Protein 6ZB8 (pdb70)

Secondary structure (DSSP, 8-state):
--EEEEE-TTSSS--GGG-SGGGTT----STTTTGGGS-HHHHHHHHHHHHHHHS-HHHHHHHHHTT--EEEEEE-TTTTS-STTS---HHHHHHHHHHHHHTT-EEEEEE---TT-SS--GGGTSTT---GGG-HHHHHHHHHHHHHHHHHHTT-TTEEEEES-S-PPPHHHHHHHTHHHHS--S-HHHHTT--PPPHHHHHHHHHHHHHHHGGGS-TT-EEEEE-TT-TTS-HHHHTSGGGTTTEEEEEE--HHHHHHTT--SSHHHHHHHIIIIIIHHHHHHHTTS-EEEEE-----TTT---HHHHHHHHHHHHHHHHHHHTTSSEEEES-S-----TTTSGGGTTTGGG-HHHHHHHTSS--/--EEEEE-TTSSS--GGG-SGGGTT----STTTTGGGS-HHHHHHHHHHHHHHHS-HHHHHHHHHTT--EEEEEE-TTTTS-STTS---HHHHHHHHHHHHHTT-EEEEEE---TT-SS--GGGTSTT---GGG-HHHHHHHHHHHHHHHHHHTT-TTEEEEES-S-PPPHHHHHHTTHHHHS--SSHHHHTT--PPPHHHHHHHHHHHHHHHGGGS-TT-EEEEE-TT-TTS-HHHHTSGGGTTTEEEEEE--TTHHHHTT--SSHHHHHHHIIIIIIHHHHHHHTTS-EEEEE-----STT---HHHHHHHHHHHHHHHHHHHTTSSEEEES-S-----TTT-GGGTT-GGG-HHHHHHHTSS-S---

CATH classification: 3.20.20.80

B-factor: mean 21.68, std 9.4, range [9.6, 72.38]

Solvent-accessible surface area: 27329 Å² total; per-residue (Å²): 134,59,6,90,0,0,0,1,2,1,3,1,2,5,14,67,64,0,6,91,26,2,9,112,66,31,132,6,108,5,7,48,36,0,14,122,43,30,90,97,70,18,7,86,5,22,1,89,3,0,5,38,4,1,3,8,0,33,9,0,2,30,0,82,48,18,51,8,25,0,0,0,0,1,0,0,22,2,1,65,44,76,54,99,57,18,29,24,2,31,75,29,0,41,82,0,0,23,12,0,50,91,20,82,0,48,0,1,1,0,1,1,5,3,4,45,1,0,0,0,15,46,22,3,7,8,9,0,2,2,39,0,22,94,48,108,129,17,7,65,39,0,8,63,3,0,47,82,0,0,125,112,1,0,128,76,135,0,3,14,0,0,0,0,0,0,9,0,0,3,74,119,36,36,107,101,33,31,1,68,186,129,54,81,10,134,57,136,159,39,6,126,41,20,39,39,6,44,46,121,78,0,47,31,1,0,60,95,0,3,98,48,0,27,93,30,5,54,124,98,8,63,0,1,0,0,4,0,54,40,22,90,38,0,93,155,15,4,66,60,136,122,0,172,48,41,4,5,0,0,1,24,35,48,0,57,55,0,30,107,123,58,29,124,83,65,47,138,22,0,75,65,32,4,85,106,97,4,29,61,39,0,36,128,0,45,181,57,4,49,0,2,0,0,3,0,1,0,7,0,38,72,4,88,99,62,110,104,70,34,105,124,6,0,37,58,0,0,110,16,0,40,136,0,0,107,56,9,27,0,16,0,0,9,0,5,9,1,25,16,18,2,29,60,83,56,98,61,129,1,68,5,0,12,4,0,8,6,0,24,26,39,22,16,10,42,86,98,110,10,44,0,0,0,2,2,1,3,1,2,7,14,77,71,0,6,64,23,2,8,101,79,32,137,9,100,8,7,46,33,0,15,119,40,33,77,80,92,17,7,86,6,34,1,90,2,1,5,38,4,0,2,7,0,33,10,0,2,31,0,73,27,2,8,2,52,4,0,0,0,1,0,0,21,3,1,60,45,75,56,98,59,17,27,18,2,36,72,26,0,38,70,0,0,19,12,0,41,92,20,89,1,89,0,2,0,0,1,1,4,2,2,46,1,0,0,0,10,60,27,2,7,8,9,0,2,2,39,0,22,90,50,97,130,20,9,74,41,0,4,73,3,0,46,85,0,0,126,112,1,0,168,74,115,0,1,23,0,0,0,0,0,0,10,1,0,4,75,124,47,30,106,108,50,36,3,68,176,140,42,87,20,130,54,149,124,40,4,116,55,21,35,40,4,38,41,120,85,0,58,31,4,0,58,111,0,0,81,62,0,23,99,41,8,59,119,106,12,41,0,1,0,0,5,0,60,42,28,94,39,0,91,156,16,2,48,82,131,99,0,111,60,41,4,2,0,0,1,27,28,52,0,62,45,0,39,136,116,63,23,118,69,51,29,129,23,1,89,70,28,3,85,104,88,0,13,58,54,0,33,102,0,47,163,50,3,41,0,1,0,0,4,0,0,0,14,0,51,53,8,95,108,57,111,109,56,35,108,111,7,0,38,51,0,0,98,17,0,30,119,0,3,81,48,8,7,4,7,1,0,11,0,5,9,0,25,15,17,2,25,60,83,55,125,74,130,2,79,5,0,15,3,0,7,5,0,20,24,38,24,10,2,23,44,137,26,80

Sequence (737 aa):
MKIKGVNLGNWLVLEKWMMSSAIWEGTDAEDEYYLPRGLDSKVYEARIKMHRAEYISERDFARIKAMGFNSVVRIPIPYFIYGDRAPFIGCIDELDRAFSWAEKYDLKILIDLHTVPMSQNGFDNGGLSGVCKWAQIPEEVDFVLNLLEKLAKRYGKRKGLLGIEPINQPVSEEMWNDMGVQKRYPPLDKEMAEGSAPISFEWLKGFYDKAADRILPNIDDDKYIVFHDGFRLHAWEEYLTQDRYKGRVILDTHQYLMIAEMLGCEQTLEAYKTFIKEKFEDEITKVEKYVPVVVGQWCIFNSYCVVSDEEKRKKVYMELSKAQLKAWDSLSGYFYWTYKMLLDPTNQATWRGWDCWDLAKCVDEGWFPGMKIKGVNLGNWLVLEKWMSSAIWEGTDAEDEYYLPRGLDDSKVYEARIKMHRAEYISERDFARIKAMGFNSVRIPIPYFIYGDRAPFIGCIDELDRAFSWAEKYDLKILIDLHTVPMSQNGFDNGGLSGVCKWAQIPEEVDDFVLNLLEKLAKRYGKRKGLLGIEPINQPVSEEMWNDMGVQKRYPPLDKEMAEGSAPISFEWLKGFYDKAADRILPNIDDDKYIVFHDGFRLHAWEEYLTQDDRYKGRVILDTHQYLMIAEMLGCEQTLEAYKTFIKEKFEDEITKVEKYVPVVVGQWCIFNSYCVVSDEEKKRKVYMELSKAQLKAWDSLSGYFYWTYKMLLDPTNQATWRGWDCWDLAKCVDEGWFPGRVA

Radius of gyration: 27.77 Å; Cα contacts (8 Å, |Δi|>4): 1456; chains: 2; bounding box: 53×70×74 Å

Nearest PDB structures (foldseek):
  6zb8-assembly1_A  TM=1.003E+00  e=2.953E-79  uncultured bacterium
  6zb9-assembly1_A  TM=1.002E+00  e=2.002E-75  uncultured bacterium
  1eqp-assembly1_A  TM=7.916E-01  e=4.682E-24  Candida albicans
  3o6a-assembly1_A  TM=7.668E-01  e=1.055E-23  Candida albicans
  3n9k-assembly1_A  TM=7.831E-01  e=8.525E-23  Candida albicans

Foldseek 3Di:
DQAAAFEPPCQQQHQCVQAPPLCPQHPDHFQVCSCVRDDLVSNVVSNVVSNDPSDALVLLVVCLVQPGAEYEYEHELCQVVPDPPDGHPPVSVVRVLVSSVVSNHAYEYADEEFVQGLALARSNGFHLTHCQLVDVVRLVSLLVSLLVVLQVPQERPRYQEYESYPQRAEQCCCVPVVRCVVRPGPDVVSRPPHDGDYPVSLLVSVVSSCVSHVVRHDLNHAHEYEPNQPLPPCQVPCQDPVNVSHYEYEYADELVVCVVVPFDQDLVSSLVCCVVVQQVVNLVVQVRHAYENAEYFQQGVVQLPDLVVNLVSLQSSQVSNVVSCVSGSHYYYQHQAGDDDCVVVVVCRSPCRSHPVVCCVSNSHPD/DAAAAFEPPCQQQHQCVQAPPLCPQAPDRFQVCSCVRDDLVSNVVSNVVSNDPSDALVLLVLCLQQAGAEYEYAHELCQVVPDPPDGHPVVSVVRVLVSSVVSNHAYEYAPEEFVQALALARSNGFHLTHCQLVDVVRLVSLLVVLLVVLQVPQERSRHQAYESYPQRAEPCRCVVVVRCVVRPGPDVVNNPPHDGAYPVSLLVSVVSSCVSRVVRHDPQHAYEYECNQPLPPPQVSCQDPVNVNHYEYEYADELQVCVVVPQDPDLVSSLVCCVVVPLVVNLVVQVRHAYENAEYFQQYVVQLPDLVRSLVSLASSQVSNLVSCVSGNYYHYQHQHGDDDCVPVVVCRSPCRSHPVVCCVSNRYPSHPD

Structure (mmCIF, N/CA/C/O backbone):
data_6ZB8
#
_entry.id   6ZB8
#
_cell.length_a   55.630
_cell.length_b   87.790
_cell.length_c   70.860
_cell.angle_alpha   90.00
_cell.angle_beta   100.96
_cell.angle_gamma   90.00
#
_symmetry.space_group_name_H-M   'P 1 21 1'
#
loop_
_entity.id
_entity.type
_entity.pdbx_description
1 polymer 'Exo-beta-1,3-glucanase variant E167Q/E295Q'
2 non-polymer 'POLYETHYLENE GLYCOL (N=34)'
3 water water
#
loop_
_atom_site.group_PDB
_atom_site.id
_atom_site.type_symbol
_atom_site.label_atom_id
_atom_site.label_alt_id
_atom_site.label_comp_id
_atom_site.label_asym_id
_atom_site.label_entity_id
_atom_site.label_seq_id
_atom_site.pdbx_PDB_ins_code
_atom_site.Cartn_x
_atom_site.Cartn_y
_atom_site.Cartn_z
_atom_site.occupancy
_atom_site.B_iso_or_equiv
_atom_site.auth_seq_id
_atom_site.auth_comp_id
_atom_site.auth_asym_id
_atom_site.auth_atom_id
_atom_site.pdbx_PDB_model_num
ATOM 1 N N . MET A 1 1 ? 23.234 -8.357 11.578 1.00 32.22 1 MET A N 1
ATOM 2 C CA . MET A 1 1 ? 23.185 -9.729 12.159 1.00 22.60 1 MET A CA 1
ATOM 3 C C . MET A 1 1 ? 23.128 -10.754 11.033 1.00 23.30 1 MET A C 1
ATOM 4 O O . MET A 1 1 ? 22.217 -10.713 10.205 1.00 27.43 1 MET A O 1
ATOM 20 N N . LYS A 1 2 ? 24.107 -11.662 11.008 1.00 20.84 2 LYS A N 1
ATOM 21 C CA . LYS A 1 2 ? 24.096 -12.805 10.100 1.00 22.50 2 LYS A CA 1
ATOM 22 C C . LYS A 1 2 ? 22.926 -13.702 10.493 1.00 20.33 2 LYS A C 1
ATOM 23 O O . LYS A 1 2 ? 22.837 -14.125 11.652 1.00 22.38 2 LYS A O 1
ATOM 42 N N . ILE A 1 3 ? 22.009 -13.968 9.560 1.00 15.85 3 ILE A N 1
ATOM 43 C CA . ILE A 1 3 ? 20.758 -14.650 9.902 1.00 16.89 3 ILE A CA 1
ATOM 44 C C . ILE A 1 3 ? 20.990 -16.158 9.929 1.00 15.40 3 ILE A C 1
ATOM 45 O O . ILE A 1 3 ? 21.369 -16.758 8.923 1.00 15.80 3 ILE A O 1
ATOM 61 N N . LYS A 1 4 ? 20.825 -16.757 11.098 1.00 12.34 4 LYS A N 1
ATOM 62 C CA . LYS A 1 4 ? 20.977 -18.195 11.287 1.00 13.11 4 LYS A CA 1
ATOM 63 C C . LYS A 1 4 ? 19.621 -18.692 11.761 1.00 13.50 4 LYS A C 1
ATOM 64 O O . LYS A 1 4 ? 19.272 -18.529 12.936 1.00 13.61 4 LYS A O 1
ATOM 83 N N . GLY A 1 5 ? 18.864 -19.319 10.861 1.00 13.26 5 GLY A N 1
ATOM 84 C CA . GLY A 1 5 ? 17.450 -19.508 11.085 1.00 13.22 5 GLY A CA 1
ATOM 85 C C . GLY A 1 5 ? 16.930 -20.913 10.851 1.00 12.03 5 GLY A C 1
ATOM 86 O O . GLY A 1 5 ? 17.550 -21.748 10.193 1.00 11.32 5 GLY A O 1
ATOM 90 N N . VAL A 1 6 ? 15.720 -21.126 11.363 1.00 12.54 6 VAL A N 1
ATOM 91 C CA . VAL A 1 6 ? 14.899 -22.283 11.036 1.00 11.98 6 VAL A CA 1
ATOM 92 C C . VAL A 1 6 ? 13.499 -21.790 10.701 1.00 13.16 6 VAL A C 1
ATOM 93 O O . VAL A 1 6 ? 13.044 -20.756 11.207 1.00 12.63 6 VAL A O 1
ATOM 106 N N . ASN A 1 7 ? 12.826 -22.533 9.827 1.00 10.72 7 ASN A N 1
ATOM 107 C CA . ASN A 1 7 ? 11.407 -22.338 9.513 1.00 10.73 7 ASN A CA 1
ATOM 108 C C . ASN A 1 7 ? 10.517 -23.070 10.510 1.00 11.55 7 ASN A C 1
ATOM 109 O O . ASN A 1 7 ? 10.814 -24.196 10.922 1.00 12.50 7 ASN A O 1
ATOM 120 N N . LEU A 1 8 ? 9.362 -22.476 10.818 1.00 11.61 8 LEU A N 1
ATOM 121 C CA . LEU A 1 8 ? 8.309 -23.181 11.561 1.00 13.40 8 LEU A CA 1
ATOM 122 C C . LEU A 1 8 ? 7.223 -23.671 10.604 1.00 11.58 8 LEU A C 1
ATOM 123 O O . LEU A 1 8 ? 6.034 -23.371 10.688 1.00 12.44 8 LEU A O 1
ATOM 139 N N . GLY A 1 9 ? 7.670 -24.500 9.665 1.00 12.15 9 GLY A N 1
ATOM 140 C CA . GLY A 1 9 ? 6.743 -25.119 8.741 1.00 11.80 9 GLY A CA 1
ATOM 141 C C . GLY A 1 9 ? 5.724 -25.985 9.456 1.00 12.45 9 GLY A C 1
ATOM 142 O O . GLY A 1 9 ? 5.973 -26.537 10.533 1.00 12.20 9 GLY A O 1
ATOM 146 N N . ASN A 1 10 ? 4.548 -26.102 8.841 1.00 11.96 10 ASN A N 1
ATOM 147 C CA . ASN A 1 10 ? 3.476 -26.986 9.284 1.00 11.39 10 ASN A CA 1
ATOM 148 C C . ASN A 1 10 ? 2.865 -26.571 10.617 1.00 12.33 10 ASN A C 1
ATOM 149 O O . ASN A 1 10 ? 2.144 -27.358 11.220 1.00 14.31 10 ASN A O 1
ATOM 160 N N . TRP A 1 11 ? 3.114 -25.346 11.094 1.00 11.98 11 TRP A N 1
ATOM 161 C CA . TRP A 1 11 ? 2.503 -24.895 12.348 1.00 10.63 11 TRP A CA 1
ATOM 162 C C . TRP A 1 11 ? 1.154 -24.252 12.043 1.00 11.79 11 TRP A C 1
ATOM 163 O O . TRP A 1 11 ? 0.098 -24.840 12.313 1.00 12.94 11 TRP A O 1
ATOM 184 N N . LEU A 1 12 ? 1.191 -23.032 11.486 1.00 11.63 12 LEU A N 1
ATOM 185 C CA . LEU A 1 12 ? 0.011 -22.268 11.095 1.00 12.42 12 LEU A CA 1
ATOM 186 C C . LEU A 1 12 ? -0.385 -22.490 9.643 1.00 13.74 12 LEU A C 1
ATOM 187 O O . LEU A 1 12 ? -1.525 -22.173 9.263 1.00 14.30 12 LEU A O 1
ATOM 203 N N . VAL A 1 13 ? 0.518 -23.033 8.843 1.00 11.01 13 VAL A N 1
ATOM 204 C CA . VAL A 1 13 ? 0.311 -23.347 7.432 1.00 11.13 13 VAL A CA 1
ATOM 205 C C . VAL A 1 13 ? 0.580 -24.843 7.287 1.00 13.36 13 VAL A C 1
ATOM 206 O O . VAL A 1 13 ? 1.730 -25.278 7.375 1.00 13.93 13 VAL A O 1
ATOM 219 N N . LEU A 1 14 ? -0.470 -25.624 7.064 1.00 12.84 14 LEU A N 1
ATOM 220 C CA . LEU A 1 14 ? -0.352 -27.077 7.089 1.00 12.61 14 LEU A CA 1
ATOM 221 C C . LEU A 1 14 ? 0.273 -27.614 5.813 1.00 15.95 14 LEU A C 1
ATOM 222 O O . LEU A 1 14 ? -0.001 -27.127 4.711 1.00 16.03 14 LEU A O 1
ATOM 238 N N . GLU A 1 15 ? 1.073 -28.659 5.969 1.00 15.30 15 GLU A N 1
ATOM 239 C CA . GLU A 1 15 ? 1.612 -29.390 4.830 1.00 17.05 15 GLU A CA 1
ATOM 240 C C . GLU A 1 15 ? 1.465 -30.863 5.151 1.00 13.36 15 GLU A C 1
ATOM 241 O O . GLU A 1 15 ? 2.073 -31.368 6.106 1.00 14.12 15 GLU A O 1
ATOM 253 N N . LYS A 1 16 ? 0.617 -31.520 4.368 1.00 16.07 16 LYS A N 1
ATOM 254 C CA . LYS A 1 16 ? 0.140 -32.842 4.724 1.00 15.90 16 LYS A CA 1
ATOM 255 C C . LYS A 1 16 ? 1.276 -33.810 5.014 1.00 17.86 16 LYS A C 1
ATOM 256 O O . LYS A 1 16 ? 1.205 -34.571 5.979 1.00 20.36 16 LYS A O 1
ATOM 275 N N . TRP A 1 17 ? 2.335 -33.790 4.219 1.00 15.16 17 TRP A N 1
ATOM 276 C CA . TRP A 1 17 ? 3.348 -34.825 4.381 1.00 19.95 17 TRP A CA 1
ATOM 277 C C . TRP A 1 17 ? 4.079 -34.764 5.716 1.00 21.18 17 TRP A C 1
ATOM 278 O O . TRP A 1 17 ? 4.643 -35.780 6.143 1.00 21.40 17 TRP A O 1
ATOM 299 N N . MET A 1 18 ? 4.034 -33.643 6.425 1.00 16.70 18 MET A N 1
ATOM 300 C CA A MET A 1 18 ? 4.840 -33.504 7.628 0.49 17.68 18 MET A CA 1
ATOM 301 C CA B MET A 1 18 ? 4.841 -33.489 7.625 0.51 17.67 18 MET A CA 1
ATOM 302 C C . MET A 1 18 ? 4.181 -34.033 8.887 1.00 17.74 18 MET A C 1
ATOM 303 O O . MET A 1 18 ? 4.869 -34.192 9.904 1.00 19.36 18 MET A O 1
ATOM 329 N N . SER A 1 19 ? 2.882 -34.297 8.867 1.00 16.05 19 SER A N 1
ATOM 330 C CA . SER A 1 19 ? 2.230 -34.871 10.038 1.00 15.84 19 SER A CA 1
ATOM 331 C C . SER A 1 19 ? 0.895 -35.452 9.604 1.00 21.34 19 SER A C 1
ATOM 332 O O . SER A 1 19 ? 0.187 -34.848 8.800 1.00 28.91 19 SER A O 1
ATOM 340 N N . SER A 1 20 ? 0.547 -36.607 10.148 1.00 17.34 20 SER A N 1
ATOM 341 C CA . SER A 1 20 ? -0.611 -37.327 9.642 1.00 17.01 20 SER A CA 1
ATOM 342 C C . SER A 1 20 ? -1.879 -37.157 10.468 1.00 15.16 20 SER A C 1
ATOM 343 O O . SER A 1 20 ? -2.975 -37.252 9.903 1.00 15.30 20 SER A O 1
ATOM 351 N N . ALA A 1 21 ? -1.785 -36.901 11.773 1.00 17.17 21 ALA A N 1
ATOM 352 C CA . ALA A 1 21 ? -2.962 -37.019 12.635 1.00 18.52 21 ALA A CA 1
ATOM 353 C C . ALA A 1 21 ? -4.079 -36.064 12.225 1.00 16.18 21 ALA A C 1
ATOM 354 O O . ALA A 1 21 ? -5.265 -36.416 12.278 1.00 15.73 21 ALA A O 1
ATOM 361 N N . ILE A 1 22 ? -3.737 -34.842 11.808 1.00 14.34 22 ILE A N 1
ATOM 362 C CA . ILE A 1 22 ? -4.790 -33.867 11.544 1.00 16.00 22 ILE A CA 1
ATOM 363 C C . ILE A 1 22 ? -5.635 -34.258 10.339 1.00 14.44 22 ILE A C 1
ATOM 364 O O . ILE A 1 22 ? -6.774 -33.798 10.208 1.00 13.93 22 ILE A O 1
ATOM 380 N N . TRP A 1 23 ? -5.107 -35.107 9.464 1.00 13.70 23 TRP A N 1
ATOM 381 C CA . TRP A 1 23 ? -5.760 -35.505 8.221 1.00 15.23 23 TRP A CA 1
ATOM 382 C C . TRP A 1 23 ? -6.568 -36.781 8.381 1.00 15.53 23 TRP A C 1
ATOM 383 O O . TRP A 1 23 ? -7.211 -37.210 7.417 1.00 17.44 23 TRP A O 1
ATOM 404 N N . GLU A 1 24 ? -6.569 -37.384 9.570 1.00 14.95 24 GLU A N 1
ATOM 405 C CA . GLU A 1 24 ? -7.159 -38.711 9.735 1.00 15.87 24 GLU A CA 1
ATOM 406 C C . GLU A 1 24 ? -8.632 -38.690 9.365 1.00 17.33 24 GLU A C 1
ATOM 407 O O . GLU A 1 24 ? -9.362 -37.754 9.688 1.00 17.56 24 GLU A O 1
ATOM 419 N N . GLY A 1 25 ? -9.078 -39.751 8.694 1.00 18.78 25 GLY A N 1
ATOM 420 C CA . GLY A 1 25 ? -10.482 -39.855 8.369 1.00 21.09 25 GLY A CA 1
ATOM 421 C C . GLY A 1 25 ? -10.946 -38.963 7.242 1.00 20.33 25 GLY A C 1
ATOM 422 O O . GLY A 1 25 ? -12.159 -38.797 7.069 1.00 21.60 25 GLY A O 1
ATOM 426 N N . THR A 1 26 ? -10.022 -38.373 6.484 1.00 18.08 26 THR A N 1
ATOM 427 C CA . THR A 1 26 ? -10.343 -37.540 5.333 1.00 18.09 26 THR A CA 1
ATOM 428 C C . THR A 1 26 ? -9.457 -37.952 4.169 1.00 15.09 26 THR A C 1
ATOM 429 O O . THR A 1 26 ? -8.428 -38.610 4.351 1.00 19.94 26 THR A O 1
ATOM 440 N N . ASP A 1 27 ? -9.860 -37.553 2.967 1.00 16.49 27 ASP A N 1
ATOM 441 C CA . ASP A 1 27 ? -8.997 -37.652 1.799 1.00 16.17 27 ASP A CA 1
ATOM 442 C C . ASP A 1 27 ? -8.521 -36.284 1.325 1.00 16.60 27 ASP A C 1
ATOM 443 O O . ASP A 1 27 ? -8.072 -36.136 0.179 1.00 17.84 27 ASP A O 1
ATOM 452 N N . ALA A 1 28 ? -8.589 -35.284 2.196 1.00 17.33 28 ALA A N 1
ATOM 453 C CA . ALA A 1 28 ? -8.075 -33.965 1.849 1.00 15.21 28 ALA A CA 1
ATOM 454 C C . ALA A 1 28 ? -6.562 -34.018 1.660 1.00 15.16 28 ALA A C 1
ATOM 455 O O . ALA A 1 28 ? -5.846 -34.683 2.417 1.00 16.71 28 ALA A O 1
ATOM 462 N N . GLU A 1 29 ? -6.077 -33.317 0.627 1.00 13.94 29 GLU A N 1
ATOM 463 C CA . GLU A 1 29 ? -4.655 -33.255 0.329 1.00 15.44 29 GLU A CA 1
ATOM 464 C C . GLU A 1 29 ? -4.010 -31.966 0.813 1.00 14.97 29 GLU A C 1
ATOM 465 O O . GLU A 1 29 ? -2.781 -31.871 0.811 1.00 16.07 29 GLU A O 1
ATOM 477 N N . ASP A 1 30 ? -4.800 -30.985 1.231 1.00 14.55 30 ASP A N 1
ATOM 478 C CA . ASP A 1 30 ? -4.272 -29.654 1.484 1.00 14.57 30 ASP A CA 1
ATOM 479 C C . ASP A 1 30 ? -5.179 -28.895 2.444 1.00 15.18 30 ASP A C 1
ATOM 480 O O . ASP A 1 30 ? -6.267 -29.347 2.810 1.00 15.59 30 ASP A O 1
ATOM 489 N N . GLU A 1 31 ? -4.687 -27.709 2.845 1.00 13.47 31 GLU A N 1
ATOM 490 C CA . GLU A 1 31 ? -5.368 -26.859 3.819 1.00 14.85 31 GLU A CA 1
ATOM 491 C C . GLU A 1 31 ? -6.796 -26.537 3.389 1.00 13.83 31 GLU A C 1
ATOM 492 O O . GLU A 1 31 ? -7.714 -26.539 4.210 1.00 15.03 31 GLU A O 1
ATOM 504 N N . TYR A 1 32 ? -6.997 -26.217 2.106 1.00 13.82 32 TYR A N 1
ATOM 505 C CA . TYR A 1 32 ? -8.306 -25.743 1.661 1.00 13.77 32 TYR A CA 1
ATOM 506 C C . TYR A 1 32 ? -9.377 -26.806 1.856 1.00 13.88 32 TYR A C 1
ATOM 507 O O . TYR A 1 32 ? -10.496 -26.503 2.288 1.00 14.39 32 TYR A O 1
ATOM 525 N N . TYR A 1 33 ? -9.053 -28.066 1.553 1.00 13.92 33 TYR A N 1
ATOM 526 C CA . TYR A 1 33 ? -10.066 -29.118 1.573 1.00 15.62 33 TYR A CA 1
ATOM 527 C C . TYR A 1 33 ? -10.204 -29.809 2.927 1.00 16.58 33 TYR A C 1
ATOM 528 O O . TYR A 1 33 ? -11.199 -30.506 3.149 1.00 17.65 33 TYR A O 1
ATOM 546 N N . LEU A 1 34 ? -9.259 -29.624 3.846 1.00 13.76 34 LEU A N 1
ATOM 547 C CA . LEU A 1 34 ? -9.391 -30.233 5.173 1.00 13.97 34 LEU A CA 1
ATOM 548 C C . LEU A 1 34 ? -10.714 -29.915 5.866 1.00 15.87 34 LEU A C 1
ATOM 549 O O . LEU A 1 34 ? -11.397 -30.862 6.301 1.00 15.33 34 LEU A O 1
ATOM 565 N N . PRO A 1 35 ? -11.133 -28.647 6.011 1.00 14.20 35 PRO A N 1
ATOM 566 C CA . PRO A 1 35 ? -12.418 -28.384 6.678 1.00 14.80 35 PRO A CA 1
ATOM 567 C C . PRO A 1 35 ? -13.606 -28.906 5.912 1.00 18.01 35 PRO A C 1
ATOM 568 O O . PRO A 1 35 ? -14.628 -29.191 6.535 1.00 19.73 35 PRO A O 1
ATOM 579 N N . ARG A 1 36 ? -13.484 -29.105 4.598 1.00 17.03 36 ARG A N 1
ATOM 580 C CA . ARG A 1 36 ? -14.587 -29.647 3.823 1.00 19.97 36 ARG A CA 1
ATOM 581 C C . ARG A 1 36 ? -14.781 -31.133 4.062 1.00 19.71 36 ARG A C 1
ATOM 582 O O . ARG A 1 36 ? -15.804 -31.686 3.648 1.00 26.85 36 ARG A O 1
ATOM 603 N N . GLY A 1 37 ? -13.839 -31.789 4.729 1.00 19.48 37 GLY A N 1
ATOM 604 C CA . GLY A 1 37 ? -13.937 -33.212 4.966 1.00 17.73 37 GLY A CA 1
ATOM 605 C C . GLY A 1 37 ? -14.291 -33.590 6.382 1.00 21.64 37 GLY A C 1
ATOM 606 O O . GLY A 1 37 ? -14.318 -34.791 6.700 1.00 22.92 37 GLY A O 1
ATOM 610 N N . LEU A 1 38 ? -14.584 -32.631 7.243 1.00 18.89 38 LEU A N 1
ATOM 611 C CA . LEU A 1 38 ? -14.761 -32.855 8.670 1.00 19.04 38 LEU A CA 1
ATOM 612 C C . LEU A 1 38 ? -15.939 -32.039 9.177 1.00 19.31 38 LEU A C 1
ATOM 613 O O . LEU A 1 38 ? -16.224 -30.959 8.657 1.00 20.65 38 LEU A O 1
ATOM 629 N N . ASP A 1 39 ? -16.607 -32.533 10.227 1.00 18.81 39 ASP A N 1
ATOM 630 C CA . ASP A 1 39 ? -17.554 -31.681 10.929 1.00 19.48 39 ASP A CA 1
ATOM 631 C C . ASP A 1 39 ? -16.827 -30.453 11.467 1.00 20.68 39 ASP A C 1
ATOM 632 O O . ASP A 1 39 ? -15.656 -30.522 11.863 1.00 18.87 39 ASP A O 1
ATOM 641 N N . SER A 1 40 ? -17.529 -29.322 11.488 1.00 19.63 40 SER A N 1
ATOM 642 C CA . SER A 1 40 ? -16.884 -28.072 11.881 1.00 18.44 40 SER A CA 1
ATOM 643 C C . SER A 1 40 ? -16.295 -28.160 13.284 1.00 18.89 40 SER A C 1
ATOM 644 O O . SER A 1 40 ? -15.198 -27.646 13.530 1.00 20.15 40 SER A O 1
ATOM 652 N N . LYS A 1 41 ? -16.995 -28.812 14.216 1.00 19.27 41 LYS A N 1
ATOM 653 C CA . LYS A 1 41 ? -16.475 -28.872 15.581 1.00 20.28 41 LYS A CA 1
ATOM 654 C C . LYS A 1 41 ? -15.240 -29.757 15.662 1.00 16.72 41 LYS A C 1
ATOM 655 O O . LYS A 1 41 ? -14.361 -29.512 16.503 1.00 17.78 41 LYS A O 1
ATOM 674 N N . VAL A 1 42 ? -15.172 -30.792 14.827 1.00 14.64 42 VAL A N 1
ATOM 675 C CA . VAL A 1 42 ? -13.986 -31.640 14.772 1.00 15.68 42 VAL A CA 1
ATOM 676 C C . VAL A 1 42 ? -12.824 -30.893 14.133 1.00 17.66 42 VAL A C 1
ATOM 677 O O . VAL A 1 42 ? -11.686 -30.965 14.608 1.00 14.81 42 VAL A O 1
ATOM 690 N N . TYR A 1 43 ? -13.072 -30.218 13.010 1.00 15.05 43 TYR A N 1
ATOM 691 C CA . TYR A 1 43 ? -12.020 -29.411 12.399 1.00 14.85 43 TYR A CA 1
ATOM 692 C C . TYR A 1 43 ? -11.456 -28.417 13.406 1.00 14.33 43 TYR A C 1
ATOM 693 O O . TYR A 1 43 ? -10.234 -28.284 13.555 1.00 15.63 43 TYR A O 1
ATOM 711 N N . GLU A 1 44 ? -12.334 -27.667 14.074 1.00 15.49 44 GLU A N 1
ATOM 712 C CA . GLU A 1 44 ? -11.867 -26.670 15.037 1.00 16.48 44 GLU A CA 1
ATOM 713 C C . GLU A 1 44 ? -11.047 -27.323 16.147 1.00 15.26 44 GLU A C 1
ATOM 714 O O . GLU A 1 44 ? -9.993 -26.800 16.544 1.00 15.98 44 GLU A O 1
ATOM 726 N N . ALA A 1 45 ? -11.509 -28.460 16.671 1.00 14.50 45 ALA A N 1
ATOM 727 C CA . ALA A 1 45 ? -10.777 -29.110 17.750 1.00 16.02 45 ALA A CA 1
ATOM 728 C C . ALA A 1 45 ? -9.393 -29.533 17.287 1.00 14.10 45 ALA A C 1
ATOM 729 O O . ALA A 1 45 ? -8.411 -29.384 18.020 1.00 14.86 45 ALA A O 1
ATOM 736 N N . ARG A 1 46 ? -9.297 -30.087 16.082 1.00 13.25 46 ARG A N 1
ATOM 737 C CA . ARG A 1 46 ? -8.007 -30.562 15.609 1.00 12.78 46 ARG A CA 1
ATOM 738 C C . ARG A 1 46 ? -7.050 -29.399 15.360 1.00 13.48 46 ARG A C 1
ATOM 739 O O . ARG A 1 46 ? -5.867 -29.472 15.721 1.00 13.75 46 ARG A O 1
ATOM 760 N N . ILE A 1 47 ? -7.531 -28.338 14.699 1.00 14.34 47 ILE A N 1
ATOM 761 C CA . ILE A 1 47 ? -6.689 -27.176 14.418 1.00 13.86 47 ILE A CA 1
ATOM 762 C C . ILE A 1 47 ? -6.178 -26.570 15.719 1.00 13.26 47 ILE A C 1
ATOM 763 O O . ILE A 1 47 ? -4.989 -26.243 15.855 1.00 13.48 47 ILE A O 1
ATOM 779 N N . LYS A 1 48 ? -7.061 -26.417 16.698 1.00 13.93 48 LYS A N 1
ATOM 780 C CA . LYS A 1 48 ? -6.656 -25.778 17.946 1.00 17.51 48 LYS A CA 1
ATOM 781 C C . LYS A 1 48 ? -5.645 -26.632 18.704 1.00 15.28 48 LYS A C 1
ATOM 782 O O . LYS A 1 48 ? -4.671 -26.103 19.249 1.00 14.82 48 LYS A O 1
ATOM 801 N N . MET A 1 49 ? -5.829 -27.955 18.729 1.00 13.86 49 MET A N 1
ATOM 802 C CA . MET A 1 49 ? -4.856 -28.813 19.401 1.00 13.24 49 MET A CA 1
ATOM 803 C C . MET A 1 49 ? -3.524 -28.802 18.668 1.00 12.71 49 MET A C 1
ATOM 804 O O . MET A 1 49 ? -2.454 -28.727 19.288 1.00 12.82 49 MET A O 1
ATOM 818 N N . HIS A 1 50 ? -3.558 -28.926 17.341 1.00 13.32 50 HIS A N 1
ATOM 819 C CA . HIS A 1 50 ? -2.320 -28.869 16.576 1.00 13.05 50 HIS A CA 1
ATOM 820 C C . HIS A 1 50 ? -1.551 -27.577 16.862 1.00 12.26 50 HIS A C 1
ATOM 821 O O . HIS A 1 50 ? -0.325 -27.594 17.057 1.00 12.93 50 HIS A O 1
ATOM 836 N N . ARG A 1 51 ? -2.233 -26.435 16.828 1.00 12.52 51 ARG A N 1
ATOM 837 C CA . ARG A 1 51 ? -1.531 -25.165 16.998 1.00 12.99 51 ARG A CA 1
ATOM 838 C C . ARG A 1 51 ? -0.978 -24.999 18.408 1.00 12.90 51 ARG A C 1
ATOM 839 O O . ARG A 1 51 ? 0.083 -24.409 18.573 1.00 14.50 51 ARG A O 1
ATOM 860 N N . ALA A 1 52 ? -1.651 -25.540 19.418 1.00 12.69 52 ALA A N 1
ATOM 861 C CA . ALA A 1 52 ? -1.167 -25.459 20.792 1.00 14.38 52 ALA A CA 1
ATOM 862 C C . ALA A 1 52 ? 0.007 -26.389 21.039 1.00 14.03 52 ALA A C 1
ATOM 863 O O . ALA A 1 52 ? 0.905 -26.058 21.819 1.00 16.46 52 ALA A O 1
ATOM 870 N N . GLU A 1 53 ? 0.018 -27.555 20.406 1.00 13.84 53 GLU A N 1
ATOM 871 C CA . GLU A 1 53 ? 1.026 -28.565 20.693 1.00 14.45 53 GLU A CA 1
ATOM 872 C C . GLU A 1 53 ? 2.258 -28.433 19.819 1.00 12.92 53 GLU A C 1
ATOM 873 O O . GLU A 1 53 ? 3.364 -28.750 20.270 1.00 13.61 53 GLU A O 1
ATOM 885 N N . TYR A 1 54 ? 2.109 -28.001 18.563 1.00 13.22 54 TYR A N 1
ATOM 886 C CA . TYR A 1 54 ? 3.198 -28.185 17.616 1.00 13.36 54 TYR A CA 1
ATOM 887 C C . TYR A 1 54 ? 4.357 -27.261 17.915 1.00 12.46 54 TYR A C 1
ATOM 888 O O . TYR A 1 54 ? 5.515 -27.658 17.788 1.00 12.14 54 TYR A O 1
ATOM 906 N N . ILE A 1 55 ? 4.060 -26.009 18.253 1.00 12.35 55 ILE A N 1
ATOM 907 C CA . ILE A 1 55 ? 5.065 -25.005 18.590 1.00 12.56 55 ILE A CA 1
ATOM 908 C C . ILE A 1 55 ? 4.604 -24.298 19.847 1.00 12.73 55 ILE A C 1
ATOM 909 O O . ILE A 1 55 ? 3.451 -23.868 19.930 1.00 12.37 55 ILE A O 1
ATOM 925 N N . SER A 1 56 ? 5.503 -24.181 20.816 1.00 11.66 56 SER A N 1
ATOM 926 C CA . SER A 1 56 ? 5.216 -23.542 22.084 1.00 12.04 56 SER A CA 1
ATOM 927 C C . SER A 1 56 ? 6.520 -22.958 22.611 1.00 10.89 56 SER A C 1
ATOM 928 O O . SER A 1 56 ? 7.558 -23.010 21.949 1.00 12.53 56 SER A O 1
ATOM 936 N N . GLU A 1 57 ? 6.456 -22.377 23.816 1.00 12.13 57 GLU A N 1
ATOM 937 C CA . GLU A 1 57 ? 7.622 -21.687 24.350 1.00 12.38 57 GLU A CA 1
ATOM 938 C C . GLU A 1 57 ? 8.872 -22.558 24.314 1.00 12.90 57 GLU A C 1
ATOM 939 O O . GLU A 1 57 ? 9.958 -22.078 23.977 1.00 12.62 57 GLU A O 1
ATOM 951 N N . ARG A 1 58 ? 8.748 -23.836 24.693 1.00 10.68 58 ARG A N 1
ATOM 952 C CA . ARG A 1 58 ? 9.923 -24.698 24.779 1.00 13.16 58 ARG A CA 1
ATOM 953 C C . ARG A 1 58 ? 10.646 -24.824 23.441 1.00 10.96 58 ARG A C 1
ATOM 954 O O . ARG A 1 58 ? 11.865 -25.037 23.418 1.00 12.64 58 ARG A O 1
ATOM 975 N N . ASP A 1 59 ? 9.933 -24.655 22.330 1.00 12.64 59 ASP A N 1
ATOM 976 C CA . ASP A 1 59 ? 10.593 -24.722 21.032 1.00 12.82 59 ASP A CA 1
ATOM 977 C C . ASP A 1 59 ? 11.482 -23.515 20.778 1.00 12.78 59 ASP A C 1
ATOM 978 O O . ASP A 1 59 ? 12.551 -23.649 20.164 1.00 12.59 59 ASP A O 1
ATOM 987 N N . PHE A 1 60 ? 11.069 -22.335 21.248 1.00 11.21 60 PHE A N 1
ATOM 988 C CA . PHE A 1 60 ? 11.932 -21.169 21.118 1.00 12.89 60 PHE A CA 1
ATOM 989 C C . PHE A 1 60 ? 13.181 -21.324 21.979 1.00 13.01 60 PHE A C 1
ATOM 990 O O . PHE A 1 60 ? 14.281 -20.953 21.560 1.00 12.65 60 PHE A O 1
ATOM 1007 N N . ALA A 1 61 ? 13.033 -21.873 23.187 1.00 12.87 61 ALA A N 1
ATOM 1008 C CA . ALA A 1 61 ? 14.200 -22.199 24.008 1.00 11.89 61 ALA A CA 1
ATOM 1009 C C . ALA A 1 61 ? 15.145 -23.161 23.286 1.00 12.65 61 ALA A C 1
ATOM 1010 O O . ALA A 1 61 ? 16.366 -22.970 23.308 1.00 13.53 61 ALA A O 1
ATOM 1017 N N . ARG A 1 62 ? 14.604 -24.194 22.638 1.00 13.02 62 ARG A N 1
ATOM 1018 C CA . ARG A 1 62 ? 15.429 -25.155 21.907 1.00 13.98 62 ARG A CA 1
ATOM 1019 C C . ARG A 1 62 ? 16.149 -24.500 20.726 1.00 12.67 62 ARG A C 1
ATOM 1020 O O . ARG A 1 62 ? 17.347 -24.729 20.514 1.00 13.50 62 ARG A O 1
ATOM 1041 N N . ILE A 1 63 ? 15.432 -23.689 19.950 1.00 12.91 63 ILE A N 1
ATOM 1042 C CA . ILE A 1 63 ? 16.018 -23.028 18.782 1.00 12.62 63 ILE A CA 1
ATOM 1043 C C . ILE A 1 63 ? 17.199 -22.144 19.197 1.00 14.26 63 ILE A C 1
ATOM 1044 O O . ILE A 1 63 ? 18.285 -22.198 18.593 1.00 14.52 63 ILE A O 1
ATOM 1060 N N . LYS A 1 64 ? 17.022 -21.358 20.264 1.00 12.66 64 LYS A N 1
ATOM 1061 C CA . LYS A 1 64 ? 18.126 -20.553 20.790 1.00 14.10 64 LYS A CA 1
ATOM 1062 C C . LYS A 1 64 ? 19.272 -21.428 21.268 1.00 14.40 64 LYS A C 1
ATOM 1063 O O . LYS A 1 64 ? 20.449 -21.144 20.991 1.00 16.19 64 LYS A O 1
ATOM 1082 N N . ALA A 1 65 ? 18.948 -22.520 21.960 1.00 14.31 65 ALA A N 1
ATOM 1083 C CA . ALA A 1 65 ? 19.996 -23.382 22.482 1.00 16.79 65 ALA A CA 1
ATOM 1084 C C . ALA A 1 65 ? 20.823 -24.018 21.377 1.00 15.87 65 ALA A C 1
ATOM 1085 O O . ALA A 1 65 ? 22.018 -24.254 21.577 1.00 16.54 65 ALA A O 1
ATOM 1092 N N . MET A 1 66 ? 20.216 -24.300 20.223 1.00 14.72 66 MET A N 1
ATOM 1093 C CA . MET A 1 66 ? 20.919 -24.889 19.091 1.00 15.94 66 MET A CA 1
ATOM 1094 C C . MET A 1 66 ? 21.790 -23.889 18.341 1.00 19.12 66 MET A C 1
ATOM 1095 O O . MET A 1 66 ? 22.490 -24.293 17.402 1.00 19.77 66 MET A O 1
ATOM 1109 N N . GLY A 1 67 ? 21.745 -22.612 18.705 1.00 15.08 67 GLY A N 1
ATOM 1110 C CA . GLY A 1 67 ? 22.606 -21.592 18.127 1.00 19.30 67 GLY A CA 1
ATOM 1111 C C . GLY A 1 67 ? 21.985 -20.729 17.048 1.00 16.13 67 GLY A C 1
ATOM 1112 O O . GLY A 1 67 ? 22.693 -19.922 16.432 1.00 20.29 67 GLY A O 1
ATOM 1116 N N . PHE A 1 68 ? 20.695 -20.875 16.789 1.00 14.82 68 PHE A N 1
ATOM 1117 C CA . PHE A 1 68 ? 20.029 -20.032 15.816 1.00 13.26 68 PHE A CA 1
ATOM 1118 C C . PHE A 1 68 ? 19.679 -18.693 16.448 1.00 13.04 68 PHE A C 1
ATOM 1119 O O . PHE A 1 68 ? 19.575 -18.563 17.674 1.00 14.15 68 PHE A O 1
ATOM 1136 N N . ASN A 1 69 ? 19.511 -17.685 15.595 1.00 12.95 69 ASN A N 1
ATOM 1137 C CA . ASN A 1 69 ? 19.096 -16.354 16.030 1.00 13.32 69 ASN A CA 1
ATOM 1138 C C . ASN A 1 69 ? 17.775 -15.891 15.433 1.00 14.46 69 ASN A C 1
ATOM 1139 O O . ASN A 1 69 ? 17.274 -14.832 15.835 1.00 13.89 69 ASN A O 1
ATOM 1150 N N . SER A 1 70 ? 17.184 -16.664 14.526 1.00 13.70 70 SER A N 1
ATOM 1151 C CA . SER A 1 70 ? 16.032 -16.199 13.773 1.00 14.94 70 SER A CA 1
ATOM 1152 C C . SER A 1 70 ? 15.106 -17.355 13.453 1.00 13.22 70 SER A C 1
ATOM 1153 O O . SER A 1 70 ? 15.540 -18.504 13.346 1.00 13.54 70 SER A O 1
ATOM 1161 N N A VAL A 1 71 ? 13.844 -17.006 13.196 0.42 13.13 71 VAL A N 1
ATOM 1162 N N B VAL A 1 71 ? 13.803 -17.066 13.379 0.58 12.84 71 VAL A N 1
ATOM 1163 C CA A VAL A 1 71 ? 12.781 -17.959 12.917 0.42 12.46 71 VAL A CA 1
ATOM 1164 C CA B VAL A 1 71 ? 12.830 -18.012 12.851 0.58 12.53 71 VAL A CA 1
ATOM 1165 C C A VAL A 1 71 ? 11.910 -17.396 11.802 0.42 11.52 71 VAL A C 1
ATOM 1166 C C B VAL A 1 71 ? 12.057 -17.356 11.720 0.58 11.43 71 VAL A C 1
ATOM 1167 O O A VAL A 1 71 ? 11.379 -16.291 11.937 0.42 11.60 71 VAL A O 1
ATOM 1168 O O B VAL A 1 71 ? 11.768 -16.157 11.759 0.58 12.39 71 VAL A O 1
ATOM 1193 N N . ARG A 1 72 ? 11.757 -18.152 10.708 1.00 12.53 72 ARG A N 1
ATOM 1194 C CA . ARG A 1 72 ? 10.863 -17.782 9.621 1.00 11.32 72 ARG A CA 1
ATOM 1195 C C . ARG A 1 72 ? 9.544 -18.507 9.864 1.00 12.54 72 ARG A C 1
ATOM 1196 O O . ARG A 1 72 ? 9.523 -19.744 9.980 1.00 11.37 72 ARG A O 1
ATOM 1218 N N . ILE A 1 73 ? 8.459 -17.744 9.967 1.00 11.64 73 ILE A N 1
ATOM 1219 C CA . ILE A 1 73 ? 7.161 -18.303 10.319 1.00 11.55 73 ILE A CA 1
ATOM 1220 C C . ILE A 1 73 ? 6.190 -18.194 9.154 1.00 12.05 73 ILE A C 1
ATOM 1221 O O . ILE A 1 73 ? 5.690 -17.096 8.858 1.00 11.03 73 ILE A O 1
ATOM 1237 N N . PRO A 1 74 ? 5.931 -19.289 8.445 1.00 11.34 74 PRO A N 1
ATOM 1238 C CA . PRO A 1 74 ? 4.858 -19.282 7.441 1.00 10.82 74 PRO A CA 1
ATOM 1239 C C . PRO A 1 74 ? 3.524 -18.995 8.110 1.00 11.44 74 PRO A C 1
ATOM 1240 O O . PRO A 1 74 ? 3.164 -19.620 9.106 1.00 12.53 74 PRO A O 1
ATOM 1251 N N . ILE A 1 75 ? 2.808 -18.023 7.566 1.00 10.90 75 ILE A N 1
ATOM 1252 C CA . ILE A 1 75 ? 1.469 -17.694 8.027 1.00 13.82 75 ILE A CA 1
ATOM 1253 C C . ILE A 1 75 ? 0.483 -17.799 6.875 1.00 10.74 75 ILE A C 1
ATOM 1254 O O . ILE A 1 75 ? 0.842 -17.576 5.711 1.00 11.20 75 ILE A O 1
ATOM 1270 N N . PRO A 1 76 ? -0.775 -18.095 7.174 1.00 10.55 76 PRO A N 1
ATOM 1271 C CA . PRO A 1 76 ? -1.812 -18.210 6.150 1.00 13.19 76 PRO A CA 1
ATOM 1272 C C . PRO A 1 76 ? -2.504 -16.868 5.943 1.00 11.93 76 PRO A C 1
ATOM 1273 O O . PRO A 1 76 ? -2.560 -16.019 6.840 1.00 11.81 76 PRO A O 1
ATOM 1284 N N . TYR A 1 77 ? -3.098 -16.706 4.751 1.00 12.64 77 TYR A N 1
ATOM 1285 C CA . TYR A 1 77 ? -3.805 -15.454 4.478 1.00 12.26 77 TYR A CA 1
ATOM 1286 C C . TYR A 1 77 ? -5.004 -15.253 5.395 1.00 12.82 77 TYR A C 1
ATOM 1287 O O . TYR A 1 77 ? -5.474 -14.120 5.536 1.00 13.17 77 TYR A O 1
ATOM 1305 N N . PHE A 1 78 ? -5.494 -16.318 6.035 1.00 12.85 78 PHE A N 1
ATOM 1306 C CA . PHE A 1 78 ? -6.689 -16.257 6.868 1.00 13.82 78 PHE A CA 1
ATOM 1307 C C . PHE A 1 78 ? -6.373 -15.978 8.342 1.00 12.05 78 PHE A C 1
ATOM 1308 O O . PHE A 1 78 ? -7.251 -16.117 9.203 1.00 13.64 78 PHE A O 1
ATOM 1325 N N . ILE A 1 79 ? -5.147 -15.542 8.632 1.00 13.70 79 ILE A N 1
ATOM 1326 C CA . ILE A 1 79 ? -4.669 -15.374 10.006 1.00 12.86 79 ILE A CA 1
ATOM 1327 C C . ILE A 1 79 ? -5.579 -14.494 10.863 1.00 12.10 79 ILE A C 1
ATOM 1328 O O . ILE A 1 79 ? -5.691 -14.717 12.076 1.00 13.23 79 ILE A O 1
ATOM 1344 N N . TYR A 1 80 ? -6.177 -13.436 10.292 1.00 12.68 80 TYR A N 1
ATOM 1345 C CA . TYR A 1 80 ? -7.009 -12.562 11.120 1.00 13.64 80 TYR A CA 1
ATOM 1346 C C . TYR A 1 80 ? -8.399 -13.141 11.413 1.00 15.90 80 TYR A C 1
ATOM 1347 O O . TYR A 1 80 ? -9.193 -12.486 12.108 1.00 18.23 80 TYR A O 1
ATOM 1365 N N . GLY A 1 81 ? -8.707 -14.353 10.946 1.00 14.72 81 GLY A N 1
ATOM 1366 C CA . GLY A 1 81 ? -9.950 -15.014 11.303 1.00 15.31 81 GLY A CA 1
ATOM 1367 C C . GLY A 1 81 ? -11.157 -14.555 10.525 1.00 16.15 81 GLY A C 1
ATOM 1368 O O . GLY A 1 81 ? -12.293 -14.864 10.906 1.00 16.15 81 GLY A O 1
ATOM 1372 N N . ASP A 1 82 ? -10.931 -13.875 9.405 1.00 13.97 82 ASP A N 1
ATOM 1373 C CA . ASP A 1 82 ? -11.958 -13.257 8.579 1.00 15.17 82 ASP A CA 1
ATOM 1374 C C . ASP A 1 82 ? -12.261 -14.023 7.297 1.00 16.44 82 ASP A C 1
ATOM 1375 O O . ASP A 1 82 ? -12.923 -13.484 6.402 1.00 17.41 82 ASP A O 1
ATOM 1384 N N . ARG A 1 83 ? -11.842 -15.289 7.201 1.00 14.76 83 ARG A N 1
ATOM 1385 C CA . ARG A 1 83 ? -12.019 -16.097 5.981 1.00 15.89 83 ARG A CA 1
ATOM 1386 C C . ARG A 1 83 ? -12.566 -17.470 6.365 1.00 20.51 83 ARG A C 1
ATOM 1387 O O . ARG A 1 83 ? -11.825 -18.442 6.474 1.00 16.21 83 ARG A O 1
ATOM 1408 N N . ALA A 1 84 ? -13.874 -17.553 6.571 1.00 24.05 84 ALA A N 1
ATOM 1409 C CA . ALA A 1 84 ? -14.480 -18.841 6.859 1.00 19.88 84 ALA A CA 1
ATOM 1410 C C . ALA A 1 84 ? -14.200 -19.813 5.713 1.00 22.14 84 ALA A C 1
ATOM 1411 O O . ALA A 1 84 ? -14.083 -19.416 4.549 1.00 28.05 84 ALA A O 1
ATOM 1418 N N . PRO A 1 85 ? -14.072 -21.105 6.007 1.00 18.86 85 PRO A N 1
ATOM 1419 C CA . PRO A 1 85 ? -14.171 -21.806 7.284 1.00 19.20 85 PRO A CA 1
ATOM 1420 C C . PRO A 1 85 ? -12.855 -21.864 8.061 1.00 18.92 85 PRO A C 1
ATOM 1421 O O . PRO A 1 85 ? -12.780 -22.575 9.082 1.00 18.90 85 PRO A O 1
ATOM 1432 N N . PHE A 1 86 ? -11.845 -21.128 7.622 1.00 14.71 86 PHE A N 1
ATOM 1433 C CA . PHE A 1 86 ? -10.520 -21.257 8.209 1.00 14.81 86 PHE A CA 1
ATOM 1434 C C . PHE A 1 86 ? -10.471 -20.510 9.536 1.00 17.11 86 PHE A C 1
ATOM 1435 O O . PHE A 1 86 ? -11.235 -19.572 9.781 1.00 17.73 86 PHE A O 1
ATOM 1452 N N . ILE A 1 87 ? -9.553 -20.928 10.402 1.00 15.24 87 ILE A N 1
ATOM 1453 C CA . ILE A 1 87 ? -9.489 -20.445 11.781 1.00 15.30 87 ILE A CA 1
ATOM 1454 C C . ILE A 1 87 ? -8.308 -19.492 11.932 1.00 13.61 87 ILE A C 1
ATOM 1455 O O . ILE A 1 87 ? -7.178 -19.831 11.556 1.00 14.20 87 ILE A O 1
ATOM 1471 N N . GLY A 1 88 ? -8.581 -18.300 12.495 1.00 13.37 88 GLY A N 1
ATOM 1472 C CA . GLY A 1 88 ? -7.547 -17.298 12.683 1.00 14.56 88 GLY A CA 1
ATOM 1473 C C . GLY A 1 88 ? -6.482 -17.731 13.677 1.00 14.37 88 GLY A C 1
ATOM 1474 O O . GLY A 1 88 ? -6.667 -18.632 14.493 1.00 14.56 88 GLY A O 1
ATOM 1478 N N . CYS A 1 89 ? -5.317 -17.072 13.582 1.00 15.21 89 CYS A N 1
ATOM 1479 C CA . CYS A 1 89 ? -4.170 -17.434 14.422 1.00 15.69 89 CYS A CA 1
ATOM 1480 C C . CYS A 1 89 ? -3.300 -16.223 14.762 1.00 12.85 89 CYS A C 1
ATOM 1481 O O . CYS A 1 89 ? -2.081 -16.360 14.928 1.00 13.52 89 CYS A O 1
ATOM 1489 N N . ILE A 1 90 ? -3.917 -15.040 14.914 1.00 14.13 90 ILE A N 1
ATOM 1490 C CA . ILE A 1 90 ? -3.206 -13.869 15.431 1.00 15.25 90 ILE A CA 1
ATOM 1491 C C . ILE A 1 90 ? -2.615 -14.159 16.799 1.00 14.34 90 ILE A C 1
ATOM 1492 O O . ILE A 1 90 ? -1.482 -13.753 17.100 1.00 14.25 90 ILE A O 1
ATOM 1508 N N . ASP A 1 91 ? -3.389 -14.832 17.663 1.00 13.90 91 ASP A N 1
ATOM 1509 C CA . ASP A 1 91 ? -2.922 -15.115 19.012 1.00 15.25 91 ASP A CA 1
ATOM 1510 C C . ASP A 1 91 ? -1.630 -15.906 18.974 1.00 14.83 91 ASP A C 1
ATOM 1511 O O . ASP A 1 91 ? -0.694 -15.614 19.721 1.00 13.74 91 ASP A O 1
ATOM 1520 N N . GLU A 1 92 ? -1.564 -16.913 18.107 1.00 13.33 92 GLU A N 1
ATOM 1521 C CA . GLU A 1 92 ? -0.356 -17.721 17.995 1.00 11.46 92 GLU A CA 1
ATOM 1522 C C . GLU A 1 92 ? 0.832 -16.882 17.554 1.00 12.12 92 GLU A C 1
ATOM 1523 O O . GLU A 1 92 ? 1.944 -17.036 18.086 1.00 12.62 92 GLU A O 1
ATOM 1535 N N . LEU A 1 93 ? 0.642 -16.023 16.549 1.00 12.13 93 LEU A N 1
ATOM 1536 C CA . LEU A 1 93 ? 1.751 -15.181 16.106 1.00 12.43 93 LEU A CA 1
ATOM 1537 C C . LEU A 1 93 ? 2.160 -14.203 17.204 1.00 11.31 93 LEU A C 1
ATOM 1538 O O . LEU A 1 93 ? 3.360 -14.001 17.450 1.00 11.67 93 LEU A O 1
ATOM 1554 N N . ASP A 1 94 ? 1.180 -13.630 17.909 1.00 11.90 94 ASP A N 1
ATOM 1555 C CA . ASP A 1 94 ? 1.502 -12.774 19.046 1.00 12.20 94 ASP A CA 1
ATOM 1556 C C . ASP A 1 94 ? 2.314 -13.531 20.095 1.00 12.67 94 ASP A C 1
ATOM 1557 O O . ASP A 1 94 ? 3.281 -12.996 20.647 1.00 12.67 94 ASP A O 1
ATOM 1566 N N . ARG A 1 95 ? 1.940 -14.784 20.396 1.00 11.93 95 ARG A N 1
ATOM 1567 C CA . ARG A 1 95 ? 2.722 -15.559 21.359 1.00 11.37 95 ARG A CA 1
ATOM 1568 C C . ARG A 1 95 ? 4.119 -15.850 20.829 1.00 12.72 95 ARG A C 1
ATOM 1569 O O . ARG A 1 95 ? 5.096 -15.808 21.590 1.00 12.50 95 ARG A O 1
ATOM 1590 N N . ALA A 1 96 ? 4.237 -16.154 19.530 1.00 12.24 96 ALA A N 1
ATOM 1591 C CA . ALA A 1 96 ? 5.565 -16.351 18.956 1.00 12.27 96 ALA A CA 1
ATOM 1592 C C . ALA A 1 96 ? 6.450 -15.130 19.189 1.00 12.09 96 ALA A C 1
ATOM 1593 O O . ALA A 1 96 ? 7.635 -15.268 19.516 1.00 12.06 96 ALA A O 1
ATOM 1600 N N . PHE A 1 97 ? 5.907 -13.921 19.000 1.00 12.19 97 PHE A N 1
ATOM 1601 C CA . PHE A 1 97 ? 6.686 -12.705 19.268 1.00 13.44 97 PHE A CA 1
ATOM 1602 C C . PHE A 1 97 ? 7.120 -12.614 20.735 1.00 12.07 97 PHE A C 1
ATOM 1603 O O . PHE A 1 97 ? 8.273 -12.263 21.029 1.00 12.84 97 PHE A O 1
ATOM 1620 N N . SER A 1 98 ? 6.232 -12.986 21.673 1.00 12.15 98 SER A N 1
ATOM 1621 C CA . SER A 1 98 ? 6.603 -12.951 23.087 1.00 14.28 98 SER A CA 1
ATOM 1622 C C . SER A 1 98 ? 7.724 -13.941 23.381 1.00 13.43 98 SER A C 1
ATOM 1623 O O . SER A 1 98 ? 8.665 -13.634 24.123 1.00 13.28 98 SER A O 1
ATOM 1631 N N . TRP A 1 99 ? 7.666 -15.125 22.779 1.00 12.51 99 TRP A N 1
ATOM 1632 C CA . TRP A 1 99 ? 8.694 -16.123 23.048 1.00 12.31 99 TRP A CA 1
ATOM 1633 C C . TRP A 1 99 ? 10.006 -15.750 22.372 1.00 13.44 99 TRP A C 1
ATOM 1634 O O . TRP A 1 99 ? 11.095 -15.907 22.952 1.00 13.47 99 TRP A O 1
ATOM 1655 N N . ALA A 1 100 ? 9.938 -15.244 21.139 1.00 12.27 100 ALA A N 1
ATOM 1656 C CA . ALA A 1 100 ? 11.149 -14.795 20.461 1.00 13.90 100 ALA A CA 1
ATOM 1657 C C . ALA A 1 100 ? 11.838 -13.696 21.259 1.00 13.86 100 ALA A C 1
ATOM 1658 O O . ALA A 1 100 ? 13.067 -13.695 21.396 1.00 15.12 100 ALA A O 1
ATOM 1665 N N . GLU A 1 101 ? 11.077 -12.734 21.783 1.00 13.23 101 GLU A N 1
ATOM 1666 C CA . GLU A 1 101 ? 11.701 -11.642 22.531 1.00 13.01 101 GLU A CA 1
ATOM 1667 C C . GLU A 1 101 ? 12.319 -12.148 23.834 1.00 15.98 101 GLU A C 1
ATOM 1668 O O . GLU A 1 101 ? 13.398 -11.687 24.235 1.00 17.06 101 GLU A O 1
ATOM 1680 N N . LYS A 1 102 ? 11.699 -13.137 24.472 1.00 14.31 102 LYS A N 1
ATOM 1681 C CA . LYS A 1 102 ? 12.298 -13.711 25.667 1.00 12.75 102 LYS A CA 1
ATOM 1682 C C . LYS A 1 102 ? 13.649 -14.340 25.361 1.00 14.50 102 LYS A C 1
ATOM 1683 O O . LYS A 1 102 ? 14.604 -14.190 26.137 1.00 15.74 102 LYS A O 1
ATOM 1702 N N . TYR A 1 103 ? 13.746 -15.051 24.242 1.00 12.94 103 TYR A N 1
ATOM 1703 C CA . TYR A 1 103 ? 14.926 -15.831 23.880 1.00 12.93 103 TYR A CA 1
ATOM 1704 C C . TYR A 1 103 ? 15.852 -15.113 22.913 1.00 15.59 103 TYR A C 1
ATOM 1705 O O . TYR A 1 103 ? 16.775 -15.742 22.393 1.00 17.14 103 TYR A O 1
ATOM 1723 N N . ASP A 1 104 ? 15.672 -13.803 22.710 1.00 15.11 104 ASP A N 1
ATOM 1724 C CA . ASP A 1 104 ? 16.542 -13.033 21.831 1.00 15.65 104 ASP A CA 1
ATOM 1725 C C . ASP A 1 104 ? 16.638 -13.672 20.446 1.00 16.86 104 ASP A C 1
ATOM 1726 O O . ASP A 1 104 ? 17.720 -13.833 19.875 1.00 19.92 104 ASP A O 1
ATOM 1735 N N . LEU A 1 105 ? 15.478 -14.028 19.897 1.00 13.12 105 LEU A N 1
ATOM 1736 C CA . LEU A 1 105 ? 15.345 -14.462 18.519 1.00 13.71 105 LEU A CA 1
ATOM 1737 C C . LEU A 1 105 ? 14.548 -13.416 17.743 1.00 13.40 105 LEU A C 1
ATOM 1738 O O . LEU A 1 105 ? 13.777 -12.642 18.318 1.00 14.06 105 LEU A O 1
ATOM 1754 N N . LYS A 1 106 ? 14.755 -13.376 16.427 1.00 12.88 106 LYS A N 1
ATOM 1755 C CA . LYS A 1 106 ? 14.033 -12.476 15.536 1.00 13.62 106 LYS A CA 1
ATOM 1756 C C . LYS A 1 106 ? 13.159 -13.278 14.582 1.00 12.70 106 LYS A C 1
ATOM 1757 O O . LYS A 1 106 ? 13.513 -14.400 14.192 1.00 15.55 106 LYS A O 1
ATOM 1776 N N . ILE A 1 107 ? 12.009 -12.712 14.215 1.00 12.72 107 ILE A N 1
ATOM 1777 C CA . ILE A 1 107 ? 11.004 -13.381 13.398 1.00 11.53 107 ILE A CA 1
ATOM 1778 C C . ILE A 1 107 ? 10.912 -12.744 12.019 1.00 12.37 107 ILE A C 1
ATOM 1779 O O . ILE A 1 107 ? 10.693 -11.532 11.895 1.00 12.73 107 ILE A O 1
ATOM 1795 N N . LEU A 1 108 ? 10.969 -13.582 10.987 1.00 11.97 108 LEU A N 1
ATOM 1796 C CA . LEU A 1 108 ? 10.571 -13.200 9.638 1.00 11.56 108 LEU A CA 1
ATOM 1797 C C . LEU A 1 108 ? 9.158 -13.722 9.432 1.00 12.41 108 LEU A C 1
ATOM 1798 O O . LEU A 1 108 ? 8.929 -14.941 9.463 1.00 12.38 108 LEU A O 1
ATOM 1814 N N . ILE A 1 109 ? 8.207 -12.812 9.288 1.00 13.14 109 ILE A N 1
ATOM 1815 C CA . ILE A 1 109 ? 6.830 -13.193 8.984 1.00 11.65 109 ILE A CA 1
ATOM 1816 C C . ILE A 1 109 ? 6.760 -13.457 7.489 1.00 13.07 109 ILE A C 1
ATOM 1817 O O . ILE A 1 109 ? 7.070 -12.574 6.685 1.00 13.68 109 ILE A O 1
ATOM 1833 N N . ASP A 1 110 ? 6.379 -14.680 7.113 1.00 11.11 110 ASP A N 1
ATOM 1834 C CA . ASP A 1 110 ? 6.318 -15.102 5.706 1.00 12.26 110 ASP A CA 1
ATOM 1835 C C . ASP A 1 110 ? 4.872 -15.400 5.328 1.00 11.94 110 ASP A C 1
ATOM 1836 O O . ASP A 1 110 ? 4.302 -16.380 5.803 1.00 11.80 110 ASP A O 1
ATOM 1845 N N . LEU A 1 111 ? 4.274 -14.574 4.462 1.00 12.93 111 LEU A N 1
ATOM 1846 C CA . LEU A 1 111 ? 2.922 -14.857 3.981 1.00 12.31 111 LEU A CA 1
ATOM 1847 C C . LEU A 1 111 ? 3.022 -15.999 2.974 1.00 14.33 111 LEU A C 1
ATOM 1848 O O . LEU A 1 111 ? 3.417 -15.809 1.820 1.00 13.94 111 LEU A O 1
ATOM 1864 N N . HIS A 1 112 ? 2.657 -17.198 3.416 1.00 11.70 112 HIS A N 1
ATOM 1865 C CA . HIS A 1 112 ? 2.942 -18.417 2.672 1.00 11.30 112 HIS A CA 1
ATOM 1866 C C . HIS A 1 112 ? 1.813 -18.817 1.745 1.00 12.52 112 HIS A C 1
ATOM 1867 O O . HIS A 1 112 ? 2.050 -19.566 0.787 1.00 13.84 112 HIS A O 1
ATOM 1881 N N . THR A 1 113 ? 0.598 -18.376 2.031 1.00 12.34 113 THR A N 1
ATOM 1882 C CA . THR A 1 113 ? -0.566 -18.745 1.249 1.00 13.52 113 THR A CA 1
ATOM 1883 C C . THR A 1 113 ? -1.418 -17.513 0.980 1.00 12.59 113 THR A C 1
ATOM 1884 O O . THR A 1 113 ? -1.432 -16.549 1.762 1.00 13.55 113 THR A O 1
ATOM 1895 N N . VAL A 1 114 ? -2.104 -17.550 -0.159 1.00 13.22 114 VAL A N 1
ATOM 1896 C CA . VAL A 1 114 ? -2.971 -16.468 -0.620 1.00 12.70 114 VAL A CA 1
ATOM 1897 C C . VAL A 1 114 ? -4.221 -17.075 -1.245 1.00 13.94 114 VAL A C 1
ATOM 1898 O O . VAL A 1 114 ? -4.204 -18.228 -1.696 1.00 14.30 114 VAL A O 1
ATOM 1911 N N . PRO A 1 115 ? -5.327 -16.327 -1.284 1.00 11.76 115 PRO A N 1
ATOM 1912 C CA . PRO A 1 115 ? -6.573 -16.902 -1.816 1.00 13.44 115 PRO A CA 1
ATOM 1913 C C . PRO A 1 115 ? -6.405 -17.281 -3.280 1.00 13.91 115 PRO A C 1
ATOM 1914 O O . PRO A 1 115 ? -5.976 -16.466 -4.099 1.00 14.61 115 PRO A O 1
ATOM 1925 N N . MET A 1 116 ? -6.735 -18.536 -3.601 1.00 14.07 116 MET A N 1
ATOM 1926 C CA . MET A 1 116 ? -6.678 -19.099 -4.949 1.00 13.37 116 MET A CA 1
ATOM 1927 C C . MET A 1 116 ? -5.267 -19.326 -5.471 1.00 13.67 116 MET A C 1
ATOM 1928 O O . MET A 1 116 ? -5.104 -19.738 -6.646 1.00 14.11 116 MET A O 1
ATOM 1942 N N . SER A 1 117 ? -4.256 -19.123 -4.625 1.00 12.39 117 SER A N 1
ATOM 1943 C CA . SER A 1 117 ? -2.874 -19.577 -4.759 1.00 12.06 117 SER A CA 1
ATOM 1944 C C . SER A 1 117 ? -1.987 -18.840 -5.751 1.00 12.50 117 SER A C 1
ATOM 1945 O O . SER A 1 117 ? -2.428 -18.410 -6.830 1.00 13.03 117 SER A O 1
ATOM 1953 N N . GLN A 1 118 ? -0.713 -18.734 -5.370 1.00 12.60 118 GLN A N 1
ATOM 1954 C CA . GLN A 1 118 ? 0.345 -18.129 -6.161 1.00 13.27 118 GLN A CA 1
ATOM 1955 C C . GLN A 1 118 ? 1.236 -19.167 -6.827 1.00 12.48 118 GLN A C 1
ATOM 1956 O O . GLN A 1 118 ? 2.195 -18.794 -7.497 1.00 12.46 118 GLN A O 1
ATOM 1970 N N . ASN A 1 119 ? 0.988 -20.463 -6.590 1.00 13.28 119 ASN A N 1
ATOM 1971 C CA . ASN A 1 119 ? 1.853 -21.497 -7.158 1.00 13.24 119 ASN A CA 1
ATOM 1972 C C . ASN A 1 119 ? 1.182 -22.819 -7.520 1.00 14.38 119 ASN A C 1
ATOM 1973 O O . ASN A 1 119 ? 1.769 -23.586 -8.285 1.00 14.54 119 ASN A O 1
ATOM 1984 N N . GLY A 1 120 ? -0.005 -23.117 -6.991 1.00 12.67 120 GLY A N 1
ATOM 1985 C CA . GLY A 1 120 ? -0.596 -24.423 -7.196 1.00 15.55 120 GLY A CA 1
ATOM 1986 C C . GLY A 1 120 ? 0.079 -25.555 -6.456 1.00 16.38 120 GLY A C 1
ATOM 1987 O O . GLY A 1 120 ? -0.307 -26.719 -6.641 1.00 15.19 120 GLY A O 1
ATOM 1991 N N . PHE A 1 121 ? 1.069 -25.267 -5.624 1.00 15.30 121 PHE A N 1
ATOM 1992 C CA . PHE A 1 121 ? 1.721 -26.299 -4.833 1.00 14.07 121 PHE A CA 1
ATOM 1993 C C . PHE A 1 121 ? 0.831 -26.705 -3.661 1.00 14.88 121 PHE A C 1
ATOM 1994 O O . PHE A 1 121 ? 0.022 -25.922 -3.171 1.00 14.65 121 PHE A O 1
ATOM 2011 N N . ASP A 1 122 ? 0.998 -27.942 -3.187 1.00 17.65 122 ASP A N 1
ATOM 2012 C CA . ASP A 1 122 ? 0.295 -28.318 -1.963 1.00 19.48 122 ASP A CA 1
ATOM 2013 C C . ASP A 1 122 ? 0.637 -27.374 -0.811 1.00 17.94 122 ASP A C 1
ATOM 2014 O O . ASP A 1 122 ? -0.231 -27.053 0.011 1.00 19.65 122 ASP A O 1
ATOM 2023 N N . ASN A 1 123 ? 1.890 -26.897 -0.743 1.00 18.71 123 ASN A N 1
ATOM 2024 C CA . ASN A 1 123 ? 2.291 -26.006 0.350 1.00 19.09 123 ASN A CA 1
ATOM 2025 C C . ASN A 1 123 ? 1.602 -24.653 0.275 1.00 17.82 123 ASN A C 1
ATOM 2026 O O . ASN A 1 123 ? 1.570 -23.922 1.270 1.00 19.97 123 ASN A O 1
ATOM 2037 N N . GLY A 1 124 ? 1.045 -24.308 -0.873 1.00 15.44 124 GLY A N 1
ATOM 2038 C CA . GLY A 1 124 ? 0.262 -23.099 -1.000 1.00 16.89 124 GLY A CA 1
ATOM 2039 C C . GLY A 1 124 ? -1.169 -23.230 -0.540 1.00 17.35 124 GLY A C 1
ATOM 2040 O O . GLY A 1 124 ? -1.920 -22.261 -0.555 1.00 14.70 124 GLY A O 1
ATOM 2044 N N . GLY A 1 125 ? -1.590 -24.415 -0.133 1.00 14.41 125 GLY A N 1
ATOM 2045 C CA . GLY A 1 125 ? -2.884 -24.617 0.478 1.00 15.62 125 GLY A CA 1
ATOM 2046 C C . GLY A 1 125 ? -3.972 -25.138 -0.444 1.00 14.15 125 GLY A C 1
ATOM 2047 O O . GLY A 1 125 ? -5.008 -25.600 0.045 1.00 15.82 125 GLY A O 1
ATOM 2051 N N . LEU A 1 126 ? -3.772 -25.065 -1.759 1.00 15.60 126 LEU A N 1
ATOM 2052 C CA . LEU A 1 126 ? -4.831 -25.378 -2.717 1.00 14.47 126 LEU A CA 1
ATOM 2053 C C . LEU A 1 126 ? -4.153 -26.039 -3.919 1.00 13.47 126 LEU A C 1
ATOM 2054 O O . LEU A 1 126 ? -3.612 -25.348 -4.788 1.00 15.95 126 LEU A O 1
ATOM 2070 N N . SER A 1 127 ? -4.193 -27.371 -3.977 1.00 14.94 127 SER A N 1
ATOM 2071 C CA . SER A 1 127 ? -3.406 -28.104 -4.958 1.00 15.78 127 SER A CA 1
ATOM 2072 C C . SER A 1 127 ? -3.906 -27.868 -6.374 1.00 13.88 127 SER A C 1
ATOM 2073 O O . SER A 1 127 ? -5.108 -27.965 -6.655 1.00 15.75 127 SER A O 1
ATOM 2081 N N . GLY A 1 128 ? -2.983 -27.501 -7.252 1.00 14.11 128 GLY A N 1
ATOM 2082 C CA . GLY A 1 128 ? -3.238 -27.476 -8.680 1.00 15.81 128 GLY A CA 1
ATOM 2083 C C . GLY A 1 128 ? -3.996 -26.277 -9.184 1.00 14.93 128 GLY A C 1
ATOM 2084 O O . GLY A 1 128 ? -4.392 -26.263 -10.358 1.00 17.12 128 GLY A O 1
ATOM 2088 N N . VAL A 1 129 ? -4.247 -25.288 -8.333 1.00 14.40 129 VAL A N 1
ATOM 2089 C CA . VAL A 1 129 ? -4.931 -24.060 -8.716 1.00 14.52 129 VAL A CA 1
ATOM 2090 C C . VAL A 1 129 ? -3.937 -22.933 -8.518 1.00 14.82 129 VAL A C 1
ATOM 2091 O O . VAL A 1 129 ? -3.256 -22.883 -7.493 1.00 15.00 129 VAL A O 1
ATOM 2104 N N . CYS A 1 130 ? -3.863 -22.019 -9.482 1.00 13.74 130 CYS A N 1
ATOM 2105 C CA . CYS A 1 130 ? -2.937 -20.880 -9.380 1.00 14.06 130 CYS A CA 1
ATOM 2106 C C . CYS A 1 130 ? -3.569 -19.690 -10.110 1.00 15.44 130 CYS A C 1
ATOM 2107 O O . CYS A 1 130 ? -3.320 -19.466 -11.299 1.00 13.18 130 CYS A O 1
ATOM 2115 N N . LYS A 1 131 ? -4.398 -18.938 -9.378 1.00 13.91 131 LYS A N 1
ATOM 2116 C CA . LYS A 1 131 ? -5.169 -17.847 -9.956 1.00 14.21 131 LYS A CA 1
ATOM 2117 C C . LYS A 1 131 ? -5.176 -16.588 -9.104 1.00 16.16 131 LYS A C 1
ATOM 2118 O O . LYS A 1 131 ? -5.778 -15.601 -9.526 1.00 14.73 131 LYS A O 1
ATOM 2137 N N . TRP A 1 132 ? -4.547 -16.582 -7.922 1.00 12.40 132 TRP A N 1
ATOM 2138 C CA . TRP A 1 132 ? -4.581 -15.402 -7.056 1.00 12.19 132 TRP A CA 1
ATOM 2139 C C . TRP A 1 132 ? -4.265 -14.126 -7.817 1.00 14.77 132 TRP A C 1
ATOM 2140 O O . TRP A 1 132 ? -4.988 -13.128 -7.701 1.00 13.49 132 TRP A O 1
ATOM 2161 N N . ALA A 1 133 ? -3.163 -14.125 -8.575 1.00 13.59 133 ALA A N 1
ATOM 2162 C CA . ALA A 1 133 ? -2.705 -12.904 -9.225 1.00 12.65 133 ALA A CA 1
ATOM 2163 C C . ALA A 1 133 ? -3.658 -12.416 -10.309 1.00 15.84 133 ALA A C 1
ATOM 2164 O O . ALA A 1 133 ? -3.551 -11.251 -10.736 1.00 16.07 133 ALA A O 1
ATOM 2171 N N . GLN A 1 134 ? -4.604 -13.239 -10.725 1.00 15.08 134 GLN A N 1
ATOM 2172 C CA . GLN A 1 134 ? -5.611 -12.860 -11.700 1.00 15.78 134 GLN A CA 1
ATOM 2173 C C . GLN A 1 134 ? -6.882 -12.310 -11.064 1.00 19.43 134 GLN A C 1
ATOM 2174 O O . GLN A 1 134 ? -7.820 -11.981 -11.795 1.00 17.94 134 GLN A O 1
ATOM 2188 N N . ILE A 1 135 ? -6.938 -12.199 -9.736 1.00 14.14 135 ILE A N 1
ATOM 2189 C CA . ILE A 1 135 ? -8.156 -11.793 -9.030 1.00 14.09 135 ILE A CA 1
ATOM 2190 C C . ILE A 1 135 ? -7.854 -10.525 -8.237 1.00 15.85 135 ILE A C 1
ATOM 2191 O O . ILE A 1 135 ? -7.380 -10.607 -7.092 1.00 15.40 135 ILE A O 1
ATOM 2207 N N . PRO A 1 136 ? -8.118 -9.337 -8.794 1.00 16.23 136 PRO A N 1
ATOM 2208 C CA . PRO A 1 136 ? -7.704 -8.109 -8.099 1.00 14.88 136 PRO A CA 1
ATOM 2209 C C . PRO A 1 136 ? -8.227 -7.991 -6.680 1.00 13.58 136 PRO A C 1
ATOM 2210 O O . PRO A 1 136 ? -7.505 -7.488 -5.816 1.00 14.61 136 PRO A O 1
ATOM 2221 N N . GLU A 1 137 ? -9.444 -8.443 -6.398 1.00 14.14 137 GLU A N 1
ATOM 2222 C CA . GLU A 1 137 ? -9.966 -8.326 -5.038 1.00 15.59 137 GLU A CA 1
ATOM 2223 C C . GLU A 1 137 ? -9.106 -9.092 -4.040 1.00 13.52 137 GLU A C 1
ATOM 2224 O O . GLU A 1 137 ? -8.956 -8.659 -2.892 1.00 14.43 137 GLU A O 1
ATOM 2236 N N . GLU A 1 138 ? -8.577 -10.258 -4.437 1.00 14.34 138 GLU A N 1
ATOM 2237 C CA . GLU A 1 138 ? -7.774 -11.051 -3.507 1.00 14.55 138 GLU A CA 1
ATOM 2238 C C . GLU A 1 138 ? -6.335 -10.570 -3.444 1.00 13.08 138 GLU A C 1
ATOM 2239 O O . GLU A 1 138 ? -5.684 -10.724 -2.399 1.00 13.13 138 GLU A O 1
ATOM 2251 N N . VAL A 1 139 ? -5.837 -9.927 -4.510 1.00 12.36 139 VAL A N 1
ATOM 2252 C CA . VAL A 1 139 ? -4.561 -9.231 -4.405 1.00 12.13 139 VAL A CA 1
ATOM 2253 C C . VAL A 1 139 ? -4.680 -8.105 -3.395 1.00 14.33 139 VAL A C 1
ATOM 2254 O O . VAL A 1 139 ? -3.807 -7.910 -2.545 1.00 13.99 139 VAL A O 1
ATOM 2267 N N . ASP A 1 140 ? -5.783 -7.371 -3.454 1.00 13.14 140 ASP A N 1
ATOM 2268 C CA . ASP A 1 140 ? -6.009 -6.295 -2.499 1.00 13.55 140 ASP A CA 1
ATOM 2269 C C . ASP A 1 140 ? -6.177 -6.826 -1.079 1.00 15.08 140 ASP A C 1
ATOM 2270 O O . ASP A 1 140 ? -5.671 -6.227 -0.123 1.00 13.51 140 ASP A O 1
ATOM 2279 N N . PHE A 1 141 ? -6.907 -7.932 -0.915 1.00 13.82 141 PHE A N 1
ATOM 2280 C CA . PHE A 1 141 ? -7.009 -8.560 0.400 1.00 10.84 141 PHE A CA 1
ATOM 2281 C C . PHE A 1 141 ? -5.623 -8.785 1.003 1.00 12.11 141 PHE A C 1
ATOM 2282 O O . PHE A 1 141 ? -5.383 -8.522 2.195 1.00 12.87 141 PHE A O 1
ATOM 2299 N N . VAL A 1 142 ? -4.708 -9.335 0.193 1.00 12.08 142 VAL A N 1
ATOM 2300 C CA . VAL A 1 142 ? -3.351 -9.611 0.647 1.00 12.12 142 VAL A CA 1
ATOM 2301 C C . VAL A 1 142 ? -2.607 -8.325 0.986 1.00 13.80 142 VAL A C 1
ATOM 2302 O O . VAL A 1 142 ? -1.908 -8.260 2.005 1.00 13.30 142 VAL A O 1
ATOM 2315 N N . LEU A 1 143 ? -2.728 -7.291 0.150 1.00 12.46 143 LEU A N 1
ATOM 2316 C CA . LEU A 1 143 ? -2.073 -6.023 0.473 1.00 12.51 143 LEU A CA 1
ATOM 2317 C C . LEU A 1 143 ? -2.583 -5.455 1.790 1.00 11.91 143 LEU A C 1
ATOM 2318 O O . LEU A 1 143 ? -1.798 -4.951 2.600 1.00 13.40 143 LEU A O 1
ATOM 2334 N N . ASN A 1 144 ? -3.894 -5.499 2.016 1.00 12.39 144 ASN A N 1
ATOM 2335 C CA . ASN A 1 144 ? -4.426 -5.016 3.291 1.00 13.46 144 ASN A CA 1
ATOM 2336 C C . ASN A 1 144 ? -3.881 -5.837 4.456 1.00 13.07 144 ASN A C 1
ATOM 2337 O O . ASN A 1 144 ? -3.578 -5.297 5.530 1.00 13.19 144 ASN A O 1
ATOM 2348 N N . LEU A 1 145 ? -3.781 -7.156 4.267 1.00 13.50 145 LEU A N 1
ATOM 2349 C CA . LEU A 1 145 ? -3.276 -8.020 5.321 1.00 14.20 145 LEU A CA 1
ATOM 2350 C C . LEU A 1 145 ? -1.836 -7.657 5.662 1.00 11.89 145 LEU A C 1
ATOM 2351 O O . LEU A 1 145 ? -1.472 -7.542 6.838 1.00 12.84 145 LEU A O 1
ATOM 2367 N N . LEU A 1 146 ? -1.003 -7.462 4.644 1.00 12.03 146 LEU A N 1
ATOM 2368 C CA . LEU A 1 146 ? 0.390 -7.110 4.884 1.00 12.09 146 LEU A CA 1
ATOM 2369 C C . LEU A 1 146 ? 0.479 -5.776 5.612 1.00 13.28 146 LEU A C 1
ATOM 2370 O O . LEU A 1 146 ? 1.320 -5.605 6.501 1.00 13.82 146 LEU A O 1
ATOM 2386 N N . GLU A 1 147 ? -0.371 -4.808 5.235 1.00 13.32 147 GLU A N 1
ATOM 2387 C CA . GLU A 1 147 ? -0.376 -3.515 5.912 1.00 14.99 147 GLU A CA 1
ATOM 2388 C C . GLU A 1 147 ? -0.707 -3.685 7.382 1.00 14.69 147 GLU A C 1
ATOM 2389 O O . GLU A 1 147 ? -0.042 -3.107 8.250 1.00 13.01 147 GLU A O 1
ATOM 2401 N N . LYS A 1 148 ? -1.732 -4.494 7.685 1.00 13.54 148 LYS A N 1
ATOM 2402 C CA . LYS A 1 148 ? -2.108 -4.706 9.080 1.00 13.40 148 LYS A CA 1
ATOM 2403 C C . LYS A 1 148 ? -0.987 -5.356 9.867 1.00 12.73 148 LYS A C 1
ATOM 2404 O O . LYS A 1 148 ? -0.750 -5.005 11.027 1.00 14.00 148 LYS A O 1
ATOM 2423 N N . LEU A 1 149 ? -0.334 -6.352 9.285 1.00 12.60 149 LEU A N 1
ATOM 2424 C CA . LEU A 1 149 ? 0.745 -7.024 9.996 1.00 13.46 149 LEU A CA 1
ATOM 2425 C C . LEU A 1 149 ? 1.938 -6.104 10.211 1.00 14.15 149 LEU A C 1
ATOM 2426 O O . LEU A 1 149 ? 2.567 -6.137 11.280 1.00 13.10 149 LEU A O 1
ATOM 2442 N N . ALA A 1 150 ? 2.289 -5.309 9.193 1.00 14.04 150 ALA A N 1
ATOM 2443 C CA . ALA A 1 150 ? 3.360 -4.325 9.349 1.00 12.92 150 ALA A CA 1
ATOM 2444 C C . ALA A 1 150 ? 3.056 -3.348 10.474 1.00 12.82 150 ALA A C 1
ATOM 2445 O O . ALA A 1 150 ? 3.931 -3.036 11.288 1.00 13.32 150 ALA A O 1
ATOM 2452 N N . LYS A 1 151 ? 1.816 -2.884 10.565 1.00 12.76 151 LYS A N 1
ATOM 2453 C CA . LYS A 1 151 ? 1.465 -1.974 11.657 1.00 14.21 151 LYS A CA 1
ATOM 2454 C C . LYS A 1 151 ? 1.502 -2.691 13.007 1.00 14.39 151 LYS A C 1
ATOM 2455 O O . LYS A 1 151 ? 1.940 -2.119 14.015 1.00 15.33 151 LYS A O 1
ATOM 2474 N N . ARG A 1 152 ? 1.080 -3.957 13.042 1.00 12.40 152 ARG A N 1
ATOM 2475 C CA . ARG A 1 152 ? 0.972 -4.673 14.308 1.00 13.02 152 ARG A CA 1
ATOM 2476 C C . ARG A 1 152 ? 2.337 -4.987 14.890 1.00 12.66 152 ARG A C 1
ATOM 2477 O O . ARG A 1 152 ? 2.532 -4.879 16.101 1.00 13.85 152 ARG A O 1
ATOM 2498 N N . TYR A 1 153 ? 3.296 -5.353 14.047 1.00 12.60 153 TYR A N 1
ATOM 2499 C CA . TYR A 1 153 ? 4.582 -5.855 14.505 1.00 10.86 153 TYR A CA 1
ATOM 2500 C C . TYR A 1 153 ? 5.771 -4.998 14.120 1.00 14.98 153 TYR A C 1
ATOM 2501 O O . TYR A 1 153 ? 6.890 -5.283 14.564 1.00 13.10 153 TYR A O 1
ATOM 2519 N N . GLY A 1 154 ? 5.566 -3.934 13.337 1.00 13.58 154 GLY A N 1
ATOM 2520 C CA . GLY A 1 154 ? 6.674 -3.218 12.730 1.00 14.75 154 GLY A CA 1
ATOM 2521 C C . GLY A 1 154 ? 7.595 -2.501 13.700 1.00 15.21 154 GLY A C 1
ATOM 2522 O O . GLY A 1 154 ? 8.714 -2.138 13.313 1.00 17.62 154 GLY A O 1
ATOM 2526 N N . LYS A 1 155 ? 7.146 -2.262 14.935 1.00 14.88 155 LYS A N 1
ATOM 2527 C CA . LYS A 1 155 ? 7.968 -1.611 15.953 1.00 16.18 155 LYS A CA 1
ATOM 2528 C C . LYS A 1 155 ? 8.506 -2.601 16.975 1.00 18.15 155 LYS A C 1
ATOM 2529 O O . LYS A 1 155 ? 9.165 -2.187 17.936 1.00 18.41 155 LYS A O 1
ATOM 2548 N N . ARG A 1 156 ? 8.252 -3.894 16.789 1.00 15.54 156 ARG A N 1
ATOM 2549 C CA . ARG A 1 156 ? 8.627 -4.883 17.783 1.00 13.85 156 ARG A CA 1
ATOM 2550 C C . ARG A 1 156 ? 10.111 -5.233 17.706 1.00 14.09 156 ARG A C 1
ATOM 2551 O O . ARG A 1 156 ? 10.655 -5.522 16.638 1.00 14.80 156 ARG A O 1
ATOM 2572 N N . LYS A 1 157 ? 10.728 -5.310 18.880 1.00 14.17 157 LYS A N 1
ATOM 2573 C CA . LYS A 1 157 ? 12.096 -5.809 18.990 1.00 15.78 157 LYS A CA 1
ATOM 2574 C C . LYS A 1 157 ? 12.264 -7.152 18.293 1.00 17.05 157 LYS A C 1
ATOM 2575 O O . LYS A 1 157 ? 13.285 -7.403 17.638 1.00 18.27 157 LYS A O 1
ATOM 2594 N N . GLY A 1 158 ? 11.278 -8.032 18.424 1.00 12.93 158 GLY A N 1
ATOM 2595 C CA . GLY A 1 158 ? 11.412 -9.350 17.856 1.00 14.66 158 GLY A CA 1
ATOM 2596 C C . GLY A 1 158 ? 11.240 -9.448 16.366 1.00 13.44 158 GLY A C 1
ATOM 2597 O O . GLY A 1 158 ? 11.409 -10.548 15.840 1.00 13.72 158 GLY A O 1
ATOM 2601 N N . LEU A 1 159 ? 10.902 -8.377 15.645 1.00 12.48 159 LEU A N 1
ATOM 2602 C CA . LEU A 1 159 ? 10.674 -8.493 14.210 1.00 13.08 159 LEU A CA 1
ATOM 2603 C C . LEU A 1 159 ? 11.999 -8.415 13.466 1.00 14.29 159 LEU A C 1
ATOM 2604 O O . LEU A 1 159 ? 12.782 -7.477 13.664 1.00 16.16 159 LEU A O 1
ATOM 2620 N N . LEU A 1 160 ? 12.239 -9.385 12.591 1.00 12.90 160 LEU A N 1
ATOM 2621 C CA . LEU A 1 160 ? 13.300 -9.256 11.601 1.00 14.86 160 LEU A CA 1
ATOM 2622 C C . LEU A 1 160 ? 12.776 -8.548 10.356 1.00 14.50 160 LEU A C 1
ATOM 2623 O O . LEU A 1 160 ? 13.377 -7.581 9.888 1.00 14.92 160 LEU A O 1
ATOM 2639 N N . GLY A 1 161 ? 11.657 -9.021 9.815 1.00 13.59 161 GLY A N 1
ATOM 2640 C CA . GLY A 1 161 ? 11.106 -8.432 8.612 1.00 14.08 161 GLY A CA 1
ATOM 2641 C C . GLY A 1 161 ? 9.850 -9.159 8.187 1.00 13.50 161 GLY A C 1
ATOM 2642 O O . GLY A 1 161 ? 9.348 -10.048 8.894 1.00 12.05 161 GLY A O 1
ATOM 2646 N N . ILE A 1 162 ? 9.348 -8.756 7.017 1.00 13.44 162 ILE A N 1
ATOM 2647 C CA . ILE A 1 162 ? 8.123 -9.303 6.455 1.00 13.53 162 ILE A CA 1
ATOM 2648 C C . ILE A 1 162 ? 8.374 -9.688 5.009 1.00 13.29 162 ILE A C 1
ATOM 2649 O O . ILE A 1 162 ? 8.894 -8.878 4.229 1.00 13.13 162 ILE A O 1
ATOM 2665 N N . GLU A 1 163 ? 7.951 -10.899 4.644 1.00 11.80 163 GLU A N 1
ATOM 2666 C CA . GLU A 1 163 ? 8.076 -11.443 3.288 1.00 12.90 163 GLU A CA 1
ATOM 2667 C C . GLU A 1 163 ? 6.692 -11.429 2.666 1.00 11.58 163 GLU A C 1
ATOM 2668 O O . GLU A 1 163 ? 5.804 -12.155 3.134 1.00 12.68 163 GLU A O 1
ATOM 2680 N N . PRO A 1 164 ? 6.454 -10.607 1.644 1.00 12.62 164 PRO A N 1
ATOM 2681 C CA . PRO A 1 164 ? 5.074 -10.402 1.174 1.00 12.24 164 PRO A CA 1
ATOM 2682 C C . PRO A 1 164 ? 4.407 -11.634 0.589 1.00 12.95 164 PRO A C 1
ATOM 2683 O O . PRO A 1 164 ? 3.175 -11.737 0.677 1.00 13.40 164 PRO A O 1
ATOM 2694 N N . ILE A 1 165 ? 5.157 -12.545 -0.037 1.00 11.31 165 ILE A N 1
ATOM 2695 C CA . ILE A 1 165 ? 4.574 -13.768 -0.576 1.00 12.09 165 ILE A CA 1
ATOM 2696 C C . ILE A 1 165 ? 5.630 -14.839 -0.798 1.00 12.98 165 ILE A C 1
ATOM 2697 O O . ILE A 1 165 ? 6.689 -14.582 -1.381 1.00 13.91 165 ILE A O 1
ATOM 2713 N N . ASN A 1 166 ? 5.342 -16.049 -0.338 1.00 12.20 166 ASN A N 1
ATOM 2714 C CA . ASN A 1 166 ? 6.220 -17.174 -0.591 1.00 12.20 166 ASN A CA 1
ATOM 2715 C C . ASN A 1 166 ? 6.065 -17.707 -2.008 1.00 11.92 166 ASN A C 1
ATOM 2716 O O . ASN A 1 166 ? 4.963 -17.806 -2.531 1.00 14.12 166 ASN A O 1
ATOM 2727 N N . GLN A 1 167 ? 7.176 -18.055 -2.631 1.00 11.70 167 GLN A N 1
ATOM 2728 C CA . GLN A 1 167 ? 7.200 -18.882 -3.837 1.00 11.66 167 GLN A CA 1
ATOM 2729 C C . GLN A 1 167 ? 6.122 -18.550 -4.878 1.00 12.88 167 GLN A C 1
ATOM 2730 O O . GLN A 1 167 ? 5.365 -19.439 -5.280 1.00 13.42 167 GLN A O 1
ATOM 2744 N N . PRO A 1 168 ? 6.082 -17.322 -5.389 1.00 12.12 168 PRO A N 1
ATOM 2745 C CA . PRO A 1 168 ? 5.209 -17.050 -6.549 1.00 12.54 168 PRO A CA 1
ATOM 2746 C C . PRO A 1 168 ? 5.792 -17.742 -7.776 1.00 12.58 168 PRO A C 1
ATOM 2747 O O . PRO A 1 168 ? 6.946 -17.508 -8.140 1.00 14.90 168 PRO A O 1
ATOM 2758 N N . VAL A 1 169 ? 5.012 -18.630 -8.390 1.00 14.72 169 VAL A N 1
ATOM 2759 C CA . VAL A 1 169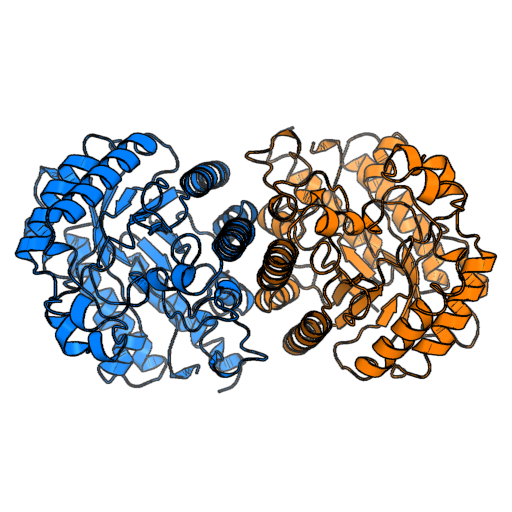 ? 5.586 -19.559 -9.357 1.00 13.32 169 VAL A CA 1
ATOM 2760 C C . VAL A 1 169 ? 5.902 -18.857 -10.669 1.00 13.48 169 VAL A C 1
ATOM 2761 O O . VAL A 1 169 ? 5.094 -18.072 -11.189 1.00 14.54 169 VAL A O 1
ATOM 2774 N N . SER A 1 170 ? 7.083 -19.148 -11.217 1.00 15.42 170 SER A N 1
ATOM 2775 C CA . SER A 1 170 ? 7.493 -18.615 -12.503 1.00 14.67 170 SER A CA 1
ATOM 2776 C C . SER A 1 170 ? 6.999 -19.502 -13.647 1.00 16.71 170 SER A C 1
ATOM 2777 O O . SER A 1 170 ? 6.584 -20.650 -13.463 1.00 16.74 170 SER A O 1
ATOM 2785 N N . GLU A 1 171 ? 7.080 -18.952 -14.857 1.00 16.71 171 GLU A N 1
ATOM 2786 C CA . GLU A 1 171 ? 6.724 -19.726 -16.043 1.00 16.87 171 GLU A CA 1
ATOM 2787 C C . GLU A 1 171 ? 7.589 -20.968 -16.163 1.00 18.61 171 GLU A C 1
ATOM 2788 O O . GLU A 1 171 ? 7.088 -22.055 -16.472 1.00 19.40 171 GLU A O 1
ATOM 2800 N N . GLU A 1 172 ? 8.896 -20.822 -15.937 1.00 17.11 172 GLU A N 1
ATOM 2801 C CA . GLU A 1 172 ? 9.804 -21.955 -16.063 1.00 20.96 172 GLU A CA 1
ATOM 2802 C C . GLU A 1 172 ? 9.487 -23.041 -15.040 1.00 20.98 172 GLU A C 1
ATOM 2803 O O . GLU A 1 172 ? 9.502 -24.235 -15.367 1.00 19.95 172 GLU A O 1
ATOM 2815 N N . MET A 1 173 ? 9.217 -22.655 -13.788 1.00 18.67 173 MET A N 1
ATOM 2816 C CA . MET A 1 173 ? 8.856 -23.644 -12.780 1.00 19.00 173 MET A CA 1
ATOM 2817 C C . MET A 1 173 ? 7.545 -24.333 -13.127 1.00 18.44 173 MET A C 1
ATOM 2818 O O . MET A 1 173 ? 7.424 -25.556 -13.009 1.00 20.49 173 MET A O 1
ATOM 2832 N N . TRP A 1 174 ? 6.542 -23.555 -13.539 1.00 19.77 174 TRP A N 1
ATOM 2833 C CA . TRP A 1 174 ? 5.238 -24.117 -13.872 1.00 20.27 174 TRP A CA 1
ATOM 2834 C C . TRP A 1 174 ? 5.350 -25.146 -14.984 1.00 24.60 174 TRP A C 1
ATOM 2835 O O . TRP A 1 174 ? 4.718 -26.209 -14.922 1.00 23.33 174 TRP A O 1
ATOM 2856 N N . ASN A 1 175 ? 6.145 -24.846 -16.008 1.00 20.13 175 ASN A N 1
ATOM 2857 C CA . ASN A 1 175 ? 6.337 -25.776 -17.116 1.00 21.43 175 ASN A CA 1
ATOM 2858 C C . ASN A 1 175 ? 7.215 -26.957 -16.698 1.00 26.49 175 ASN A C 1
ATOM 2859 O O . ASN A 1 175 ? 6.833 -28.121 -16.874 1.00 30.50 175 ASN A O 1
ATOM 2870 N N . ASP A 1 176 ? 8.378 -26.683 -16.102 1.00 22.88 176 ASP A N 1
ATOM 2871 C CA . ASP A 1 176 ? 9.334 -27.755 -15.832 1.00 23.67 176 ASP A CA 1
ATOM 2872 C C . ASP A 1 176 ? 8.844 -28.710 -14.754 1.00 27.31 176 ASP A C 1
ATOM 2873 O O . ASP A 1 176 ? 9.080 -29.920 -14.842 1.00 34.90 176 ASP A O 1
ATOM 2882 N N . MET A 1 177 ? 8.201 -28.196 -13.710 1.00 29.10 177 MET A N 1
ATOM 2883 C CA . MET A 1 177 ? 7.780 -29.064 -12.617 1.00 28.27 177 MET A CA 1
ATOM 2884 C C . MET A 1 177 ? 6.468 -29.784 -12.893 1.00 29.69 177 MET A C 1
ATOM 2885 O O . MET A 1 177 ? 6.103 -30.670 -12.119 1.00 33.45 177 MET A O 1
ATOM 2899 N N . GLY A 1 178 ? 5.751 -29.433 -13.958 1.00 26.90 178 GLY A N 1
ATOM 2900 C CA . GLY A 1 178 ? 4.436 -29.998 -14.193 1.00 28.95 178 GLY A CA 1
ATOM 2901 C C . GLY A 1 178 ? 3.561 -29.919 -12.959 1.00 29.37 178 GLY A C 1
ATOM 2902 O O . GLY A 1 178 ? 3.089 -30.935 -12.437 1.00 24.96 178 GLY A O 1
ATOM 2906 N N . VAL A 1 179 ? 3.343 -28.688 -12.491 1.00 25.22 179 VAL A N 1
ATOM 2907 C CA . VAL A 1 179 ? 2.707 -28.466 -11.194 1.00 20.71 179 VAL A CA 1
ATOM 2908 C C . VAL A 1 179 ? 1.326 -29.106 -11.131 1.00 21.27 179 VAL A C 1
ATOM 2909 O O . VAL A 1 179 ? 0.951 -29.711 -10.119 1.00 22.01 179 VAL A O 1
ATOM 2922 N N . GLN A 1 180 ? 0.533 -28.978 -12.192 1.00 20.92 180 GLN A N 1
ATOM 2923 C CA . GLN A 1 180 ? -0.832 -29.469 -12.117 1.00 19.68 180 GLN A CA 1
ATOM 2924 C C . GLN A 1 180 ? -0.946 -30.989 -12.198 1.00 24.54 180 GLN A C 1
ATOM 2925 O O . GLN A 1 180 ? -2.004 -31.527 -11.864 1.00 29.03 180 GLN A O 1
ATOM 2939 N N . LYS A 1 181 ? 0.096 -31.687 -12.635 1.00 24.76 181 LYS A N 1
ATOM 2940 C CA . LYS A 1 181 ? 0.099 -33.144 -12.549 1.00 26.90 181 LYS A CA 1
ATOM 2941 C C . LYS A 1 181 ? 0.677 -33.615 -11.225 1.00 25.77 181 LYS A C 1
ATOM 2942 O O . LYS A 1 181 ? 0.216 -34.619 -10.666 1.00 27.27 181 LYS A O 1
ATOM 2961 N N . ARG A 1 182 ? 1.667 -32.885 -10.714 1.00 22.14 182 ARG A N 1
ATOM 2962 C CA . ARG A 1 182 ? 2.282 -33.197 -9.428 1.00 25.23 182 ARG A CA 1
ATOM 2963 C C . ARG A 1 182 ? 1.316 -32.947 -8.274 1.00 23.85 182 ARG A C 1
ATOM 2964 O O . ARG A 1 182 ? 1.307 -33.695 -7.288 1.00 24.38 182 ARG A O 1
ATOM 2985 N N . TYR A 1 183 ? 0.489 -31.907 -8.383 1.00 20.44 183 TYR A N 1
ATOM 2986 C CA . TYR A 1 183 ? -0.486 -31.527 -7.362 1.00 20.37 183 TYR A CA 1
ATOM 2987 C C . TYR A 1 183 ? -1.833 -31.365 -8.059 1.00 23.29 183 TYR A C 1
ATOM 2988 O O . TYR A 1 183 ? -2.292 -30.242 -8.298 1.00 24.26 183 TYR A O 1
ATOM 3006 N N . PRO A 1 184 ? -2.481 -32.463 -8.431 1.00 25.04 184 PRO A N 1
ATOM 3007 C CA . PRO A 1 184 ? -3.657 -32.363 -9.304 1.00 22.06 184 PRO A CA 1
ATOM 3008 C C . PRO A 1 184 ? -4.806 -31.655 -8.614 1.00 21.14 184 PRO A C 1
ATOM 3009 O O . PRO A 1 184 ? -5.084 -31.903 -7.431 1.00 26.12 184 PRO A O 1
ATOM 3020 N N . PRO A 1 185 ? -5.497 -30.763 -9.320 1.00 20.00 185 PRO A N 1
ATOM 3021 C CA . PRO A 1 185 ? -6.606 -30.039 -8.693 1.00 21.26 185 PRO A CA 1
ATOM 3022 C C . PRO A 1 185 ? -7.809 -30.940 -8.517 1.00 26.48 185 PRO A C 1
ATOM 3023 O O . PRO A 1 185 ? -8.126 -31.771 -9.375 1.00 27.23 185 PRO A O 1
ATOM 3034 N N . LEU A 1 186 ? -8.462 -30.783 -7.369 1.00 20.80 186 LEU A N 1
ATOM 3035 C CA . LEU A 1 186 ? -9.670 -31.552 -7.093 1.00 23.50 186 LEU A CA 1
ATOM 3036 C C . LEU A 1 186 ? -10.838 -31.054 -7.938 1.00 25.28 186 LEU A C 1
ATOM 3037 O O . LEU A 1 186 ? -11.648 -31.855 -8.423 1.00 29.28 186 LEU A O 1
ATOM 3053 N N . ASP A 1 187 ? -10.922 -29.749 -8.156 1.00 23.02 187 ASP A N 1
ATOM 3054 C CA . ASP A 1 187 ? -12.056 -29.103 -8.815 1.00 23.03 187 ASP A CA 1
ATOM 3055 C C . ASP A 1 187 ? -11.507 -28.544 -10.120 1.00 28.40 187 ASP A C 1
ATOM 3056 O O . ASP A 1 187 ? -10.888 -27.479 -10.129 1.00 25.76 187 ASP A O 1
ATOM 3065 N N . LYS A 1 188 ? -11.736 -29.262 -11.223 1.00 27.77 188 LYS A N 1
ATOM 3066 C CA . LYS A 1 188 ? -11.185 -28.842 -12.512 1.00 25.61 188 LYS A CA 1
ATOM 3067 C C . LYS A 1 188 ? -11.727 -27.485 -12.961 1.00 25.67 188 LYS A C 1
ATOM 3068 O O . LYS A 1 188 ? -10.996 -26.694 -13.566 1.00 26.06 188 LYS A O 1
ATOM 3087 N N . GLU A 1 189 ? -12.994 -27.183 -12.668 1.00 27.94 189 GLU A N 1
ATOM 3088 C CA . GLU A 1 189 ? -13.539 -25.881 -13.046 1.00 29.83 189 GLU A CA 1
ATOM 3089 C C . GLU A 1 189 ? -12.864 -24.755 -12.275 1.00 29.56 189 GLU A C 1
ATOM 3090 O O . GLU A 1 189 ? -12.619 -23.671 -12.822 1.00 31.01 189 GLU A O 1
ATOM 3102 N N . MET A 1 190 ? -12.579 -24.984 -10.992 1.00 29.30 190 MET A N 1
ATOM 3103 C CA . MET A 1 190 ? -11.880 -23.977 -10.209 1.00 26.35 190 MET A CA 1
ATOM 3104 C C . MET A 1 190 ? -10.480 -23.754 -10.756 1.00 24.01 190 MET A C 1
ATOM 3105 O O . MET A 1 190 ? -9.980 -22.623 -10.760 1.00 24.79 190 MET A O 1
ATOM 3119 N N . ALA A 1 191 ? -9.834 -24.820 -11.220 1.00 21.93 191 ALA A N 1
ATOM 3120 C CA . ALA A 1 191 ? -8.464 -24.718 -11.698 1.00 21.08 191 ALA A CA 1
ATOM 3121 C C . ALA A 1 191 ? -8.365 -24.070 -13.072 1.00 23.84 191 ALA A C 1
ATOM 3122 O O . ALA A 1 191 ? -7.282 -23.619 -13.446 1.00 21.92 191 ALA A O 1
ATOM 3129 N N . GLU A 1 192 ? -9.459 -24.018 -13.827 1.00 24.63 192 GLU A N 1
ATOM 3130 C CA . GLU A 1 192 ? -9.395 -23.537 -15.201 1.00 28.65 192 GLU A CA 1
ATOM 3131 C C . GLU A 1 192 ? -8.858 -22.116 -15.235 1.00 27.04 192 GLU A C 1
ATOM 3132 O O . GLU A 1 192 ? -9.291 -21.251 -14.469 1.00 26.16 192 GLU A O 1
ATOM 3144 N N . GLY A 1 193 ? -7.900 -21.879 -16.122 1.00 23.32 193 GLY A N 1
ATOM 3145 C CA . GLY A 1 193 ? -7.303 -20.570 -16.232 1.00 23.98 193 GLY A CA 1
ATOM 3146 C C . GLY A 1 193 ? -6.122 -20.336 -15.319 1.00 20.28 193 GLY A C 1
ATOM 3147 O O . GLY A 1 193 ? -5.571 -19.230 -15.327 1.00 21.20 193 GLY A O 1
ATOM 3151 N N . SER A 1 194 ? -5.717 -21.332 -14.532 1.00 17.50 194 SER A N 1
ATOM 3152 C CA . SER A 1 194 ? -4.520 -21.184 -13.709 1.00 16.09 194 SER A CA 1
ATOM 3153 C C . SER A 1 194 ? -3.329 -20.853 -14.596 1.00 17.90 194 SER A C 1
ATOM 3154 O O . SER A 1 194 ? -3.215 -21.338 -15.729 1.00 17.46 194 SER A O 1
ATOM 3162 N N . ALA A 1 195 ? -2.435 -20.020 -14.081 1.00 14.55 195 ALA A N 1
ATOM 3163 C CA . ALA A 1 195 ? -1.299 -19.569 -14.861 1.00 13.82 195 ALA A CA 1
ATOM 3164 C C . ALA A 1 195 ? -0.199 -19.116 -13.920 1.00 12.96 195 ALA A C 1
ATOM 3165 O O . ALA A 1 195 ? -0.486 -18.680 -12.797 1.00 13.66 195 ALA A O 1
ATOM 3172 N N . PRO A 1 196 ? 1.056 -19.189 -14.350 1.00 14.02 196 PRO A N 1
ATOM 3173 C CA . PRO A 1 196 ? 2.164 -18.689 -13.533 1.00 13.61 196 PRO A CA 1
ATOM 3174 C C . PRO A 1 196 ? 2.132 -17.169 -13.431 1.00 17.90 196 PRO A C 1
ATOM 3175 O O . PRO A 1 196 ? 1.416 -16.470 -14.157 1.00 16.34 196 PRO A O 1
ATOM 3186 N N . ILE A 1 197 ? 2.961 -16.660 -12.521 1.00 13.71 197 ILE A N 1
ATOM 3187 C CA . ILE A 1 197 ? 3.080 -15.230 -12.249 1.00 13.71 197 ILE A CA 1
ATOM 3188 C C . ILE A 1 197 ? 4.316 -14.701 -12.967 1.00 14.26 197 ILE A C 1
ATOM 3189 O O . ILE A 1 197 ? 5.436 -15.154 -12.722 1.00 14.17 197 ILE A O 1
ATOM 3205 N N . SER A 1 198 ? 4.119 -13.695 -13.820 1.00 15.24 198 SER A N 1
ATOM 3206 C CA . SER A 1 198 ? 5.223 -13.113 -14.568 1.00 16.23 198 SER A CA 1
ATOM 3207 C C . SER A 1 198 ? 6.107 -12.212 -13.690 1.00 15.01 198 SER A C 1
ATOM 3208 O O . SER A 1 198 ? 5.685 -11.685 -12.651 1.00 14.72 198 SER A O 1
ATOM 3216 N N . PHE A 1 199 ? 7.366 -12.055 -14.127 1.00 15.81 199 PHE A N 1
ATOM 3217 C CA . PHE A 1 199 ? 8.309 -11.184 -13.430 1.00 14.50 199 PHE A CA 1
ATOM 3218 C C . PHE A 1 199 ? 7.810 -9.744 -13.394 1.00 15.84 199 PHE A C 1
ATOM 3219 O O . PHE A 1 199 ? 7.904 -9.060 -12.361 1.00 15.71 199 PHE A O 1
ATOM 3236 N N . GLU A 1 200 ? 7.249 -9.265 -14.507 1.00 16.42 200 GLU A N 1
ATOM 3237 C CA . GLU A 1 200 ? 6.766 -7.887 -14.536 1.00 18.17 200 GLU A CA 1
ATOM 3238 C C . GLU A 1 200 ? 5.595 -7.697 -13.583 1.00 15.13 200 GLU A C 1
ATOM 3239 O O . GLU A 1 200 ? 5.533 -6.691 -12.861 1.00 16.47 200 GLU A O 1
ATOM 3251 N N . TRP A 1 201 ? 4.664 -8.661 -13.543 1.00 14.59 201 TRP A N 1
ATOM 3252 C CA . TRP A 1 201 ? 3.554 -8.553 -12.607 1.00 15.31 201 TRP A CA 1
ATOM 3253 C C . TRP A 1 201 ? 4.077 -8.565 -11.172 1.00 13.69 201 TRP A C 1
ATOM 3254 O O . TRP A 1 201 ? 3.677 -7.735 -10.347 1.00 16.01 201 TRP A O 1
ATOM 3275 N N . LEU A 1 202 ? 5.033 -9.456 -10.886 1.00 15.62 202 LEU A N 1
ATOM 3276 C CA . LEU A 1 202 ? 5.554 -9.614 -9.531 1.00 14.30 202 LEU A CA 1
ATOM 3277 C C . LEU A 1 202 ? 6.237 -8.345 -9.037 1.00 14.78 202 LEU A C 1
ATOM 3278 O O . LEU A 1 202 ? 6.042 -7.932 -7.887 1.00 14.63 202 LEU A O 1
ATOM 3294 N N . LYS A 1 203 ? 7.015 -7.687 -9.895 1.00 15.41 203 LYS A N 1
ATOM 3295 C CA . LYS A 1 203 ? 7.606 -6.410 -9.496 1.00 16.04 203 LYS A CA 1
ATOM 3296 C C . LYS A 1 203 ? 6.533 -5.379 -9.156 1.00 15.61 203 LYS A C 1
ATOM 3297 O O . LYS A 1 203 ? 6.695 -4.592 -8.213 1.00 16.06 203 LYS A O 1
ATOM 3316 N N . GLY A 1 204 ? 5.439 -5.355 -9.931 1.00 14.39 204 GLY A N 1
ATOM 3317 C CA . GLY A 1 204 ? 4.334 -4.455 -9.630 1.00 15.00 204 GLY A CA 1
ATOM 3318 C C . GLY A 1 204 ? 3.709 -4.742 -8.282 1.00 14.44 204 GLY A C 1
ATOM 3319 O O . GLY A 1 204 ? 3.407 -3.826 -7.510 1.00 14.91 204 GLY A O 1
ATOM 3323 N N . PHE A 1 205 ? 3.515 -6.019 -7.973 1.00 12.73 205 PHE A N 1
ATOM 3324 C CA . PHE A 1 205 ? 2.999 -6.383 -6.662 1.00 13.48 205 PHE A CA 1
ATOM 3325 C C . PHE A 1 205 ? 3.983 -6.015 -5.564 1.00 13.36 205 PHE A C 1
ATOM 3326 O O . PHE A 1 205 ? 3.590 -5.503 -4.509 1.00 13.51 205 PHE A O 1
ATOM 3343 N N . TYR A 1 206 ? 5.264 -6.272 -5.794 1.00 13.97 206 TYR A N 1
ATOM 3344 C CA . TYR A 1 206 ? 6.279 -5.879 -4.827 1.00 12.92 206 TYR A CA 1
ATOM 3345 C C . TYR A 1 206 ? 6.261 -4.375 -4.563 1.00 13.98 206 TYR A C 1
ATOM 3346 O O . TYR A 1 206 ? 6.413 -3.952 -3.416 1.00 14.44 206 TYR A O 1
ATOM 3364 N N . ASP A 1 207 ? 6.050 -3.550 -5.596 1.00 13.85 207 ASP A N 1
ATOM 3365 C CA . ASP A 1 207 ? 5.952 -2.109 -5.346 1.00 14.38 207 ASP A CA 1
ATOM 3366 C C . ASP A 1 207 ? 4.791 -1.805 -4.416 1.00 14.95 207 ASP A C 1
ATOM 3367 O O . ASP A 1 207 ? 4.910 -0.988 -3.497 1.00 15.97 207 ASP A O 1
ATOM 3376 N N . LYS A 1 208 ? 3.642 -2.431 -4.647 1.00 14.39 208 LYS A N 1
ATOM 3377 C CA . LYS A 1 208 ? 2.494 -2.175 -3.782 1.00 14.85 208 LYS A CA 1
ATOM 3378 C C . LYS A 1 208 ? 2.725 -2.693 -2.365 1.00 14.49 208 LYS A C 1
ATOM 3379 O O . LYS A 1 208 ? 2.332 -2.049 -1.387 1.00 16.39 208 LYS A O 1
ATOM 3398 N N . ALA A 1 209 ? 3.347 -3.865 -2.232 1.00 13.80 209 ALA A N 1
ATOM 3399 C CA . ALA A 1 209 ? 3.605 -4.417 -0.903 1.00 13.39 209 ALA A CA 1
ATOM 3400 C C . ALA A 1 209 ? 4.600 -3.553 -0.143 1.00 14.59 209 ALA A C 1
ATOM 3401 O O . ALA A 1 209 ? 4.455 -3.344 1.068 1.00 13.90 209 ALA A O 1
ATOM 3408 N N . ALA A 1 210 ? 5.618 -3.035 -0.841 1.00 15.75 210 ALA A N 1
ATOM 3409 C CA . ALA A 1 210 ? 6.578 -2.170 -0.166 1.00 15.98 210 ALA A CA 1
ATOM 3410 C C . ALA A 1 210 ? 5.904 -0.906 0.337 1.00 16.70 210 ALA A C 1
ATOM 3411 O O . ALA A 1 210 ? 6.230 -0.433 1.431 1.00 16.44 210 ALA A O 1
ATOM 3418 N N . ASP A 1 211 ? 4.907 -0.401 -0.395 1.00 15.06 211 ASP A N 1
ATOM 3419 C CA . ASP A 1 211 ? 4.185 0.791 0.051 1.00 16.13 211 ASP A CA 1
ATOM 3420 C C . ASP A 1 211 ? 3.321 0.495 1.274 1.00 16.75 211 ASP A C 1
ATOM 3421 O O . ASP A 1 211 ? 3.096 1.380 2.106 1.00 17.65 211 ASP A O 1
ATOM 3430 N N . ARG A 1 212 ? 2.868 -0.745 1.434 1.00 15.07 212 ARG A N 1
ATOM 3431 C CA . ARG A 1 212 ? 2.102 -1.095 2.620 1.00 16.02 212 ARG A CA 1
ATOM 3432 C C . ARG A 1 212 ? 2.984 -1.407 3.826 1.00 15.81 212 ARG A C 1
ATOM 3433 O O . ARG A 1 212 ? 2.544 -1.223 4.970 1.00 17.52 212 ARG A O 1
ATOM 3454 N N . ILE A 1 213 ? 4.195 -1.900 3.600 1.00 15.51 213 ILE A N 1
ATOM 3455 C CA . ILE A 1 213 ? 5.054 -2.444 4.662 1.00 13.99 213 ILE A CA 1
ATOM 3456 C C . ILE A 1 213 ? 6.087 -1.425 5.145 1.00 15.05 213 ILE A C 1
ATOM 3457 O O . ILE A 1 213 ? 6.201 -1.162 6.350 1.00 14.68 213 ILE A O 1
ATOM 3473 N N . LEU A 1 214 ? 6.860 -0.855 4.217 1.00 15.25 214 LEU A N 1
ATOM 3474 C CA . LEU A 1 214 ? 8.018 -0.064 4.626 1.00 15.01 214 LEU A CA 1
ATOM 3475 C C . LEU A 1 214 ? 7.663 1.158 5.457 1.00 19.30 214 LEU A C 1
ATOM 3476 O O . LEU A 1 214 ? 8.422 1.467 6.389 1.00 19.52 214 LEU A O 1
ATOM 3492 N N . PRO A 1 215 ? 6.561 1.874 5.210 1.00 15.72 215 PRO A N 1
ATOM 3493 C CA . PRO A 1 215 ? 6.235 3.023 6.078 1.00 17.18 215 PRO A CA 1
ATOM 3494 C C . PRO A 1 215 ? 5.889 2.631 7.499 1.00 18.38 215 PRO A C 1
ATOM 3495 O O . PRO A 1 215 ? 5.833 3.507 8.374 1.00 19.08 215 PRO A O 1
ATOM 3506 N N . ASN A 1 216 ? 5.659 1.349 7.765 1.00 17.29 216 ASN A N 1
ATOM 3507 C CA . ASN A 1 216 ? 5.113 0.884 9.035 1.00 18.56 216 ASN A CA 1
ATOM 3508 C C . ASN A 1 216 ? 6.080 0.036 9.850 1.00 17.61 216 ASN A C 1
ATOM 3509 O O . ASN A 1 216 ? 5.745 -0.369 10.978 1.00 18.99 216 ASN A O 1
ATOM 3520 N N . ILE A 1 217 ? 7.280 -0.208 9.338 1.00 18.22 217 ILE A N 1
ATOM 3521 C CA . ILE A 1 217 ? 8.301 -0.955 10.061 1.00 17.62 217 ILE A CA 1
ATOM 3522 C C . ILE A 1 217 ? 9.484 -0.036 10.332 1.00 19.08 217 ILE A C 1
ATOM 3523 O O . ILE A 1 217 ? 9.771 0.893 9.566 1.00 21.73 217 ILE A O 1
ATOM 3539 N N . ASP A 1 218 ? 10.157 -0.291 11.452 1.00 18.98 218 ASP A N 1
ATOM 3540 C CA . ASP A 1 218 ? 11.299 0.519 11.862 1.00 19.38 218 ASP A CA 1
ATOM 3541 C C . ASP A 1 218 ? 12.505 0.307 10.928 1.00 22.13 218 ASP A C 1
ATOM 3542 O O . ASP A 1 218 ? 12.570 -0.647 10.146 1.00 20.04 218 ASP A O 1
ATOM 3551 N N . ASP A 1 219 ? 13.491 1.211 11.041 1.00 26.47 219 ASP A N 1
ATOM 3552 C CA . ASP A 1 219 ? 14.587 1.276 10.071 1.00 29.93 219 ASP A CA 1
ATOM 3553 C C . ASP A 1 219 ? 15.548 0.097 10.149 1.00 28.91 219 ASP A C 1
ATOM 3554 O O . ASP A 1 219 ? 16.326 -0.106 9.208 1.00 34.36 219 ASP A O 1
ATOM 3563 N N . ASP A 1 220 ? 15.531 -0.671 11.238 1.00 22.41 220 ASP A N 1
ATOM 3564 C CA . ASP A 1 220 ? 16.374 -1.849 11.385 1.00 28.72 220 ASP A CA 1
ATOM 3565 C C . ASP A 1 220 ? 15.682 -3.133 10.928 1.00 21.92 220 ASP A C 1
ATOM 3566 O O . ASP A 1 220 ? 16.210 -4.224 11.169 1.00 25.39 220 ASP A O 1
ATOM 3575 N N . LYS A 1 221 ? 14.504 -3.014 10.316 1.00 21.04 221 LYS A N 1
ATOM 3576 C CA . LYS A 1 221 ? 13.685 -4.130 9.864 1.00 16.47 221 LYS A CA 1
ATOM 3577 C C . LYS A 1 221 ? 13.668 -4.125 8.344 1.00 17.92 221 LYS A C 1
ATOM 3578 O O . LYS A 1 221 ? 13.947 -3.113 7.706 1.00 19.09 221 LYS A O 1
ATOM 3597 N N . TYR A 1 222 ? 13.304 -5.261 7.763 1.00 14.31 222 TYR A N 1
ATOM 3598 C CA . TYR A 1 222 ? 13.483 -5.494 6.343 1.00 14.12 222 TYR A CA 1
ATOM 3599 C C . TYR A 1 222 ? 12.188 -5.950 5.693 1.00 13.48 222 TYR A C 1
ATOM 3600 O O . TYR A 1 222 ? 11.363 -6.637 6.307 1.00 15.33 222 TYR A O 1
ATOM 3618 N N . ILE A 1 223 ? 12.036 -5.589 4.427 1.00 14.27 223 ILE A N 1
ATOM 3619 C CA . ILE A 1 223 ? 11.131 -6.295 3.534 1.00 14.81 223 ILE A CA 1
ATOM 3620 C C . ILE A 1 223 ? 11.950 -7.354 2.812 1.00 14.55 223 ILE A C 1
ATOM 3621 O O . ILE A 1 223 ? 13.064 -7.093 2.321 1.00 13.95 223 ILE A O 1
ATOM 3637 N N . VAL A 1 224 ? 11.431 -8.580 2.821 1.00 12.67 224 VAL A N 1
ATOM 3638 C CA . VAL A 1 224 ? 12.123 -9.744 2.298 1.00 11.86 224 VAL A CA 1
ATOM 3639 C C . VAL A 1 224 ? 11.359 -10.250 1.085 1.00 13.20 224 VAL A C 1
ATOM 3640 O O . VAL A 1 224 ? 10.221 -10.722 1.195 1.00 14.26 224 VAL A O 1
ATOM 3653 N N . PHE A 1 225 ? 11.955 -10.112 -0.087 1.00 13.15 225 PHE A N 1
ATOM 3654 C CA . PHE A 1 225 ? 11.278 -10.452 -1.326 1.00 13.30 225 PHE A CA 1
ATOM 3655 C C . PHE A 1 225 ? 11.733 -11.823 -1.806 1.00 14.10 225 PHE A C 1
ATOM 3656 O O . PHE A 1 225 ? 12.920 -12.037 -2.055 1.00 13.24 225 PHE A O 1
ATOM 3673 N N . HIS A 1 226 ? 10.792 -12.733 -1.986 1.00 12.08 226 HIS A N 1
ATOM 3674 C CA . HIS A 1 226 ? 11.127 -14.001 -2.609 1.00 13.44 226 HIS A CA 1
ATOM 3675 C C . HIS A 1 226 ? 11.535 -13.780 -4.062 1.00 13.95 226 HIS A C 1
ATOM 3676 O O . HIS A 1 226 ? 10.966 -12.941 -4.765 1.00 14.12 226 HIS A O 1
ATOM 3690 N N . ASP A 1 227 ? 12.527 -14.547 -4.519 1.00 11.93 227 ASP A N 1
ATOM 3691 C CA . ASP A 1 227 ? 13.054 -14.369 -5.872 1.00 13.53 227 ASP A CA 1
ATOM 3692 C C . ASP A 1 227 ? 12.119 -14.856 -6.976 1.00 14.15 227 ASP A C 1
ATOM 3693 O O . ASP A 1 227 ? 12.457 -14.680 -8.157 1.00 14.36 227 ASP A O 1
ATOM 3702 N N . GLY A 1 228 ? 10.952 -15.409 -6.663 1.00 13.81 228 GLY A N 1
ATOM 3703 C CA . GLY A 1 228 ? 10.067 -15.872 -7.709 1.00 13.61 228 GLY A CA 1
ATOM 3704 C C . GLY A 1 228 ? 10.713 -16.911 -8.591 1.00 15.16 228 GLY A C 1
ATOM 3705 O O . GLY A 1 228 ? 10.374 -17.012 -9.776 1.00 15.29 228 GLY A O 1
ATOM 3709 N N . PHE A 1 229 ? 11.664 -17.677 -8.046 1.00 14.10 229 PHE A N 1
ATOM 3710 C CA . PHE A 1 229 ? 12.410 -18.706 -8.765 1.00 15.33 229 PHE A CA 1
ATOM 3711 C C . PHE A 1 229 ? 13.307 -18.145 -9.861 1.00 17.03 229 PHE A C 1
ATOM 3712 O O . PHE A 1 229 ? 13.701 -18.889 -10.773 1.00 16.02 229 PHE A O 1
ATOM 3729 N N . ARG A 1 230 ? 13.660 -16.857 -9.777 1.00 16.41 230 ARG A N 1
ATOM 3730 C CA . ARG A 1 230 ? 14.510 -16.160 -10.750 1.00 13.97 230 ARG A CA 1
ATOM 3731 C C . ARG A 1 230 ? 15.641 -15.508 -9.953 1.00 15.43 230 ARG A C 1
ATOM 3732 O O . ARG A 1 230 ? 15.623 -14.315 -9.648 1.00 16.60 230 ARG A O 1
ATOM 3753 N N . LEU A 1 231 ? 16.645 -16.311 -9.618 1.00 15.65 231 LEU A N 1
ATOM 3754 C CA . LEU A 1 231 ? 17.698 -15.872 -8.704 1.00 15.86 231 LEU A CA 1
ATOM 3755 C C . LEU A 1 231 ? 18.384 -14.596 -9.179 1.00 16.08 231 LEU A C 1
ATOM 3756 O O . LEU A 1 231 ? 18.703 -13.724 -8.366 1.00 16.81 231 LEU A O 1
ATOM 3772 N N . HIS A 1 232 ? 18.616 -14.466 -10.485 1.00 17.37 232 HIS A N 1
ATOM 3773 C CA . HIS A 1 232 ? 19.466 -13.415 -11.037 1.00 18.20 232 HIS A CA 1
ATOM 3774 C C . HIS A 1 232 ? 18.686 -12.270 -11.676 1.00 20.85 232 HIS A C 1
ATOM 3775 O O . HIS A 1 232 ? 19.279 -11.438 -12.376 1.00 21.44 232 HIS A O 1
ATOM 3789 N N . ALA A 1 233 ? 17.383 -12.187 -11.445 1.00 16.06 233 ALA A N 1
ATOM 3790 C CA . ALA A 1 233 ? 16.552 -11.204 -12.135 1.00 16.09 233 ALA A CA 1
ATOM 3791 C C . ALA A 1 233 ? 16.440 -9.848 -11.440 1.00 17.79 233 ALA A C 1
ATOM 3792 O O . ALA A 1 233 ? 15.802 -8.948 -12.004 1.00 19.07 233 ALA A O 1
ATOM 3799 N N . TRP A 1 234 ? 17.021 -9.666 -10.251 1.00 15.28 234 TRP A N 1
ATOM 3800 C CA . TRP A 1 234 ? 16.594 -8.608 -9.344 1.00 15.83 234 TRP A CA 1
ATOM 3801 C C . TRP A 1 234 ? 17.586 -7.468 -9.182 1.00 17.72 234 TRP A C 1
ATOM 3802 O O . TRP A 1 234 ? 17.353 -6.593 -8.350 1.00 15.58 234 TRP A O 1
ATOM 3823 N N . GLU A 1 235 ? 18.674 -7.426 -9.949 1.00 17.66 235 GLU A N 1
ATOM 3824 C CA . GLU A 1 235 ? 19.692 -6.404 -9.688 1.00 18.78 235 GLU A CA 1
ATOM 3825 C C . GLU A 1 235 ? 19.149 -4.978 -9.852 1.00 18.32 235 GLU A C 1
ATOM 3826 O O . GLU A 1 235 ? 19.319 -4.132 -8.960 1.00 18.56 235 GLU A O 1
ATOM 3838 N N . GLU A 1 236 ? 18.506 -4.683 -10.987 1.00 17.63 236 GLU A N 1
ATOM 3839 C CA . GLU A 1 236 ? 17.978 -3.334 -11.195 1.00 18.88 236 GLU A CA 1
ATOM 3840 C C . GLU A 1 236 ? 16.919 -3.006 -10.157 1.00 19.76 236 GLU A C 1
ATOM 3841 O O . GLU A 1 236 ? 16.915 -1.921 -9.563 1.00 20.04 236 GLU A O 1
ATOM 3853 N N . TYR A 1 237 ? 16.022 -3.950 -9.907 1.00 17.11 237 TYR A N 1
ATOM 3854 C CA . TYR A 1 237 ? 14.885 -3.671 -9.043 1.00 16.57 237 TYR A CA 1
ATOM 3855 C C . TYR A 1 237 ? 15.331 -3.428 -7.602 1.00 16.03 237 TYR A C 1
ATOM 3856 O O . TYR A 1 237 ? 14.872 -2.485 -6.945 1.00 16.11 237 TYR A O 1
ATOM 3874 N N . LEU A 1 238 ? 16.217 -4.266 -7.082 1.00 15.00 238 LEU A N 1
ATOM 3875 C CA . LEU A 1 238 ? 16.535 -4.199 -5.661 1.00 15.09 238 LEU A CA 1
ATOM 3876 C C . LEU A 1 238 ? 17.701 -3.271 -5.347 1.00 18.12 238 LEU A C 1
ATOM 3877 O O . LEU A 1 238 ? 18.035 -3.106 -4.172 1.00 18.91 238 LEU A O 1
ATOM 3893 N N . THR A 1 239 ? 18.316 -2.642 -6.346 1.00 18.36 239 THR A N 1
ATOM 3894 C CA . THR A 1 239 ? 19.316 -1.621 -6.074 1.00 20.00 239 THR A CA 1
ATOM 3895 C C . THR A 1 239 ? 18.769 -0.214 -6.254 1.00 21.51 239 THR A C 1
ATOM 3896 O O . THR A 1 239 ? 19.545 0.747 -6.250 1.00 21.88 239 THR A O 1
ATOM 3907 N N . GLN A 1 240 ? 17.462 -0.062 -6.412 1.00 18.83 240 GLN A N 1
ATOM 3908 C CA . GLN A 1 240 ? 16.891 1.277 -6.378 1.00 19.46 240 GLN A CA 1
ATOM 3909 C C . GLN A 1 240 ? 17.192 1.938 -5.037 1.00 21.02 240 GLN A C 1
ATOM 3910 O O . GLN A 1 240 ? 17.192 1.289 -3.991 1.00 19.87 240 GLN A O 1
ATOM 3924 N N . ASP A 1 241 ? 17.437 3.253 -5.067 1.00 22.96 241 ASP A N 1
ATOM 3925 C CA . ASP A 1 241 ? 17.887 3.954 -3.862 1.00 22.14 241 ASP A CA 1
ATOM 3926 C C . ASP A 1 241 ? 16.929 3.762 -2.695 1.00 19.95 241 ASP A C 1
ATOM 3927 O O . ASP A 1 241 ? 17.358 3.642 -1.539 1.00 22.44 241 ASP A O 1
ATOM 3936 N N . ARG A 1 242 ? 15.626 3.733 -2.975 1.00 20.80 242 ARG A N 1
ATOM 3937 C CA . ARG A 1 242 ? 14.636 3.639 -1.918 1.00 23.13 242 ARG A CA 1
ATOM 3938 C C . ARG A 1 242 ? 14.732 2.329 -1.165 1.00 25.60 242 ARG A C 1
ATOM 3939 O O . ARG A 1 242 ? 14.290 2.257 -0.015 1.00 24.91 242 ARG A O 1
ATOM 3960 N N . TYR A 1 243 ? 15.302 1.293 -1.785 1.00 19.12 243 TYR A N 1
ATOM 3961 C CA . TYR A 1 243 ? 15.424 -0.008 -1.139 1.00 19.07 243 TYR A CA 1
ATOM 3962 C C . TYR A 1 243 ? 16.758 -0.214 -0.430 1.00 21.02 243 TYR A C 1
ATOM 3963 O O . TYR A 1 243 ? 16.917 -1.219 0.277 1.00 19.08 243 TYR A O 1
ATOM 3981 N N . LYS A 1 244 ? 17.707 0.705 -0.582 1.00 21.26 244 LYS A N 1
ATOM 3982 C CA . LYS A 1 244 ? 19.038 0.528 -0.015 1.00 20.64 244 LYS A CA 1
ATOM 3983 C C . LYS A 1 244 ? 18.968 0.322 1.489 1.00 17.65 244 LYS A C 1
ATOM 3984 O O . LYS A 1 244 ? 18.441 1.164 2.223 1.00 20.56 244 LYS A O 1
ATOM 4003 N N . GLY A 1 245 ? 19.508 -0.798 1.952 1.00 17.65 245 GLY A N 1
ATOM 4004 C CA . GLY A 1 245 ? 19.533 -1.087 3.366 1.00 20.38 245 GLY A CA 1
ATOM 4005 C C . GLY A 1 245 ? 18.220 -1.539 3.967 1.00 20.21 245 GLY A C 1
ATOM 4006 O O . GLY A 1 245 ? 18.147 -1.702 5.201 1.00 21.12 245 GLY A O 1
ATOM 4010 N N . ARG A 1 246 ? 17.184 -1.733 3.152 1.00 16.79 246 ARG A N 1
ATOM 4011 C CA . ARG A 1 246 ? 15.857 -2.086 3.638 1.00 18.42 246 ARG A CA 1
ATOM 4012 C C . ARG A 1 246 ? 15.364 -3.420 3.098 1.00 17.95 246 ARG A C 1
ATOM 4013 O O . ARG A 1 246 ? 14.242 -3.834 3.446 1.00 14.68 246 ARG A O 1
ATOM 4034 N N . VAL A 1 247 ? 16.160 -4.102 2.271 1.00 14.36 247 VAL A N 1
ATOM 4035 C CA . VAL A 1 247 ? 15.686 -5.248 1.498 1.00 14.43 247 VAL A CA 1
ATOM 4036 C C . VAL A 1 247 ? 16.599 -6.456 1.670 1.00 14.93 247 VAL A C 1
ATOM 4037 O O . VAL A 1 247 ? 17.820 -6.336 1.834 1.00 15.16 247 VAL A O 1
ATOM 4050 N N . ILE A 1 248 ? 15.988 -7.640 1.573 1.00 13.62 248 ILE A N 1
ATOM 4051 C CA . ILE A 1 248 ? 16.689 -8.914 1.470 1.00 13.65 248 ILE A CA 1
ATOM 4052 C C . ILE A 1 248 ? 15.990 -9.726 0.391 1.00 12.37 248 ILE A C 1
ATOM 4053 O O . ILE A 1 248 ? 14.758 -9.708 0.292 1.00 14.13 248 ILE A O 1
ATOM 4069 N N . LEU A 1 249 ? 16.775 -10.408 -0.440 1.00 13.38 249 LEU A N 1
ATOM 4070 C CA . LEU A 1 249 ? 16.241 -11.366 -1.404 1.00 13.44 249 LEU A CA 1
ATOM 4071 C C . LEU A 1 249 ? 16.236 -12.763 -0.780 1.00 14.76 249 LEU A C 1
ATOM 4072 O O . LEU A 1 249 ? 17.248 -13.195 -0.222 1.00 15.06 249 LEU A O 1
ATOM 4088 N N . ASP A 1 250 ? 15.086 -13.448 -0.836 1.00 12.47 250 ASP A N 1
ATOM 4089 C CA . ASP A 1 250 ? 14.935 -14.822 -0.339 1.00 11.76 250 ASP A CA 1
ATOM 4090 C C . ASP A 1 250 ? 14.946 -15.793 -1.520 1.00 11.59 250 ASP A C 1
ATOM 4091 O O . ASP A 1 250 ? 14.093 -15.701 -2.413 1.00 13.01 250 ASP A O 1
ATOM 4100 N N . THR A 1 251 ? 15.924 -16.703 -1.548 1.00 12.59 251 THR A N 1
ATOM 4101 C CA . THR A 1 251 ? 15.998 -17.764 -2.547 1.00 14.62 251 THR A CA 1
ATOM 4102 C C . THR A 1 251 ? 15.953 -19.129 -1.864 1.00 15.08 251 THR A C 1
ATOM 4103 O O . THR A 1 251 ? 16.514 -19.315 -0.777 1.00 14.69 251 THR A O 1
ATOM 4114 N N . HIS A 1 252 ? 15.260 -20.074 -2.486 1.00 12.75 252 HIS A N 1
ATOM 4115 C CA . HIS A 1 252 ? 15.094 -21.413 -1.937 1.00 13.16 252 HIS A CA 1
ATOM 4116 C C . HIS A 1 252 ? 15.861 -22.409 -2.782 1.00 13.36 252 HIS A C 1
ATOM 4117 O O . HIS A 1 252 ? 15.718 -22.433 -4.011 1.00 15.33 252 HIS A O 1
ATOM 4131 N N . GLN A 1 253 ? 16.696 -23.208 -2.127 1.00 13.77 253 GLN A N 1
ATOM 4132 C CA . GLN A 1 253 ? 17.677 -24.020 -2.832 1.00 13.54 253 GLN A CA 1
ATOM 4133 C C . GLN A 1 253 ? 17.709 -25.407 -2.209 1.00 15.95 253 GLN A C 1
ATOM 4134 O O . GLN A 1 253 ? 18.013 -25.551 -1.021 1.00 16.01 253 GLN A O 1
ATOM 4148 N N . TYR A 1 254 ? 17.395 -26.423 -3.004 1.00 15.07 254 TYR A N 1
ATOM 4149 C CA . TYR A 1 254 ? 17.284 -27.790 -2.528 1.00 16.76 254 TYR A CA 1
ATOM 4150 C C . TYR A 1 254 ? 18.292 -28.639 -3.274 1.00 19.61 254 TYR A C 1
ATOM 4151 O O . TYR A 1 254 ? 18.316 -28.657 -4.517 1.00 18.28 254 TYR A O 1
ATOM 4169 N N . LEU A 1 255 ? 19.117 -29.330 -2.502 1.00 22.86 255 LEU A N 1
ATOM 4170 C CA . LEU A 1 255 ? 20.120 -30.213 -3.061 1.00 28.80 255 LEU A CA 1
ATOM 4171 C C . LEU A 1 255 ? 19.481 -31.240 -3.978 1.00 21.39 255 LEU A C 1
ATOM 4172 O O . LEU A 1 255 ? 20.054 -31.581 -5.019 1.00 32.17 255 LEU A O 1
ATOM 4188 N N . MET A 1 256 ? 18.259 -31.682 -3.659 1.00 24.07 256 MET A N 1
ATOM 4189 C CA . MET A 1 256 ? 17.574 -32.682 -4.469 1.00 30.75 256 MET A CA 1
ATOM 4190 C C . MET A 1 256 ? 17.292 -32.203 -5.887 1.00 31.46 256 MET A C 1
ATOM 4191 O O . MET A 1 256 ? 17.106 -33.039 -6.778 1.00 32.81 256 MET A O 1
ATOM 4205 N N . ILE A 1 257 ? 17.219 -30.885 -6.117 1.00 26.98 257 ILE A N 1
ATOM 4206 C CA . ILE A 1 257 ? 17.038 -30.385 -7.481 1.00 28.25 257 ILE A CA 1
ATOM 4207 C C . ILE A 1 257 ? 18.242 -30.774 -8.323 1.00 29.30 257 ILE A C 1
ATOM 4208 O O . ILE A 1 257 ? 18.119 -31.016 -9.531 1.00 28.96 257 ILE A O 1
ATOM 4224 N N . ALA A 1 258 ? 19.421 -30.863 -7.702 1.00 26.24 258 ALA A N 1
ATOM 4225 C CA . ALA A 1 258 ? 20.595 -31.329 -8.424 1.00 27.14 258 ALA A CA 1
ATOM 4226 C C . ALA A 1 258 ? 20.356 -32.708 -9.009 1.00 31.66 258 ALA A C 1
ATOM 4227 O O . ALA A 1 258 ? 20.811 -33.012 -10.118 1.00 29.19 258 ALA A O 1
ATOM 4234 N N . GLU A 1 259 ? 19.644 -33.565 -8.274 1.00 26.57 259 GLU A N 1
ATOM 4235 C CA . GLU A 1 259 ? 19.376 -34.910 -8.770 1.00 26.36 259 GLU A CA 1
ATOM 4236 C C . GLU A 1 259 ? 18.475 -34.873 -9.999 1.00 28.90 259 GLU A C 1
ATOM 4237 O O . GLU A 1 259 ? 18.694 -35.626 -10.953 1.00 30.59 259 GLU A O 1
ATOM 4249 N N . MET A 1 260 ? 17.466 -33.999 -10.003 1.00 25.44 260 MET A N 1
ATOM 4250 C CA . MET A 1 260 ? 16.607 -33.873 -11.177 1.00 26.12 260 MET A CA 1
ATOM 4251 C C . MET A 1 260 ? 17.381 -33.363 -12.383 1.00 31.28 260 MET A C 1
ATOM 4252 O O . MET A 1 260 ? 17.040 -33.689 -13.522 1.00 29.69 260 MET A O 1
ATOM 4266 N N . LEU A 1 261 ? 18.398 -32.536 -12.156 1.00 30.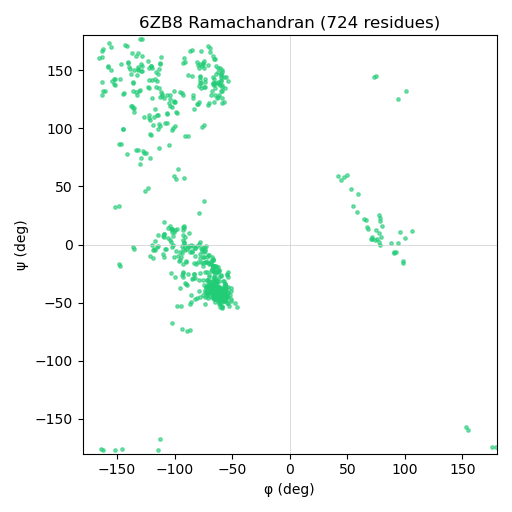12 261 LEU A N 1
ATOM 4267 C CA . LEU A 1 261 ? 19.200 -31.982 -13.239 1.00 30.28 261 LEU A CA 1
ATOM 4268 C C . LEU A 1 261 ? 20.311 -32.923 -13.694 1.00 28.51 261 LEU A C 1
ATOM 4269 O O . LEU A 1 261 ? 21.062 -32.563 -14.611 1.00 33.69 261 LEU A O 1
ATOM 4285 N N . GLY A 1 262 ? 20.458 -34.091 -13.065 1.00 31.83 262 GLY A N 1
ATOM 4286 C CA . GLY A 1 262 ? 21.388 -35.111 -13.510 1.00 29.95 262 GLY A CA 1
ATOM 4287 C C . GLY A 1 262 ? 22.648 -35.292 -12.679 1.00 32.43 262 GLY A C 1
ATOM 4288 O O . GLY A 1 262 ? 23.569 -35.991 -13.126 1.00 35.55 262 GLY A O 1
ATOM 4292 N N . CYS A 1 263 ? 22.716 -34.694 -11.490 1.00 27.89 263 CYS A N 1
ATOM 4293 C CA . CYS A 1 263 ? 23.872 -34.849 -10.616 1.00 30.05 263 CYS A CA 1
ATOM 4294 C C . CYS A 1 263 ? 24.032 -36.311 -10.211 1.00 34.21 263 CYS A C 1
ATOM 4295 O O . CYS A 1 263 ? 23.049 -37.008 -9.948 1.00 37.50 263 CYS A O 1
ATOM 4303 N N . GLU A 1 264 ? 25.277 -36.783 -10.166 1.00 30.75 264 GLU A N 1
ATOM 4304 C CA . GLU A 1 264 ? 25.542 -38.085 -9.571 1.00 32.82 264 GLU A CA 1
ATOM 4305 C C . GLU A 1 264 ? 25.190 -38.032 -8.089 1.00 30.36 264 GLU A C 1
ATOM 4306 O O . GLU A 1 264 ? 25.346 -37.001 -7.433 1.00 27.48 264 GLU A O 1
ATOM 4318 N N . GLN A 1 265 ? 24.718 -39.152 -7.556 1.00 32.52 265 GLN A N 1
ATOM 4319 C CA . GLN A 1 265 ? 24.259 -39.207 -6.166 1.00 28.47 265 GLN A CA 1
ATOM 4320 C C . GLN A 1 265 ? 25.358 -39.759 -5.259 1.00 29.97 265 GLN A C 1
ATOM 4321 O O . GLN A 1 265 ? 25.249 -40.832 -4.669 1.00 29.82 265 GLN A O 1
ATOM 4335 N N . THR A 1 266 ? 26.444 -38.987 -5.181 1.00 24.12 266 THR A N 1
ATOM 4336 C CA . THR A 1 266 ? 27.579 -39.246 -4.311 1.00 26.83 266 THR A CA 1
ATOM 4337 C C . THR A 1 266 ? 27.889 -37.984 -3.514 1.00 23.73 266 THR A C 1
ATOM 4338 O O . THR A 1 266 ? 27.606 -36.865 -3.956 1.00 22.70 266 THR A O 1
ATOM 4349 N N . LEU A 1 267 ? 28.513 -38.162 -2.350 1.00 22.66 267 LEU A N 1
ATOM 4350 C CA . LEU A 1 267 ? 28.877 -36.996 -1.543 1.00 21.97 267 LEU A CA 1
ATOM 4351 C C . LEU A 1 267 ? 29.768 -36.040 -2.329 1.00 22.69 267 LEU A C 1
ATOM 4352 O O . LEU A 1 267 ? 29.573 -34.819 -2.284 1.00 21.02 267 LEU A O 1
ATOM 4368 N N . GLU A 1 268 ? 30.757 -36.573 -3.053 1.00 23.42 268 GLU A N 1
ATOM 4369 C CA . GLU A 1 268 ? 31.670 -35.702 -3.788 1.00 22.79 268 GLU A CA 1
ATOM 4370 C C . GLU A 1 268 ? 30.927 -34.881 -4.838 1.00 20.46 268 GLU A C 1
ATOM 4371 O O . GLU A 1 268 ? 31.192 -33.679 -4.999 1.00 22.08 268 GLU A O 1
ATOM 4383 N N . ALA A 1 269 ? 29.984 -35.508 -5.553 1.00 20.71 269 ALA A N 1
ATOM 4384 C CA . ALA A 1 269 ? 29.200 -34.796 -6.559 1.00 22.68 269 ALA A CA 1
ATOM 4385 C C . ALA A 1 269 ? 28.281 -33.764 -5.922 1.00 22.00 269 ALA A C 1
ATOM 4386 O O . ALA A 1 269 ? 28.095 -32.671 -6.465 1.00 19.11 269 ALA A O 1
ATOM 4393 N N . TYR A 1 270 ? 27.672 -34.105 -4.790 1.00 19.45 270 TYR A N 1
ATOM 4394 C CA . TYR A 1 270 ? 26.833 -33.134 -4.097 1.00 17.47 270 TYR A CA 1
ATOM 4395 C C . TYR A 1 270 ? 27.645 -31.925 -3.655 1.00 17.95 270 TYR A C 1
ATOM 4396 O O . TYR A 1 270 ? 27.186 -30.784 -3.775 1.00 18.64 270 TYR A O 1
ATOM 4414 N N . LYS A 1 271 ? 28.840 -32.159 -3.101 1.00 18.27 271 LYS A N 1
ATOM 4415 C CA . LYS A 1 271 ? 29.668 -31.047 -2.652 1.00 18.74 271 LYS A CA 1
ATOM 4416 C C . LYS A 1 271 ? 30.083 -30.165 -3.824 1.00 20.30 271 LYS A C 1
ATOM 4417 O O . LYS A 1 271 ? 30.101 -28.930 -3.714 1.00 20.78 271 LYS A O 1
ATOM 4436 N N . THR A 1 272 ? 30.412 -30.776 -4.957 1.00 19.10 272 THR A N 1
ATOM 4437 C CA . THR A 1 272 ? 30.749 -29.980 -6.132 1.00 21.58 272 THR A CA 1
ATOM 4438 C C . THR A 1 272 ? 29.563 -29.114 -6.559 1.00 20.16 272 THR A C 1
ATOM 4439 O O . THR A 1 272 ? 29.721 -27.916 -6.829 1.00 20.61 272 THR A O 1
ATOM 4450 N N . PHE A 1 273 ? 28.362 -29.694 -6.582 1.00 18.73 273 PHE A N 1
ATOM 4451 C CA . PHE A 1 273 ? 27.168 -28.946 -6.944 1.00 20.52 273 PHE A CA 1
ATOM 4452 C C . PHE A 1 273 ? 26.922 -27.819 -5.962 1.00 18.45 273 PHE A C 1
ATOM 4453 O O . PHE A 1 273 ? 26.588 -26.697 -6.363 1.00 19.84 273 PHE A O 1
ATOM 4470 N N . ILE A 1 274 ? 27.085 -28.098 -4.666 1.00 17.86 274 ILE A N 1
ATOM 4471 C CA . ILE A 1 274 ? 26.897 -27.051 -3.661 1.00 17.13 274 ILE A CA 1
ATOM 4472 C C . ILE A 1 274 ? 27.871 -25.899 -3.899 1.00 16.37 274 ILE A C 1
ATOM 4473 O O . ILE A 1 274 ? 27.495 -24.721 -3.832 1.00 18.61 274 ILE A O 1
ATOM 4489 N N . LYS A 1 275 ? 29.133 -26.213 -4.183 1.00 17.65 275 LYS A N 1
ATOM 4490 C CA . LYS A 1 275 ? 30.118 -25.165 -4.421 1.00 20.65 275 LYS A CA 1
ATOM 4491 C C . LYS A 1 275 ? 29.808 -24.379 -5.690 1.00 19.30 275 LYS A C 1
ATOM 4492 O O . LYS A 1 275 ? 29.822 -23.142 -5.678 1.00 22.14 275 LYS A O 1
ATOM 4511 N N . GLU A 1 276 ? 29.505 -25.065 -6.791 1.00 22.18 276 GLU A N 1
ATOM 4512 C CA . GLU A 1 276 ? 29.396 -24.403 -8.089 1.00 22.46 276 GLU A CA 1
ATOM 4513 C C . GLU A 1 276 ? 28.024 -23.799 -8.356 1.00 24.76 276 GLU A C 1
ATOM 4514 O O . GLU A 1 276 ? 27.933 -22.679 -8.880 1.00 30.69 276 GLU A O 1
ATOM 4526 N N . LYS A 1 277 ? 26.951 -24.514 -8.035 1.00 23.69 277 LYS A N 1
ATOM 4527 C CA . LYS A 1 277 ? 25.617 -24.032 -8.366 1.00 24.48 277 LYS A CA 1
ATOM 4528 C C . LYS A 1 277 ? 24.988 -23.227 -7.241 1.00 25.52 277 LYS A C 1
ATOM 4529 O O . LYS A 1 277 ? 24.143 -22.365 -7.514 1.00 30.72 277 LYS A O 1
ATOM 4548 N N . PHE A 1 278 ? 25.360 -23.491 -5.983 1.00 22.42 278 PHE A N 1
ATOM 4549 C CA . PHE A 1 278 ? 24.851 -22.701 -4.853 1.00 22.74 278 PHE A CA 1
ATOM 4550 C C . PHE A 1 278 ? 25.822 -21.565 -4.534 1.00 23.44 278 PHE A C 1
ATOM 4551 O O . PHE A 1 278 ? 25.539 -20.399 -4.827 1.00 25.67 278 PHE A O 1
ATOM 4568 N N . GLU A 1 279 ? 26.977 -21.895 -3.941 1.00 20.69 279 GLU A N 1
ATOM 4569 C CA . GLU A 1 279 ? 27.874 -20.859 -3.427 1.00 23.39 279 GLU A CA 1
ATOM 4570 C C . GLU A 1 279 ? 28.317 -19.896 -4.528 1.00 25.17 279 GLU A C 1
ATOM 4571 O O . GLU A 1 279 ? 28.167 -18.674 -4.397 1.00 24.75 279 GLU A O 1
ATOM 4583 N N . ASP A 1 280 ? 28.874 -20.423 -5.622 1.00 23.43 280 ASP A N 1
ATOM 4584 C CA . ASP A 1 280 ? 29.455 -19.541 -6.637 1.00 26.57 280 ASP A CA 1
ATOM 4585 C C . ASP A 1 280 ? 28.399 -18.675 -7.313 1.00 27.71 280 ASP A C 1
ATOM 4586 O O . ASP A 1 280 ? 28.676 -17.520 -7.651 1.00 31.66 280 ASP A O 1
ATOM 4595 N N . GLU A 1 281 ? 27.188 -19.188 -7.506 1.00 22.99 281 GLU A N 1
ATOM 4596 C CA . GLU A 1 281 ? 26.154 -18.394 -8.158 1.00 25.01 281 GLU A CA 1
ATOM 4597 C C . GLU A 1 281 ? 25.499 -17.410 -7.197 1.00 25.29 281 GLU A C 1
ATOM 4598 O O . GLU A 1 281 ? 25.279 -16.243 -7.546 1.00 23.96 281 GLU A O 1
ATOM 4610 N N . ILE A 1 282 ? 25.139 -17.864 -5.993 1.00 21.00 282 ILE A N 1
ATOM 4611 C CA . ILE A 1 282 ? 24.359 -16.998 -5.123 1.00 19.11 282 ILE A CA 1
ATOM 4612 C C . ILE A 1 282 ? 25.222 -15.865 -4.583 1.00 18.88 282 ILE A C 1
ATOM 4613 O O . ILE A 1 282 ? 24.721 -14.767 -4.332 1.00 20.01 282 ILE A O 1
ATOM 4629 N N . THR A 1 283 ? 26.526 -16.099 -4.408 1.00 19.70 283 THR A N 1
ATOM 4630 C CA . THR A 1 283 ? 27.395 -15.038 -3.910 1.00 22.90 283 THR A CA 1
ATOM 4631 C C . THR A 1 283 ? 27.484 -13.891 -4.911 1.00 21.81 283 THR A C 1
ATOM 4632 O O . THR A 1 283 ? 27.721 -12.744 -4.514 1.00 22.18 283 THR A O 1
ATOM 4643 N N . LYS A 1 284 ? 27.264 -14.168 -6.201 1.00 20.82 284 LYS A N 1
ATOM 4644 C CA . LYS A 1 284 ? 27.215 -13.089 -7.185 1.00 24.03 284 LYS A CA 1
ATOM 4645 C C . LYS A 1 284 ? 26.080 -12.124 -6.870 1.00 23.51 284 LYS A C 1
ATOM 4646 O O . LYS A 1 284 ? 26.222 -10.906 -7.042 1.00 23.49 284 LYS A O 1
ATOM 4665 N N . VAL A 1 285 ? 24.942 -12.653 -6.409 1.00 19.86 285 VAL A N 1
ATOM 4666 C CA . VAL A 1 285 ? 23.799 -11.812 -6.067 1.00 17.44 285 VAL A CA 1
ATOM 4667 C C . VAL A 1 285 ? 24.069 -11.032 -4.784 1.00 17.35 285 VAL A C 1
ATOM 4668 O O . VAL A 1 285 ? 23.773 -9.837 -4.706 1.00 17.15 285 VAL A O 1
ATOM 4681 N N . GLU A 1 286 ? 24.674 -11.685 -3.776 1.00 18.58 286 GLU A N 1
ATOM 4682 C CA . GLU A 1 286 ? 25.038 -11.030 -2.522 1.00 16.42 286 GLU A CA 1
ATOM 4683 C C . GLU A 1 286 ? 25.894 -9.788 -2.761 1.00 17.60 286 GLU A C 1
ATOM 4684 O O . GLU A 1 286 ? 25.883 -8.863 -1.942 1.00 18.11 286 GLU A O 1
ATOM 4696 N N . LYS A 1 287 ? 26.624 -9.742 -3.880 1.00 19.94 287 LYS A N 1
ATOM 4697 C CA . LYS A 1 287 ? 27.460 -8.578 -4.155 1.00 22.25 287 LYS A CA 1
ATOM 4698 C C . LYS A 1 287 ? 26.638 -7.303 -4.272 1.00 20.79 287 LYS A C 1
ATOM 4699 O O . LYS A 1 287 ? 27.160 -6.208 -4.014 1.00 24.77 287 LYS A O 1
ATOM 4718 N N . TYR A 1 288 ? 25.366 -7.409 -4.693 1.00 18.42 288 TYR A N 1
ATOM 4719 C CA . TYR A 1 288 ? 24.522 -6.228 -4.854 1.00 21.50 288 TYR A CA 1
ATOM 4720 C C . TYR A 1 288 ? 23.270 -6.176 -3.986 1.00 20.98 288 TYR A C 1
ATOM 4721 O O . TYR A 1 288 ? 22.646 -5.111 -3.906 1.00 20.64 288 TYR A O 1
ATOM 4739 N N . VAL A 1 289 ? 22.888 -7.263 -3.325 1.00 18.34 289 VAL A N 1
ATOM 4740 C CA . VAL A 1 289 ? 21.733 -7.211 -2.431 1.00 15.83 289 VAL A CA 1
ATOM 4741 C C . VAL A 1 289 ? 21.885 -8.298 -1.377 1.00 17.09 289 VAL A C 1
ATOM 4742 O O . VAL A 1 289 ? 22.347 -9.393 -1.718 1.00 17.00 289 VAL A O 1
ATOM 4755 N N . PRO A 1 290 ? 21.535 -8.061 -0.109 1.00 16.32 290 PRO A N 1
ATOM 4756 C CA . PRO A 1 290 ? 21.574 -9.164 0.868 1.00 15.46 290 PRO A CA 1
ATOM 4757 C C . PRO A 1 290 ? 20.675 -10.303 0.426 1.00 17.24 290 PRO A C 1
ATOM 4758 O O . PRO A 1 290 ? 19.555 -10.086 -0.044 1.00 15.20 290 PRO A O 1
ATOM 4769 N N . VAL A 1 291 ? 21.186 -11.525 0.578 1.00 15.87 291 VAL A N 1
ATOM 4770 C CA . VAL A 1 291 ? 20.473 -12.741 0.210 1.00 15.56 291 VAL A CA 1
ATOM 4771 C C . VAL A 1 291 ? 20.384 -13.644 1.432 1.00 14.12 291 VAL A C 1
ATOM 4772 O O . VAL A 1 291 ? 21.379 -13.848 2.139 1.00 14.53 291 VAL A O 1
ATOM 4785 N N . VAL A 1 292 ? 19.201 -14.208 1.663 1.00 13.97 292 VAL A N 1
ATOM 4786 C CA . VAL A 1 292 ? 19.046 -15.344 2.558 1.00 13.50 292 VAL A CA 1
ATOM 4787 C C . VAL A 1 292 ? 18.546 -16.531 1.748 1.00 14.12 292 VAL A C 1
ATOM 4788 O O . VAL A 1 292 ? 17.698 -16.385 0.854 1.00 13.86 292 VAL A O 1
ATOM 4801 N N . VAL A 1 293 ? 19.052 -17.710 2.090 1.00 14.13 293 VAL A N 1
ATOM 4802 C CA . VAL A 1 293 ? 18.539 -18.966 1.552 1.00 14.33 293 VAL A CA 1
ATOM 4803 C C . VAL A 1 293 ? 17.455 -19.408 2.531 1.00 13.06 293 VAL A C 1
ATOM 4804 O O . VAL A 1 293 ? 17.722 -20.063 3.558 1.00 13.62 293 VAL A O 1
ATOM 4817 N N . GLY A 1 294 ? 16.212 -19.027 2.212 1.00 13.40 294 GLY A N 1
ATOM 4818 C CA . GLY A 1 294 ? 15.109 -19.087 3.151 1.00 13.05 294 GLY A CA 1
ATOM 4819 C C . GLY A 1 294 ? 14.502 -20.454 3.325 1.00 12.71 294 GLY A C 1
ATOM 4820 O O . GLY A 1 294 ? 13.729 -20.649 4.268 1.00 11.26 294 GLY A O 1
ATOM 4824 N N . GLN A 1 295 ? 14.803 -21.379 2.418 1.00 11.65 295 GLN A N 1
ATOM 4825 C CA . GLN A 1 295 ? 14.487 -22.793 2.591 1.00 10.79 295 GLN A CA 1
ATOM 4826 C C . GLN A 1 295 ? 15.616 -23.593 1.971 1.00 13.85 295 GLN A C 1
ATOM 4827 O O . GLN A 1 295 ? 15.984 -23.326 0.826 1.00 12.93 295 GLN A O 1
ATOM 4841 N N . TRP A 1 296 ? 16.137 -24.571 2.719 1.00 12.59 296 TRP A N 1
ATOM 4842 C CA . TRP A 1 296 ? 17.142 -25.519 2.253 1.00 12.53 296 TRP A CA 1
ATOM 4843 C C . TRP A 1 296 ? 17.141 -26.678 3.237 1.00 13.18 296 TRP A C 1
ATOM 4844 O O . TRP A 1 296 ? 16.594 -26.565 4.339 1.00 13.38 296 TRP A O 1
ATOM 4865 N N . CYS A 1 297 ? 17.785 -27.782 2.863 1.00 11.98 297 CYS A N 1
ATOM 4866 C CA . CYS A 1 297 ? 17.842 -28.949 3.743 1.00 12.34 297 CYS A CA 1
ATOM 4867 C C . CYS A 1 297 ? 18.967 -29.869 3.285 1.00 15.71 297 CYS A C 1
ATOM 4868 O O . CYS A 1 297 ? 19.682 -29.569 2.330 1.00 14.79 297 CYS A O 1
ATOM 4876 N N . ILE A 1 298 ? 19.107 -31.013 3.961 1.00 14.25 298 ILE A N 1
ATOM 4877 C CA . ILE A 1 298 ? 20.151 -31.990 3.644 1.00 16.84 298 ILE A CA 1
ATOM 4878 C C . ILE A 1 298 ? 19.590 -33.258 2.996 1.00 14.08 298 ILE A C 1
ATOM 4879 O O . ILE A 1 298 ? 20.321 -34.241 2.831 1.00 16.27 298 ILE A O 1
ATOM 4895 N N . PHE A 1 299 ? 18.313 -33.267 2.621 1.00 12.40 299 PHE A N 1
ATOM 4896 C CA . PHE A 1 299 ? 17.742 -34.412 1.936 1.00 13.81 299 PHE A CA 1
ATOM 4897 C C . PHE A 1 299 ? 18.527 -34.729 0.667 1.00 16.28 299 PHE A C 1
ATOM 4898 O O . PHE A 1 299 ? 18.852 -33.838 -0.128 1.00 17.42 299 PHE A O 1
ATOM 4915 N N . ASN A 1 300 ? 18.815 -36.011 0.475 1.00 15.08 300 ASN A N 1
ATOM 4916 C CA . ASN A 1 300 ? 19.502 -36.494 -0.713 1.00 17.45 300 ASN A CA 1
ATOM 4917 C C . ASN A 1 300 ? 19.136 -37.958 -0.899 1.00 18.87 300 ASN A C 1
ATOM 4918 O O . ASN A 1 300 ? 18.891 -38.689 0.069 1.00 18.11 300 ASN A O 1
ATOM 4929 N N . SER A 1 301 ? 19.128 -38.390 -2.158 1.00 19.60 301 SER A N 1
ATOM 4930 C CA . SER A 1 301 ? 18.712 -39.756 -2.455 1.00 19.86 301 SER A CA 1
ATOM 4931 C C . SER A 1 301 ? 19.752 -40.799 -2.060 1.00 21.75 301 SER A C 1
ATOM 4932 O O . SER A 1 301 ? 19.387 -41.958 -1.832 1.00 21.22 301 SER A O 1
ATOM 4940 N N . TYR A 1 302 ? 21.031 -40.428 -1.965 1.00 17.58 302 TYR A N 1
ATOM 4941 C CA . TYR A 1 302 ? 22.041 -41.371 -1.498 1.00 20.35 302 TYR A CA 1
ATOM 4942 C C . TYR A 1 302 ? 21.670 -41.931 -0.131 1.00 25.13 302 TYR A C 1
ATOM 4943 O O . TYR A 1 302 ? 21.710 -43.148 0.091 1.00 23.81 302 TYR A O 1
ATOM 4961 N N . CYS A 1 303 ? 21.296 -41.049 0.803 1.00 19.82 303 CYS A N 1
ATOM 4962 C CA . CYS A 1 303 ? 20.956 -41.487 2.150 1.00 21.14 303 CYS A CA 1
ATOM 4963 C C . CYS A 1 303 ? 19.601 -42.183 2.213 1.00 25.31 303 CYS A C 1
ATOM 4964 O O . CYS A 1 303 ? 19.315 -42.841 3.216 1.00 30.44 303 CYS A O 1
ATOM 4972 N N . VAL A 1 304 ? 18.762 -42.054 1.188 1.00 20.80 304 VAL A N 1
ATOM 4973 C CA . VAL A 1 304 ? 17.496 -42.794 1.141 1.00 22.73 304 VAL A CA 1
ATOM 4974 C C . VAL A 1 304 ? 17.788 -44.248 0.823 1.00 29.60 304 VAL A C 1
ATOM 4975 O O . VAL A 1 304 ? 18.723 -44.560 0.077 1.00 32.57 304 VAL A O 1
ATOM 4988 N N . VAL A 1 326 ? 22.975 -48.614 2.786 1.00 57.17 326 VAL A N 1
ATOM 4989 C CA . VAL A 1 326 ? 24.011 -47.745 3.340 1.00 47.68 326 VAL A CA 1
ATOM 4990 C C . VAL A 1 326 ? 23.972 -47.765 4.874 1.00 34.32 326 VAL A C 1
ATOM 4991 O O . VAL A 1 326 ? 22.908 -47.628 5.479 1.00 47.92 326 VAL A O 1
ATOM 5003 N N . SER A 1 327 ? 25.138 -47.945 5.497 1.00 40.49 327 SER A N 1
ATOM 5004 C CA . SER A 1 327 ? 25.203 -48.078 6.948 1.00 31.93 327 SER A CA 1
ATOM 5005 C C . SER A 1 327 ? 24.742 -46.794 7.630 1.00 37.76 327 SER A C 1
ATOM 5006 O O . SER A 1 327 ? 24.830 -45.699 7.068 1.00 32.10 327 SER A O 1
ATOM 5014 N N . ASP A 1 328 ? 24.243 -46.939 8.863 1.00 33.57 328 ASP A N 1
ATOM 5015 C CA . ASP A 1 328 ? 23.822 -45.772 9.629 1.00 33.75 328 ASP A CA 1
ATOM 5016 C C . ASP A 1 328 ? 24.976 -44.798 9.800 1.00 32.13 328 ASP A C 1
ATOM 5017 O O . ASP A 1 328 ? 24.780 -43.580 9.751 1.00 25.51 328 ASP A O 1
ATOM 5026 N N . GLU A 1 329 ? 26.187 -45.323 10.007 1.00 24.69 329 GLU A N 1
ATOM 5027 C CA . GLU A 1 329 ? 27.350 -44.479 10.240 1.00 27.09 329 GLU A CA 1
ATOM 5028 C C . GLU A 1 329 ? 27.704 -43.681 8.992 1.00 25.19 329 GLU A C 1
ATOM 5029 O O . GLU A 1 329 ? 28.047 -42.497 9.082 1.00 24.97 329 GLU A O 1
ATOM 5041 N N . GLU A 1 330 ? 27.631 -44.303 7.813 1.00 25.46 330 GLU A N 1
ATOM 5042 C CA . GLU A 1 330 ? 27.934 -43.556 6.598 1.00 26.52 330 GLU A CA 1
ATOM 5043 C C . GLU A 1 330 ? 26.845 -42.537 6.300 1.00 26.14 330 GLU A C 1
ATOM 5044 O O . GLU A 1 330 ? 27.138 -41.413 5.887 1.00 23.00 330 GLU A O 1
ATOM 5056 N N . LYS A 1 331 ? 25.583 -42.914 6.499 1.00 23.87 331 LYS A N 1
ATOM 5057 C CA . LYS A 1 331 ? 24.486 -41.958 6.366 1.00 25.73 331 LYS A CA 1
ATOM 5058 C C . LYS A 1 331 ? 24.725 -40.752 7.265 1.00 22.58 331 LYS A C 1
ATOM 5059 O O . LYS A 1 331 ? 24.552 -39.592 6.847 1.00 20.63 331 LYS A O 1
ATOM 5078 N N . ARG A 1 332 ? 25.150 -41.005 8.498 1.00 19.99 332 ARG A N 1
ATOM 5079 C CA . ARG A 1 332 ? 25.436 -39.922 9.418 1.00 18.22 332 ARG A CA 1
ATOM 5080 C C . ARG A 1 332 ? 26.550 -39.028 8.884 1.00 20.49 332 ARG A C 1
ATOM 5081 O O . ARG A 1 332 ? 26.422 -37.797 8.869 1.00 20.19 332 ARG A O 1
ATOM 5102 N N . LYS A 1 333 ? 27.648 -39.624 8.417 1.00 18.02 333 LYS A N 1
ATOM 5103 C CA A LYS A 1 333 ? 28.762 -38.821 7.926 0.55 20.08 333 LYS A CA 1
ATOM 5104 C CA B LYS A 1 333 ? 28.762 -38.820 7.925 0.45 20.09 333 LYS A CA 1
ATOM 5105 C C . LYS A 1 333 ? 28.364 -38.008 6.700 1.00 20.10 333 LYS A C 1
ATOM 5106 O O . LYS A 1 333 ? 28.741 -36.839 6.580 1.00 18.72 333 LYS A O 1
ATOM 5142 N N . VAL A 1 334 ? 27.604 -38.609 5.775 1.00 18.31 334 VAL A N 1
ATOM 5143 C CA . VAL A 1 334 ? 27.160 -37.881 4.586 1.00 18.87 334 VAL A CA 1
ATOM 5144 C C . VAL A 1 334 ? 26.281 -36.698 4.986 1.00 16.17 334 VAL A C 1
ATOM 5145 O O . VAL A 1 334 ? 26.456 -35.580 4.493 1.00 16.18 334 VAL A O 1
ATOM 5158 N N . TYR A 1 335 ? 25.297 -36.935 5.854 1.00 14.72 335 TYR A N 1
ATOM 5159 C CA . TYR A 1 335 ? 24.429 -35.840 6.274 1.00 14.54 335 TYR A CA 1
ATOM 5160 C C . TYR A 1 335 ? 25.226 -34.713 6.929 1.00 15.50 335 TYR A C 1
ATOM 5161 O O . TYR A 1 335 ? 25.025 -33.531 6.616 1.00 14.75 335 TYR A O 1
ATOM 5179 N N . MET A 1 336 ? 26.116 -35.050 7.862 1.00 15.71 336 M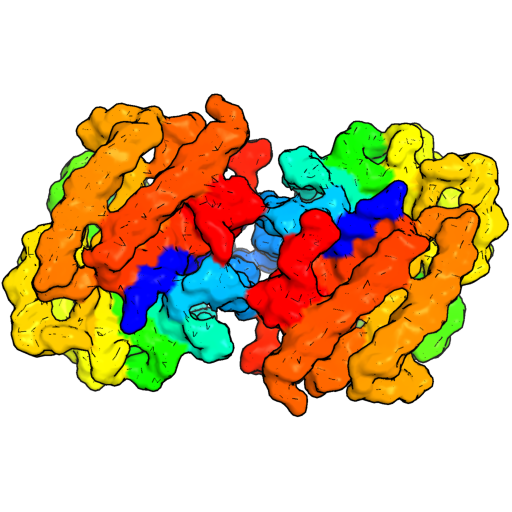ET A N 1
ATOM 5180 C CA . MET A 1 336 ? 26.896 -34.013 8.528 1.00 16.34 336 MET A CA 1
ATOM 5181 C C . MET A 1 336 ? 27.757 -33.240 7.531 1.00 16.16 336 MET A C 1
ATOM 5182 O O . MET A 1 336 ? 27.862 -32.010 7.619 1.00 16.44 336 MET A O 1
ATOM 5196 N N . GLU A 1 337 ? 28.325 -33.928 6.532 1.00 16.91 337 GLU A N 1
ATOM 5197 C CA . GLU A 1 337 ? 29.127 -33.226 5.532 1.00 16.66 337 GLU A CA 1
ATOM 5198 C C . GLU A 1 337 ? 28.268 -32.319 4.658 1.00 16.67 337 GLU A C 1
ATOM 5199 O O . GLU A 1 337 ? 28.716 -31.240 4.247 1.00 15.79 337 GLU A O 1
ATOM 5211 N N . LEU A 1 338 ? 27.047 -32.753 4.327 1.00 15.06 338 LEU A N 1
ATOM 5212 C CA . LEU A 1 338 ? 26.152 -31.902 3.543 1.00 15.02 338 LEU A CA 1
ATOM 5213 C C . LEU A 1 338 ? 25.647 -30.720 4.352 1.00 14.07 338 LEU A C 1
ATOM 5214 O O . LEU A 1 338 ? 25.466 -29.626 3.806 1.00 15.30 338 LEU A O 1
ATOM 5230 N N . SER A 1 339 ? 25.423 -30.908 5.652 1.00 14.43 339 SER A N 1
ATOM 5231 C CA . SER A 1 339 ? 25.123 -29.763 6.506 1.00 14.39 339 SER A CA 1
ATOM 5232 C C . SER A 1 339 ? 26.278 -28.777 6.500 1.00 14.37 339 SER A C 1
ATOM 5233 O O . SER A 1 339 ? 26.088 -27.571 6.294 1.00 15.11 339 SER A O 1
ATOM 5241 N N . LYS A 1 340 ? 27.492 -29.273 6.740 1.00 15.01 340 LYS A N 1
ATOM 5242 C CA . LYS A 1 340 ? 28.643 -28.379 6.831 1.00 15.82 340 LYS A CA 1
ATOM 5243 C C . LYS A 1 340 ? 28.924 -27.690 5.495 1.00 15.95 340 LYS A C 1
ATOM 5244 O O . LYS A 1 340 ? 29.252 -26.493 5.462 1.00 16.99 340 LYS A O 1
ATOM 5263 N N . ALA A 1 341 ? 28.791 -28.415 4.382 1.00 16.53 341 ALA A N 1
ATOM 5264 C CA . ALA A 1 341 ? 29.087 -27.828 3.076 1.00 16.89 341 ALA A CA 1
ATOM 5265 C C . ALA A 1 341 ? 28.108 -26.713 2.740 1.00 15.59 341 ALA A C 1
ATOM 5266 O O . ALA A 1 341 ? 28.498 -25.674 2.190 1.00 16.34 341 ALA A O 1
ATOM 5273 N N . GLN A 1 342 ? 26.823 -26.917 3.032 1.00 15.15 342 GLN A N 1
ATOM 5274 C CA . GLN A 1 342 ? 25.858 -25.863 2.775 1.00 16.74 342 GLN A CA 1
ATOM 5275 C C . GLN A 1 342 ? 26.009 -24.701 3.754 1.00 14.73 342 GLN A C 1
ATOM 5276 O O . GLN A 1 342 ? 25.906 -23.540 3.346 1.00 15.09 342 GLN A O 1
ATOM 5290 N N . LEU A 1 343 ? 26.266 -24.972 5.038 1.00 14.81 343 LEU A N 1
ATOM 5291 C CA . LEU A 1 343 ? 26.543 -23.879 5.971 1.00 14.83 343 LEU A CA 1
ATOM 5292 C C . LEU A 1 343 ? 27.741 -23.049 5.500 1.00 14.73 343 LEU A C 1
ATOM 5293 O O . LEU A 1 343 ? 27.728 -21.812 5.608 1.00 16.15 343 LEU A O 1
ATOM 5309 N N . LYS A 1 344 ? 28.765 -23.706 4.939 1.00 18.29 344 LYS A N 1
ATOM 5310 C CA . LYS A 1 344 ? 29.910 -22.976 4.402 1.00 20.43 344 LYS A CA 1
ATOM 5311 C C . LYS A 1 344 ? 29.490 -22.115 3.221 1.00 17.57 344 LYS A C 1
ATOM 5312 O O . LYS A 1 344 ? 29.872 -20.939 3.129 1.00 20.07 344 LYS A O 1
ATOM 5331 N N . ALA A 1 345 ? 28.676 -22.668 2.320 1.00 17.28 345 ALA A N 1
ATOM 5332 C CA . ALA A 1 345 ? 28.182 -21.870 1.201 1.00 19.59 345 ALA A CA 1
ATOM 5333 C C . ALA A 1 345 ? 27.427 -20.638 1.690 1.00 19.58 345 ALA A C 1
ATOM 5334 O O . ALA A 1 345 ? 27.580 -19.539 1.139 1.00 21.47 345 ALA A O 1
ATOM 5341 N N . TRP A 1 346 ? 26.612 -20.784 2.724 1.00 16.33 346 TRP A N 1
ATOM 5342 C CA . TRP A 1 346 ? 25.796 -19.662 3.156 1.00 16.75 346 TRP A CA 1
ATOM 5343 C C . TRP A 1 346 ? 26.586 -18.648 3.971 1.00 17.49 346 TRP A C 1
ATOM 5344 O O . TRP A 1 346 ? 26.086 -17.543 4.223 1.00 17.87 346 TRP A O 1
ATOM 5365 N N . ASP A 1 347 ? 27.805 -18.994 4.385 1.00 21.05 347 ASP A N 1
ATOM 5366 C CA . ASP A 1 347 ? 28.596 -18.093 5.202 1.00 22.20 347 ASP A CA 1
ATOM 5367 C C . ASP A 1 347 ? 28.983 -16.836 4.443 1.00 18.71 347 ASP A C 1
ATOM 5368 O O . ASP A 1 347 ? 29.247 -15.810 5.074 1.00 25.54 347 ASP A O 1
ATOM 5377 N N . SER A 1 348 ? 29.015 -16.895 3.122 1.00 22.36 348 SER A N 1
ATOM 5378 C CA . SER A 1 348 ? 29.275 -15.731 2.296 1.00 27.21 348 SER A CA 1
ATOM 5379 C C . SER A 1 348 ? 28.003 -15.020 1.852 1.00 24.93 348 SER A C 1
ATOM 5380 O O . SER A 1 348 ? 28.065 -14.186 0.943 1.00 27.45 348 SER A O 1
ATOM 5388 N N . LEU A 1 349 ? 26.858 -15.348 2.447 1.00 19.02 349 LEU A N 1
ATOM 5389 C CA . LEU A 1 349 ? 25.584 -14.687 2.206 1.00 16.89 349 LEU A CA 1
ATOM 5390 C C . LEU A 1 349 ? 25.146 -13.985 3.486 1.00 19.97 349 LEU A C 1
ATOM 5391 O O . LEU A 1 349 ? 25.834 -14.002 4.508 1.00 23.19 349 LEU A O 1
ATOM 5407 N N . SER A 1 350 ? 23.959 -13.387 3.439 1.00 15.77 350 SER A N 1
ATOM 5408 C CA . SER A 1 350 ? 23.414 -12.705 4.599 1.00 17.30 350 SER A CA 1
ATOM 5409 C C . SER A 1 350 ? 22.724 -13.666 5.561 1.00 16.25 350 SER A C 1
ATOM 5410 O O . SER A 1 350 ? 22.501 -13.307 6.718 1.00 16.09 350 SER A O 1
ATOM 5418 N N . GLY A 1 351 ? 22.408 -14.880 5.135 1.00 17.68 351 GLY A N 1
ATOM 5419 C CA . GLY A 1 351 ? 21.979 -15.891 6.085 1.00 16.71 351 GLY A CA 1
ATOM 5420 C C . GLY A 1 351 ? 21.109 -16.950 5.436 1.00 15.36 351 GLY A C 1
ATOM 5421 O O . GLY A 1 351 ? 21.151 -17.162 4.228 1.00 14.90 351 GLY A O 1
ATOM 5425 N N . TYR A 1 352 ? 20.345 -17.640 6.292 1.00 12.84 352 TYR A N 1
ATOM 5426 C CA . TYR A 1 352 ? 19.593 -18.815 5.857 1.00 12.77 352 TYR A CA 1
ATOM 5427 C C . TYR A 1 352 ? 18.504 -19.178 6.867 1.00 13.47 352 TYR A C 1
ATOM 5428 O O . TYR A 1 352 ? 18.558 -18.784 8.041 1.00 13.42 352 TYR A O 1
ATOM 5446 N N . PHE A 1 353 ? 17.529 -19.968 6.391 1.00 13.03 353 PHE A N 1
ATOM 5447 C CA . PHE A 1 353 ? 16.538 -20.625 7.241 1.00 11.74 353 PHE A CA 1
ATOM 5448 C C . PHE A 1 353 ? 16.396 -22.071 6.779 1.00 12.20 353 PHE A C 1
ATOM 5449 O O . PHE A 1 353 ? 15.968 -22.326 5.646 1.00 12.83 353 PHE A O 1
ATOM 5466 N N . TYR A 1 354 ? 16.726 -23.010 7.654 1.00 10.83 354 TYR A N 1
ATOM 5467 C CA . TYR A 1 354 ? 16.549 -24.425 7.339 1.00 11.78 354 TYR A CA 1
ATOM 5468 C C . TYR A 1 354 ? 15.061 -24.761 7.220 1.00 12.24 354 TYR A C 1
ATOM 5469 O O . TYR A 1 354 ? 14.245 -24.318 8.034 1.00 12.24 354 TYR A O 1
ATOM 5487 N N . TRP A 1 355 ? 14.706 -25.566 6.219 1.00 11.24 355 TRP A N 1
ATOM 5488 C CA . TRP A 1 355 ? 13.337 -26.072 6.058 1.00 11.78 355 TRP A CA 1
ATOM 5489 C C . TRP A 1 355 ? 13.388 -27.552 6.445 1.00 12.58 355 TRP A C 1
ATOM 5490 O O . TRP A 1 355 ? 13.891 -28.364 5.667 1.00 13.12 355 TRP A O 1
ATOM 5511 N N . THR A 1 356 ? 12.898 -27.933 7.635 1.00 12.03 356 THR A N 1
ATOM 5512 C CA . THR A 1 356 ? 12.138 -27.126 8.580 1.00 11.07 356 THR A CA 1
ATOM 5513 C C . THR A 1 356 ? 12.561 -27.527 9.995 1.00 11.85 356 THR A C 1
ATOM 5514 O O . THR A 1 356 ? 13.291 -28.479 10.198 1.00 12.87 356 THR A O 1
ATOM 5525 N N . TYR A 1 357 ? 12.098 -26.766 10.983 1.00 11.52 357 TYR A N 1
ATOM 5526 C CA . TYR A 1 357 ? 12.459 -27.031 12.375 1.00 12.20 357 TYR A CA 1
ATOM 5527 C C . TYR A 1 357 ? 11.985 -28.404 12.830 1.00 12.17 357 TYR A C 1
ATOM 5528 O O . TYR A 1 357 ? 12.723 -29.120 13.514 1.00 11.83 357 TYR A O 1
ATOM 5546 N N . LYS A 1 358 ? 10.753 -28.768 12.494 1.00 12.61 358 LYS A N 1
ATOM 5547 C CA . LYS A 1 358 ? 10.096 -29.893 13.135 1.00 12.87 358 LYS A CA 1
ATOM 5548 C C . LYS A 1 358 ? 9.069 -30.552 12.228 1.00 13.47 358 LYS A C 1
ATOM 5549 O O . LYS A 1 358 ? 8.280 -29.876 11.558 1.00 11.70 358 LYS A O 1
ATOM 5568 N N . MET A 1 359 ? 9.061 -31.876 12.244 1.00 12.62 359 MET A N 1
ATOM 5569 C CA . MET A 1 359 ? 8.023 -32.680 11.620 1.00 11.67 359 MET A CA 1
ATOM 5570 C C . MET A 1 359 ? 7.548 -33.699 12.642 1.00 12.80 359 MET A C 1
ATOM 5571 O O . MET A 1 359 ? 8.089 -33.798 13.749 1.00 13.40 359 MET A O 1
ATOM 5585 N N . LEU A 1 360 ? 6.539 -34.488 12.264 1.00 12.20 360 LEU A N 1
ATOM 5586 C CA . LEU A 1 360 ? 6.048 -35.582 13.100 1.00 13.69 360 LEU A CA 1
ATOM 5587 C C . LEU A 1 360 ? 6.037 -36.909 12.338 1.00 16.82 360 LEU A C 1
ATOM 5588 O O . LEU A 1 360 ? 5.091 -37.697 12.435 1.00 22.40 360 LEU A O 1
ATOM 5604 N N . LEU A 1 361 ? 7.126 -37.215 11.636 1.00 13.49 361 LEU A N 1
ATOM 5605 C CA . LEU A 1 361 ? 7.214 -38.461 10.896 1.00 14.36 361 LEU A CA 1
ATOM 5606 C C . LEU A 1 361 ? 7.532 -39.621 11.829 1.00 12.55 361 LEU A C 1
ATOM 5607 O O . LEU A 1 361 ? 8.202 -39.479 12.858 1.00 13.11 361 LEU A O 1
ATOM 5623 N N . ASP A 1 362 ? 7.068 -40.801 11.420 1.00 12.78 362 ASP A N 1
ATOM 5624 C CA . ASP A 1 362 ? 7.336 -42.080 12.076 1.00 12.95 362 ASP A CA 1
ATOM 5625 C C . ASP A 1 362 ? 8.012 -43.004 11.066 1.00 14.07 362 ASP A C 1
ATOM 5626 O O . ASP A 1 362 ? 7.383 -43.942 10.557 1.00 13.41 362 ASP A O 1
ATOM 5635 N N . PRO A 1 363 ? 9.300 -42.777 10.754 1.00 12.60 363 PRO A N 1
ATOM 5636 C CA . PRO A 1 363 ? 9.975 -43.658 9.783 1.00 14.90 363 PRO A CA 1
ATOM 5637 C C . PRO A 1 363 ? 10.173 -45.070 10.296 1.00 15.49 363 PRO A C 1
ATOM 5638 O O . PRO A 1 363 ? 10.321 -45.986 9.478 1.00 15.37 363 PRO A O 1
ATOM 5649 N N . THR A 1 364 ? 10.160 -45.288 11.615 1.00 13.23 364 THR A N 1
ATOM 5650 C CA . THR A 1 364 ? 10.244 -46.644 12.147 1.00 12.97 364 THR A CA 1
ATOM 5651 C C . THR A 1 364 ? 9.093 -47.497 11.645 1.00 15.49 364 THR A C 1
ATOM 5652 O O . THR A 1 364 ? 9.306 -48.602 11.118 1.00 18.06 364 THR A O 1
ATOM 5663 N N . ASN A 1 365 ? 7.861 -47.024 11.824 1.00 13.53 365 ASN A N 1
ATOM 5664 C CA . ASN A 1 365 ? 6.694 -47.812 11.443 1.00 14.55 365 ASN A CA 1
ATOM 5665 C C . ASN A 1 365 ? 6.179 -47.527 10.041 1.00 16.19 365 ASN A C 1
ATOM 5666 O O . ASN A 1 365 ? 5.571 -48.405 9.430 1.00 18.40 365 ASN A O 1
ATOM 5677 N N . GLN A 1 366 ? 6.408 -46.332 9.514 1.00 14.14 366 GLN A N 1
ATOM 5678 C CA . GLN A 1 366 ? 5.935 -45.919 8.194 1.00 15.75 366 GLN A CA 1
ATOM 5679 C C . GLN A 1 366 ? 7.210 -45.738 7.372 1.00 13.86 366 GLN A C 1
ATOM 5680 O O . GLN A 1 366 ? 7.752 -44.634 7.238 1.00 15.78 366 GLN A O 1
ATOM 5694 N N . ALA A 1 367 ? 7.714 -46.859 6.848 1.00 14.15 367 ALA A N 1
ATOM 5695 C CA . ALA A 1 367 ? 9.053 -46.904 6.284 1.00 12.46 367 ALA A CA 1
ATOM 5696 C C . ALA A 1 367 ? 9.189 -46.062 5.026 1.00 12.54 367 ALA A C 1
ATOM 5697 O O . ALA A 1 367 ? 10.320 -45.807 4.605 1.00 15.44 367 ALA A O 1
ATOM 5704 N N . THR A 1 368 ? 8.074 -45.626 4.431 1.00 14.98 368 THR A N 1
ATOM 5705 C CA . THR A 1 368 ? 8.163 -44.692 3.311 1.00 14.84 368 THR A CA 1
ATOM 5706 C C . THR A 1 368 ? 8.996 -43.470 3.678 1.00 13.72 368 THR A C 1
ATOM 5707 O O . THR A 1 368 ? 9.626 -42.851 2.808 1.00 15.96 368 THR A O 1
ATOM 5718 N N . TRP A 1 369 ? 9.033 -43.113 4.955 1.00 13.81 369 TRP A N 1
ATOM 5719 C CA . TRP A 1 369 ? 9.702 -41.890 5.372 1.00 13.73 369 TRP A CA 1
ATOM 5720 C C . TRP A 1 369 ? 11.149 -42.106 5.772 1.00 13.90 369 TRP A C 1
ATOM 5721 O O . TRP A 1 369 ? 11.808 -41.158 6.213 1.00 14.11 369 TRP A O 1
ATOM 5742 N N . ARG A 1 370 ? 11.670 -43.317 5.642 1.00 13.57 370 ARG A N 1
ATOM 5743 C CA . ARG A 1 370 ? 13.095 -43.517 5.884 1.00 13.18 370 ARG A CA 1
ATOM 5744 C C . ARG A 1 370 ? 13.894 -42.745 4.843 1.00 15.43 370 ARG A C 1
ATOM 5745 O O . ARG A 1 370 ? 13.614 -42.820 3.637 1.00 15.98 370 ARG A O 1
ATOM 5766 N N . GLY A 1 371 ? 14.848 -41.939 5.319 1.00 14.56 371 GLY A N 1
ATOM 5767 C CA . GLY A 1 371 ? 15.551 -41.010 4.467 1.00 15.02 371 GLY A CA 1
ATOM 5768 C C . GLY A 1 371 ? 14.916 -39.641 4.370 1.00 14.43 371 GLY A C 1
ATOM 5769 O O . GLY A 1 371 ? 15.516 -38.742 3.762 1.00 14.53 371 GLY A O 1
ATOM 5773 N N . TRP A 1 372 ? 13.723 -39.457 4.939 1.00 13.79 372 TRP A N 1
ATOM 5774 C CA . TRP A 1 372 ? 13.009 -38.190 4.879 1.00 13.59 372 TRP A CA 1
ATOM 5775 C C . TRP A 1 372 ? 12.944 -37.455 6.209 1.00 11.54 372 TRP A C 1
ATOM 5776 O O . TRP A 1 372 ? 12.564 -36.274 6.222 1.00 13.51 372 TRP A O 1
ATOM 5797 N N . ASP A 1 373 ? 13.319 -38.096 7.320 1.00 12.00 373 ASP A N 1
ATOM 5798 C CA . ASP A 1 373 ? 13.301 -37.419 8.612 1.00 13.00 373 ASP A CA 1
ATOM 5799 C C . ASP A 1 373 ? 14.401 -36.369 8.730 1.00 13.28 373 ASP A C 1
ATOM 5800 O O . ASP A 1 373 ? 14.362 -35.569 9.658 1.00 13.68 373 ASP A O 1
ATOM 5809 N N . CYS A 1 374 ? 15.333 -36.303 7.777 1.00 13.82 374 CYS A N 1
ATOM 5810 C CA . CYS A 1 374 ? 16.321 -35.235 7.792 1.00 14.08 374 CYS A CA 1
ATOM 5811 C C . CYS A 1 374 ? 15.730 -33.875 7.454 1.00 13.83 374 CYS A C 1
ATOM 5812 O O . CYS A 1 374 ? 16.436 -32.881 7.595 1.00 13.72 374 CYS A O 1
ATOM 5820 N N . TRP A 1 375 ? 14.472 -33.805 7.010 1.00 11.74 375 TRP A N 1
ATOM 5821 C CA . TRP A 1 375 ? 13.837 -32.505 6.869 1.00 13.55 375 TRP A CA 1
ATOM 5822 C C . TRP A 1 375 ? 13.454 -31.902 8.227 1.00 12.63 375 TRP A C 1
ATOM 5823 O O . TRP A 1 375 ? 12.970 -30.769 8.275 1.00 12.96 375 TRP A O 1
ATOM 5844 N N . ASP A 1 376 ? 13.653 -32.634 9.322 1.00 12.15 376 ASP A N 1
ATOM 5845 C CA . ASP A 1 376 ? 13.341 -32.202 10.694 1.00 12.06 376 ASP A CA 1
ATOM 5846 C C . ASP A 1 376 ? 14.672 -31.782 11.304 1.00 12.16 376 ASP A C 1
ATOM 5847 O O . ASP A 1 376 ? 15.470 -32.626 11.726 1.00 12.50 376 ASP A O 1
ATOM 5856 N N . LEU A 1 377 ? 14.934 -30.470 11.338 1.00 11.57 377 LEU A N 1
ATOM 5857 C CA . LEU A 1 377 ? 16.248 -29.991 11.766 1.00 12.07 377 LEU A CA 1
ATOM 5858 C C . LEU A 1 377 ? 16.586 -30.448 13.184 1.00 12.97 377 LEU A C 1
ATOM 5859 O O . LEU A 1 377 ? 17.712 -30.881 13.466 1.00 12.87 377 LEU A O 1
ATOM 5875 N N . ALA A 1 378 ? 15.653 -30.305 14.121 1.00 12.38 378 ALA A N 1
ATOM 5876 C CA . ALA A 1 378 ? 16.004 -30.659 15.492 1.00 12.88 378 ALA A CA 1
ATOM 5877 C C . ALA A 1 378 ? 16.331 -32.135 15.604 1.00 14.84 378 ALA A C 1
ATOM 5878 O O . ALA A 1 378 ? 17.256 -32.518 16.333 1.00 14.24 378 ALA A O 1
ATOM 5885 N N . LYS A 1 379 ? 15.610 -32.981 14.870 1.00 12.38 379 LYS A N 1
ATOM 5886 C CA . LYS A 1 379 ? 15.962 -34.398 14.886 1.00 14.83 379 LYS A CA 1
ATOM 5887 C C . LYS A 1 379 ? 17.327 -34.629 14.234 1.00 15.44 379 LYS A C 1
ATOM 5888 O O . LYS A 1 379 ? 18.107 -35.473 14.697 1.00 14.88 379 LYS A O 1
ATOM 5907 N N . CYS A 1 380 ? 17.647 -33.894 13.161 1.00 12.51 380 CYS A N 1
ATOM 5908 C CA . CYS A 1 380 ? 19.004 -33.956 12.607 1.00 13.12 380 CYS A CA 1
ATOM 5909 C C . CYS A 1 380 ? 20.056 -33.748 13.681 1.00 13.75 380 CYS A C 1
ATOM 5910 O O . CYS A 1 380 ? 21.057 -34.475 13.726 1.00 14.56 380 CYS A O 1
ATOM 5918 N N . VAL A 1 381 ? 19.897 -32.707 14.501 1.00 11.82 381 VAL A N 1
ATOM 5919 C CA . VAL A 1 381 ? 20.870 -32.457 15.557 1.00 12.85 381 VAL A CA 1
ATOM 5920 C C . VAL A 1 381 ? 20.983 -33.682 16.457 1.00 15.20 381 VAL A C 1
ATOM 5921 O O . VAL A 1 381 ? 22.088 -34.118 16.815 1.00 15.26 381 VAL A O 1
ATOM 5934 N N . ASP A 1 382 ? 19.849 -34.278 16.823 1.00 13.93 382 ASP A N 1
ATOM 5935 C CA . ASP A 1 382 ? 19.921 -35.411 17.748 1.00 14.42 382 ASP A CA 1
ATOM 5936 C C . ASP A 1 382 ? 20.491 -36.673 17.121 1.00 14.95 382 ASP A C 1
ATOM 5937 O O . ASP A 1 382 ? 21.020 -37.520 17.851 1.00 17.59 382 ASP A O 1
ATOM 5946 N N . GLU A 1 383 ? 20.411 -36.820 15.805 1.00 14.72 383 GLU A N 1
ATOM 5947 C CA . GLU A 1 383 ? 21.010 -37.948 15.097 1.00 13.60 383 GLU A CA 1
ATOM 5948 C C . GLU A 1 383 ? 22.467 -37.718 14.723 1.00 16.30 383 GLU A C 1
ATOM 5949 O O . GLU A 1 383 ? 23.110 -38.637 14.202 1.00 17.26 383 GLU A O 1
ATOM 5961 N N . GLY A 1 384 ? 22.997 -36.521 14.944 1.00 14.23 384 GLY A N 1
ATOM 5962 C CA . GLY A 1 384 ? 24.351 -36.234 14.502 1.00 16.67 384 GLY A CA 1
ATOM 5963 C C . GLY A 1 384 ? 24.460 -35.960 13.018 1.00 18.30 384 GLY A C 1
ATOM 5964 O O . GLY A 1 384 ? 25.532 -36.135 12.436 1.00 17.96 384 GLY A O 1
ATOM 5968 N N . TRP A 1 385 ? 23.373 -35.501 12.398 1.00 16.77 385 TRP A N 1
ATOM 5969 C CA . TRP A 1 385 ? 23.305 -35.165 10.983 1.00 15.13 385 TRP A CA 1
ATOM 5970 C C . TRP A 1 385 ? 23.542 -33.681 10.691 1.00 14.81 385 TRP A C 1
ATOM 5971 O O . TRP A 1 385 ? 23.749 -33.328 9.530 1.00 14.94 385 TRP A O 1
ATOM 5992 N N . PHE A 1 386 ? 23.517 -32.816 11.710 1.00 13.32 386 PHE A N 1
ATOM 5993 C CA . PHE A 1 386 ? 23.646 -31.380 11.600 1.00 13.38 386 PHE A CA 1
ATOM 5994 C C . PHE A 1 386 ? 24.364 -30.929 12.865 1.00 16.22 386 PHE A C 1
ATOM 5995 O O . PHE A 1 386 ? 24.128 -31.509 13.935 1.00 18.20 386 PHE A O 1
ATOM 6012 N N . PRO A 1 387 ? 25.255 -29.941 12.775 1.00 16.85 387 PRO A N 1
ATOM 6013 C CA . PRO A 1 387 ? 26.094 -29.613 13.934 1.00 19.04 387 PRO A CA 1
ATOM 6014 C C . PRO A 1 387 ? 25.284 -29.208 15.158 1.00 25.79 387 PRO A C 1
ATOM 6015 O O . PRO A 1 387 ? 24.249 -28.549 15.058 1.00 21.59 387 PRO A O 1
ATOM 6026 N N . GLY A 1 388 ? 25.747 -29.642 16.327 1.00 24.00 388 GLY A N 1
ATOM 6027 C CA . GLY A 1 388 ? 25.099 -29.252 17.568 1.00 23.72 388 GLY A CA 1
ATOM 6028 C C . GLY A 1 388 ? 25.008 -27.744 17.690 1.00 35.71 388 GLY A C 1
ATOM 6029 O O . GLY A 1 388 ? 25.183 -27.185 18.774 1.00 54.78 388 GLY A O 1
ATOM 6033 N N . MET B 1 1 ? 23.417 -52.163 37.627 1.00 40.31 1 MET B N 1
ATOM 6034 C CA . MET B 1 1 ? 22.226 -51.368 37.212 1.00 26.89 1 MET B CA 1
ATOM 6035 C C . MET B 1 1 ? 22.463 -49.875 37.424 1.00 26.95 1 MET B C 1
ATOM 6036 O O . MET B 1 1 ? 22.771 -49.437 38.532 1.00 26.24 1 MET B O 1
ATOM 6052 N N . LYS B 1 2 ? 22.310 -49.093 36.334 1.00 23.58 2 LYS B N 1
ATOM 6053 C CA . LYS B 1 2 ? 22.461 -47.626 36.328 1.00 21.75 2 LYS B CA 1
ATOM 6054 C C . LYS B 1 2 ? 21.379 -47.074 35.403 1.00 18.04 2 LYS B C 1
ATOM 6055 O O . LYS B 1 2 ? 21.639 -46.710 34.251 1.00 19.15 2 LYS B O 1
ATOM 6074 N N . ILE B 1 3 ? 20.159 -47.024 35.915 1.00 14.67 3 ILE B N 1
ATOM 6075 C CA . ILE B 1 3 ? 19.008 -46.543 35.148 1.00 14.18 3 ILE B CA 1
ATOM 6076 C C . ILE B 1 3 ? 19.012 -45.017 35.140 1.00 14.85 3 ILE B C 1
ATOM 6077 O O . ILE B 1 3 ? 19.000 -44.371 36.196 1.00 15.26 3 ILE B O 1
ATOM 6093 N N . LYS B 1 4 ? 19.070 -44.433 33.944 1.00 13.46 4 LYS B N 1
ATOM 6094 C CA . LYS B 1 4 ? 19.056 -42.983 33.755 1.00 14.51 4 LYS B CA 1
ATOM 6095 C C . LYS B 1 4 ? 17.853 -42.676 32.869 1.00 12.29 4 LYS B C 1
ATOM 6096 O O . LYS B 1 4 ? 17.861 -42.973 31.675 1.00 13.33 4 LYS B O 1
ATOM 6115 N N . GLY B 1 5 ? 16.809 -42.093 33.448 1.00 13.91 5 GLY B N 1
ATOM 6116 C CA . GLY B 1 5 ? 15.520 -42.058 32.787 1.00 14.37 5 GLY B CA 1
ATOM 6117 C C . GLY B 1 5 ? 14.806 -40.724 32.889 1.00 12.69 5 GLY B C 1
ATOM 6118 O O . GLY B 1 5 ? 15.143 -39.851 33.691 1.00 12.78 5 GLY B O 1
ATOM 6122 N N . VAL B 1 6 ? 13.797 -40.594 32.042 1.00 13.15 6 VAL B N 1
ATOM 6123 C CA . VAL B 1 6 ? 12.789 -39.548 32.131 1.00 12.39 6 VAL B CA 1
ATOM 6124 C C . VAL B 1 6 ? 11.412 -40.193 32.081 1.00 12.86 6 VAL B C 1
ATOM 6125 O O . VAL B 1 6 ? 11.230 -41.263 31.497 1.00 11.72 6 VAL B O 1
ATOM 6138 N N . ASN B 1 7 ? 10.437 -39.511 32.667 1.00 11.87 7 ASN B N 1
ATOM 6139 C CA . ASN B 1 7 ? 9.029 -39.864 32.566 1.00 12.72 7 ASN B CA 1
ATOM 6140 C C . ASN B 1 7 ? 8.373 -39.224 31.352 1.00 12.74 7 ASN B C 1
ATOM 6141 O O . ASN B 1 7 ? 8.684 -38.083 30.987 1.00 12.44 7 ASN B O 1
ATOM 6152 N N . LEU B 1 8 ? 7.423 -39.943 30.752 1.00 12.21 8 LEU B N 1
ATOM 6153 C CA . LEU B 1 8 ? 6.535 -39.353 29.735 1.00 12.20 8 LEU B CA 1
ATOM 6154 C C . LEU B 1 8 ? 5.188 -38.963 30.353 1.00 12.44 8 LEU B C 1
ATOM 6155 O O . LEU B 1 8 ? 4.112 -39.393 29.917 1.00 13.52 8 LEU B O 1
ATOM 6171 N N . GLY B 1 9 ? 5.255 -38.128 31.393 1.00 11.84 9 GLY B N 1
ATOM 6172 C CA . GLY B 1 9 ? 4.043 -37.586 31.983 1.00 12.44 9 GLY B CA 1
ATOM 6173 C C . GLY B 1 9 ? 3.212 -36.812 30.977 1.00 13.49 9 GLY B C 1
ATOM 6174 O O . GLY B 1 9 ? 3.712 -36.243 30.003 1.00 11.84 9 GLY B O 1
ATOM 6178 N N . ASN B 1 10 ? 1.907 -36.816 31.201 1.00 11.66 10 ASN B N 1
ATOM 6179 C CA . ASN B 1 10 ? 0.941 -36.043 30.430 1.00 12.68 10 ASN B CA 1
ATOM 6180 C C . ASN B 1 10 ? 0.784 -36.514 28.994 1.00 12.89 10 ASN B C 1
ATOM 6181 O O . ASN B 1 10 ? 0.167 -35.796 28.194 1.00 14.07 10 ASN B O 1
ATOM 6192 N N . TRP B 1 11 ? 1.291 -37.694 28.630 1.00 11.64 11 TRP B N 1
ATOM 6193 C CA . TRP B 1 11 ? 1.081 -38.211 27.277 1.00 10.31 11 TRP B CA 1
ATOM 6194 C C . TRP B 1 11 ? -0.229 -38.985 27.204 1.00 12.07 11 TRP B C 1
ATOM 6195 O O . TRP B 1 11 ? -1.213 -38.509 26.632 1.00 12.71 11 TRP B O 1
ATOM 6216 N N . LEU B 1 12 ? -0.241 -40.186 27.776 1.00 11.89 12 LEU B N 1
ATOM 6217 C CA . LEU B 1 12 ? -1.404 -41.059 27.799 1.00 12.44 12 LEU B CA 1
ATOM 6218 C C . LEU B 1 12 ? -2.205 -40.929 29.083 1.00 12.16 12 LEU B C 1
ATOM 6219 O O . LEU B 1 12 ? -3.362 -41.365 29.128 1.00 13.82 12 LEU B O 1
ATOM 6235 N N . VAL B 1 13 ? -1.623 -40.296 30.094 1.00 12.72 13 VAL B N 1
ATOM 6236 C CA . VAL B 1 13 ? -2.253 -40.015 31.379 1.00 12.74 13 VAL B CA 1
ATOM 6237 C C . VAL B 1 13 ? -2.178 -38.506 31.545 1.00 13.17 13 VAL B C 1
ATOM 6238 O O . VAL B 1 13 ? -1.086 -37.960 31.716 1.00 13.28 13 VAL B O 1
ATOM 6251 N N . LEU B 1 14 ? -3.320 -37.833 31.501 1.00 12.49 14 LEU B N 1
ATOM 6252 C CA . LEU B 1 14 ? -3.317 -36.373 31.472 1.00 14.00 14 LEU B CA 1
ATOM 6253 C C . LEU B 1 14 ? -3.065 -35.780 32.854 1.00 15.34 14 LEU B C 1
ATOM 6254 O O . LEU B 1 14 ? -3.563 -36.282 33.870 1.00 17.11 14 LEU B O 1
ATOM 6270 N N . GLU B 1 15 ? -2.289 -34.695 32.877 1.00 16.21 15 GLU B N 1
ATOM 6271 C CA . GLU B 1 15 ? -2.065 -33.886 34.078 1.00 16.80 15 GLU B CA 1
ATOM 6272 C C . GLU B 1 15 ? -2.407 -32.452 33.695 1.00 15.44 15 GLU B C 1
ATOM 6273 O O . GLU B 1 15 ? -1.679 -31.824 32.911 1.00 15.61 15 GLU B O 1
ATOM 6285 N N . LYS B 1 16 ? -3.517 -31.940 34.223 1.00 16.45 16 LYS B N 1
ATOM 6286 C CA . LYS B 1 16 ? -4.059 -30.690 33.697 1.00 16.32 16 LYS B CA 1
ATOM 6287 C C . LYS B 1 16 ? -3.034 -29.558 33.683 1.00 17.67 16 LYS B C 1
ATOM 6288 O O . LYS B 1 16 ? -2.931 -28.823 32.698 1.00 19.13 16 LYS B O 1
ATOM 6307 N N . TRP B 1 17 ? -2.276 -29.387 34.763 1.00 15.70 17 TRP B N 1
ATOM 6308 C CA . TRP B 1 17 ? -1.418 -28.206 34.851 1.00 17.66 17 TRP B CA 1
ATOM 6309 C C . TRP B 1 17 ? -0.318 -28.161 33.796 1.00 18.74 17 TRP B C 1
ATOM 6310 O O . TRP B 1 17 ? 0.232 -27.073 33.528 1.00 18.35 17 TRP B O 1
ATOM 6331 N N . MET B 1 18 ? 0.009 -29.306 33.193 1.00 16.99 18 MET B N 1
ATOM 6332 C CA . MET B 1 18 ? 1.115 -29.368 32.256 1.00 16.96 18 MET B CA 1
ATOM 6333 C C . MET B 1 18 ? 0.757 -28.889 30.862 1.00 19.46 18 MET B C 1
ATOM 6334 O O . MET B 1 18 ? 1.668 -28.615 30.077 1.00 18.24 18 MET B O 1
ATOM 6348 N N . SER B 1 19 ? -0.529 -28.786 30.523 1.00 15.40 19 SER B N 1
ATOM 6349 C CA . SER B 1 19 ? -0.918 -28.276 29.215 1.00 16.74 19 SER B CA 1
ATOM 6350 C C . SER B 1 19 ? -2.386 -27.879 29.240 1.00 18.63 19 SER B C 1
ATOM 6351 O O . SER B 1 19 ? -3.245 -28.699 29.563 1.00 22.49 19 SER B O 1
ATOM 6359 N N . SER B 1 20 ? -2.670 -26.662 28.807 1.00 18.34 20 SER B N 1
ATOM 6360 C CA . SER B 1 20 ? -4.011 -26.104 28.932 1.00 17.86 20 SER B CA 1
ATOM 6361 C C . SER B 1 20 ? -4.952 -26.408 27.774 1.00 16.73 20 SER B C 1
ATOM 6362 O O . SER B 1 20 ? -6.161 -26.401 27.985 1.00 16.95 20 SER B O 1
ATOM 6370 N N . ALA B 1 21 ? -4.462 -26.674 26.561 1.00 15.67 21 ALA B N 1
ATOM 6371 C CA . ALA B 1 21 ? -5.346 -26.639 25.397 1.00 17.89 21 ALA B CA 1
ATOM 6372 C C . ALA B 1 21 ? -6.437 -27.703 25.447 1.00 15.69 21 ALA B C 1
ATOM 6373 O O . ALA B 1 21 ? -7.580 -27.453 25.034 1.00 16.44 21 ALA B O 1
ATOM 6380 N N . ILE B 1 22 ? -6.107 -28.914 25.905 1.00 15.03 22 ILE B N 1
ATOM 6381 C CA . ILE B 1 22 ? -7.085 -29.992 25.836 1.00 15.23 22 ILE B CA 1
ATOM 6382 C C . ILE B 1 22 ? -8.274 -29.723 26.747 1.00 14.45 22 ILE B C 1
ATOM 6383 O O . ILE B 1 22 ? -9.346 -30.293 26.531 1.00 15.08 22 ILE B O 1
ATOM 6399 N N . TRP B 1 23 ? -8.121 -28.822 27.719 1.00 15.48 23 TRP B N 1
ATOM 6400 C CA . TRP B 1 23 ? -9.134 -28.556 28.733 1.00 14.72 23 TRP B CA 1
ATOM 6401 C C . TRP B 1 23 ? -10.033 -27.389 28.376 1.00 16.03 23 TRP B C 1
ATOM 6402 O O . TRP B 1 23 ? -11.029 -27.157 29.073 1.00 19.90 23 TRP B O 1
ATOM 6423 N N . GLU B 1 24 ? -9.720 -26.681 27.297 1.00 17.05 24 GLU B N 1
ATOM 6424 C CA . GLU B 1 24 ? -10.395 -25.430 27.000 1.00 18.83 24 GLU B CA 1
ATOM 6425 C C . GLU B 1 24 ? -11.879 -25.656 26.768 1.00 17.04 24 GLU B C 1
ATOM 6426 O O . GLU B 1 24 ? -12.299 -26.629 26.139 1.00 19.32 24 GLU B O 1
ATOM 6438 N N . GLY B 1 25 ? -12.677 -24.741 27.301 1.00 19.32 25 GLY B N 1
ATOM 6439 C CA . GLY B 1 25 ? -14.107 -24.839 27.152 1.00 19.59 25 GLY B CA 1
ATOM 6440 C C . GLY B 1 25 ? -14.772 -25.846 28.05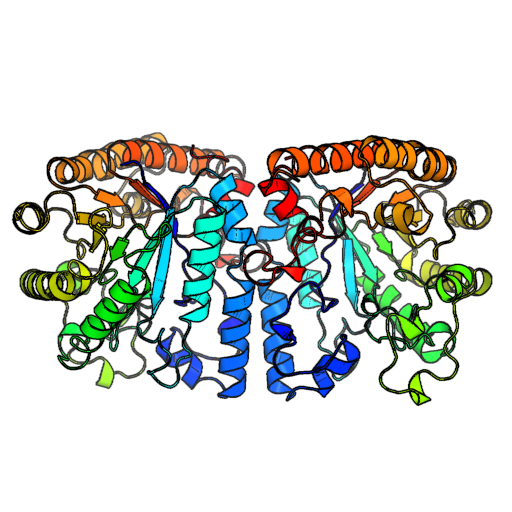5 1.00 21.76 25 GLY B C 1
ATOM 6441 O O . GLY B 1 25 ? -15.959 -26.147 27.862 1.00 24.51 25 GLY B O 1
ATOM 6445 N N . THR B 1 26 ? -14.049 -26.395 29.026 1.00 19.27 26 THR B N 1
ATOM 6446 C CA . THR B 1 26 ? -14.622 -27.313 29.991 1.00 21.27 26 THR B CA 1
ATOM 6447 C C . THR B 1 26 ? -14.251 -26.822 31.380 1.00 20.17 26 THR B C 1
ATOM 6448 O O . THR B 1 26 ? -13.308 -26.054 31.560 1.00 25.29 26 THR B O 1
ATOM 6459 N N . ASP B 1 27 ? -14.987 -27.309 32.370 1.00 21.06 27 ASP B N 1
ATOM 6460 C CA . ASP B 1 27 ? -14.681 -27.068 33.770 1.00 23.72 27 ASP B CA 1
ATOM 6461 C C . ASP B 1 27 ? -14.022 -28.280 34.425 1.00 22.22 27 ASP B C 1
ATOM 6462 O O . ASP B 1 27 ? -13.927 -28.334 35.657 1.00 23.86 27 ASP B O 1
ATOM 6471 N N . ALA B 1 28 ? -13.565 -29.248 33.631 1.00 19.38 28 ALA B N 1
ATOM 6472 C CA . ALA B 1 28 ? -12.967 -30.450 34.188 1.00 18.80 28 ALA B CA 1
ATOM 6473 C C . ALA B 1 28 ? -11.584 -30.149 34.743 1.00 17.52 28 ALA B C 1
ATOM 6474 O O . ALA B 1 28 ? -10.836 -29.339 34.186 1.00 19.03 28 ALA B O 1
ATOM 6481 N N . GLU B 1 29 ? -11.257 -30.790 35.863 1.00 17.09 29 GLU B N 1
ATOM 6482 C CA . GLU B 1 29 ? -9.945 -30.695 36.485 1.00 17.27 29 GLU B CA 1
ATOM 6483 C C . GLU B 1 29 ? -9.138 -31.971 36.318 1.00 18.53 29 GLU B C 1
ATOM 6484 O O . GLU B 1 29 ? -7.966 -32.012 36.713 1.00 19.08 29 GLU B O 1
ATOM 6496 N N . ASP B 1 30 ? -9.722 -33.006 35.732 1.00 15.77 30 ASP B N 1
ATOM 6497 C CA . ASP B 1 30 ? -9.050 -34.297 35.704 1.00 16.75 30 ASP B CA 1
ATOM 6498 C C . ASP B 1 30 ? -9.544 -35.133 34.527 1.00 15.76 30 ASP B C 1
ATOM 6499 O O . ASP B 1 30 ? -10.517 -34.789 33.843 1.00 16.31 30 ASP B O 1
ATOM 6508 N N . GLU B 1 31 ? -8.833 -36.248 34.304 1.00 13.43 31 GLU B N 1
ATOM 6509 C CA . GLU B 1 31 ? -9.104 -37.137 33.176 1.00 14.01 31 GLU B CA 1
ATOM 6510 C C . GLU B 1 31 ? -10.547 -37.622 33.162 1.00 14.23 31 GLU B C 1
ATOM 6511 O O . GLU B 1 31 ? -11.172 -37.699 32.102 1.00 14.94 31 GLU B O 1
ATOM 6523 N N . TYR B 1 32 ? -11.092 -37.974 34.328 1.00 14.11 32 TYR B N 1
ATOM 6524 C CA . TYR B 1 32 ? -12.394 -38.619 34.371 1.00 14.75 32 TYR B CA 1
ATOM 6525 C C . TYR B 1 32 ? -13.490 -37.705 33.855 1.00 16.48 32 TYR B C 1
ATOM 6526 O O . TYR B 1 32 ? -14.407 -38.159 33.162 1.00 16.61 32 TYR B O 1
ATOM 6544 N N . TYR B 1 33 ? -13.419 -36.417 34.181 1.00 16.17 33 TYR B N 1
ATOM 6545 C CA . TYR B 1 33 ? -14.502 -35.501 33.837 1.00 16.93 33 TYR B CA 1
ATOM 6546 C C . TYR B 1 33 ? -14.287 -34.770 32.522 1.00 19.75 33 TYR B C 1
ATOM 6547 O O . TYR B 1 33 ? -15.233 -34.160 32.013 1.00 16.33 33 TYR B O 1
ATOM 6565 N N . LEU B 1 34 ? -13.099 -34.851 31.931 1.00 14.18 34 LEU B N 1
ATOM 6566 C CA . LEU B 1 34 ? -12.887 -34.225 30.628 1.00 15.82 34 LEU B CA 1
ATOM 6567 C C . LEU B 1 34 ? -13.903 -34.659 29.586 1.00 18.11 34 LEU B C 1
ATOM 6568 O O . LEU B 1 34 ? -14.488 -33.781 28.933 1.00 16.61 34 LEU B O 1
ATOM 6584 N N . PRO B 1 35 ? -14.163 -35.950 29.368 1.00 16.15 35 PRO B N 1
ATOM 6585 C CA . PRO B 1 35 ? -15.136 -36.317 28.330 1.00 16.26 35 PRO B CA 1
ATOM 6586 C C . PRO B 1 35 ? -16.549 -35.924 28.683 1.00 21.31 35 PRO B C 1
ATOM 6587 O O . PRO B 1 35 ? -17.382 -35.764 27.779 1.00 21.65 35 PRO B O 1
ATOM 6598 N N . ARG B 1 36 ? -16.842 -35.745 29.968 1.00 19.93 36 ARG B N 1
ATOM 6599 C CA . ARG B 1 36 ? -18.175 -35.343 30.372 1.00 22.58 36 ARG B CA 1
ATOM 6600 C C . ARG B 1 36 ? -18.465 -33.890 30.026 1.00 24.90 36 ARG B C 1
ATOM 6601 O O . ARG B 1 36 ? -19.635 -33.494 30.034 1.00 29.98 36 ARG B O 1
ATOM 6622 N N . GLY B 1 37 ? -17.447 -33.095 29.701 1.00 19.57 37 GLY B N 1
ATOM 6623 C CA . GLY B 1 37 ? -17.615 -31.706 29.348 1.00 25.68 37 GLY B CA 1
ATOM 6624 C C . GLY B 1 37 ? -17.557 -31.408 27.867 1.00 24.73 37 GLY B C 1
ATOM 6625 O O . GLY B 1 37 ? -17.561 -30.230 27.490 1.00 24.75 37 GLY B O 1
ATOM 6629 N N . LEU B 1 38 ? -17.511 -32.426 27.014 1.00 22.08 38 LEU B N 1
ATOM 6630 C CA . LEU B 1 38 ? -17.350 -32.225 25.586 1.00 22.02 38 LEU B CA 1
ATOM 6631 C C . LEU B 1 38 ? -18.234 -33.171 24.794 1.00 21.83 38 LEU B C 1
ATOM 6632 O O . LEU B 1 38 ? -18.565 -34.277 25.235 1.00 21.82 38 LEU B O 1
ATOM 6648 N N . ASP B 1 39 ? -18.589 -32.729 23.594 1.00 20.46 39 ASP B N 1
ATOM 6649 C CA A ASP B 1 39 ? -19.196 -33.635 22.633 0.52 21.94 39 ASP B CA 1
ATOM 6650 C CA B ASP B 1 39 ? -19.191 -33.624 22.622 0.48 21.95 39 ASP B CA 1
ATOM 6651 C C . ASP B 1 39 ? -18.240 -34.786 22.349 1.00 20.81 39 ASP B C 1
ATOM 6652 O O . ASP B 1 39 ? -17.017 -34.613 22.332 1.00 17.76 39 ASP B O 1
ATOM 6669 N N . SER B 1 40 ? -18.802 -35.974 22.135 1.00 19.26 40 SER B N 1
ATOM 6670 C CA . SER B 1 40 ? -17.975 -37.162 21.975 1.00 19.49 40 SER B CA 1
ATOM 6671 C C . SER B 1 40 ? -16.960 -37.014 20.848 1.00 19.67 40 SER B C 1
ATOM 6672 O O . SER B 1 40 ? -15.809 -37.453 20.980 1.00 18.77 40 SER B O 1
ATOM 6680 N N . LYS B 1 41 ? -17.364 -36.410 19.726 1.00 20.39 41 LYS B N 1
ATOM 6681 C CA . LYS B 1 41 ? -16.455 -36.297 18.590 1.00 17.94 41 LYS B CA 1
ATOM 6682 C C . LYS B 1 41 ? -15.360 -35.284 18.866 1.00 17.24 41 LYS B C 1
ATOM 6683 O O . LYS B 1 41 ? -14.243 -35.427 18.349 1.00 17.54 41 LYS B O 1
ATOM 6702 N N . VAL B 1 42 ? -15.662 -34.264 19.668 1.00 17.73 42 VAL B N 1
ATOM 6703 C CA . VAL B 1 42 ? -14.662 -33.268 20.045 1.00 16.35 42 VAL B CA 1
ATOM 6704 C C . VAL B 1 42 ? -13.659 -33.874 21.012 1.00 16.61 42 VAL B C 1
ATOM 6705 O O . VAL B 1 42 ? -12.440 -33.695 20.865 1.00 14.58 42 VAL B O 1
ATOM 6718 N N . TYR B 1 43 ? -14.150 -34.620 22.006 1.00 14.87 43 TYR B N 1
ATOM 6719 C CA . TYR B 1 43 ? -13.250 -35.297 22.930 1.00 15.99 43 TYR B CA 1
ATOM 6720 C C . TYR B 1 43 ? -12.304 -36.209 22.174 1.00 15.30 43 TYR B C 1
ATOM 6721 O O . TYR B 1 43 ? -11.084 -36.166 22.380 1.00 14.15 43 TYR B O 1
ATOM 6739 N N . GLU B 1 44 ? -12.849 -37.034 21.278 1.00 14.70 44 GLU B N 1
ATOM 6740 C CA . GLU B 1 44 ? -12.008 -37.933 20.499 1.00 15.51 44 GLU B CA 1
ATOM 6741 C C . GLU B 1 44 ? -10.975 -37.160 19.701 1.00 16.41 44 GLU B C 1
ATOM 6742 O O . GLU B 1 44 ? -9.791 -37.532 19.666 1.00 15.99 44 GLU B O 1
ATOM 6754 N N . ALA B 1 45 ? -11.410 -36.089 19.037 1.00 14.97 45 ALA B N 1
ATOM 6755 C CA . ALA B 1 45 ? -10.493 -35.323 18.216 1.00 16.05 45 ALA B CA 1
ATOM 6756 C C . ALA B 1 45 ? -9.354 -34.755 19.049 1.00 16.31 45 ALA B C 1
ATOM 6757 O O . ALA B 1 45 ? -8.190 -34.816 18.642 1.00 14.59 45 ALA B O 1
ATOM 6764 N N . ARG B 1 46 ? -9.670 -34.180 20.215 1.00 13.01 46 ARG B N 1
ATOM 6765 C CA . ARG B 1 46 ? -8.618 -33.603 21.045 1.00 13.94 46 ARG B CA 1
ATOM 6766 C C . ARG B 1 46 ? -7.675 -34.664 21.583 1.00 13.54 46 ARG B C 1
ATOM 6767 O O . ARG B 1 46 ? -6.453 -34.468 21.576 1.00 13.57 46 ARG B O 1
ATOM 6788 N N . ILE B 1 47 ? -8.220 -35.786 22.065 1.00 13.99 47 ILE B N 1
ATOM 6789 C CA . ILE B 1 47 ? -7.384 -36.857 22.611 1.00 14.88 47 ILE B CA 1
ATOM 6790 C C . ILE B 1 47 ? -6.445 -37.405 21.543 1.00 12.46 47 ILE B C 1
ATOM 6791 O O . ILE B 1 47 ? -5.242 -37.594 21.781 1.00 13.69 47 ILE B O 1
ATOM 6807 N N . LYS B 1 48 ? -6.980 -37.686 20.357 1.00 13.73 48 LYS B N 1
ATOM 6808 C CA . LYS B 1 48 ? -6.156 -38.264 19.303 1.00 13.53 48 LYS B CA 1
ATOM 6809 C C . LYS B 1 48 ? -5.085 -37.281 18.846 1.00 13.31 48 LYS B C 1
ATOM 6810 O O . LYS B 1 48 ? -3.937 -37.677 18.625 1.00 13.59 48 LYS B O 1
ATOM 6829 N N . MET B 1 49 ? -5.421 -35.995 18.725 1.00 13.53 49 MET B N 1
ATOM 6830 C CA . MET B 1 49 ? -4.396 -35.031 18.347 1.00 13.38 49 MET B CA 1
ATOM 6831 C C . MET B 1 49 ? -3.333 -34.918 19.419 1.00 14.02 49 MET B C 1
ATOM 6832 O O . MET B 1 49 ? -2.140 -34.858 19.109 1.00 12.56 49 MET B O 1
ATOM 6846 N N . HIS B 1 50 ? -3.744 -34.830 20.686 1.00 12.84 50 HIS B N 1
ATOM 6847 C CA . HIS B 1 50 ? -2.759 -34.721 21.751 1.00 13.29 50 HIS B CA 1
ATOM 6848 C C . HIS B 1 50 ? -1.814 -35.907 21.745 1.00 11.91 50 HIS B C 1
ATOM 6849 O O . HIS B 1 50 ? -0.593 -35.739 21.854 1.00 13.89 50 HIS B O 1
ATOM 6864 N N . ARG B 1 51 ? -2.354 -37.115 21.599 1.00 12.47 51 ARG B N 1
ATOM 6865 C CA . ARG B 1 51 ? -1.500 -38.288 21.691 1.00 11.80 51 ARG B CA 1
ATOM 6866 C C . ARG B 1 51 ? -0.567 -38.390 20.491 1.00 13.67 51 ARG B C 1
ATOM 6867 O O . ARG B 1 51 ? 0.559 -38.892 20.620 1.00 14.30 51 ARG B O 1
ATOM 6888 N N . ALA B 1 52 ? -1.002 -37.921 19.319 1.00 14.40 52 ALA B N 1
ATOM 6889 C CA . ALA B 1 52 ? -0.136 -37.983 18.153 1.00 14.08 52 ALA B CA 1
ATOM 6890 C C . ALA B 1 52 ? 0.987 -36.968 18.232 1.00 13.53 52 ALA B C 1
ATOM 6891 O O . ALA B 1 52 ? 2.104 -37.224 17.770 1.00 17.53 52 ALA B O 1
ATOM 6898 N N . GLU B 1 53 ? 0.707 -35.802 18.773 1.00 14.44 53 GLU B N 1
ATOM 6899 C CA . GLU B 1 53 ? 1.681 -34.725 18.754 1.00 14.07 53 GLU B CA 1
ATOM 6900 C C . GLU B 1 53 ? 2.586 -34.699 19.973 1.00 13.14 53 GLU B C 1
ATOM 6901 O O . GLU B 1 53 ? 3.751 -34.297 19.850 1.00 14.81 53 GLU B O 1
ATOM 6913 N N . TYR B 1 54 ? 2.103 -35.098 21.154 1.00 12.44 54 TYR B N 1
ATOM 6914 C CA . TYR B 1 54 ? 2.862 -34.815 22.368 1.00 12.16 54 TYR B CA 1
ATOM 6915 C C . TYR B 1 54 ? 4.144 -35.629 22.428 1.00 11.66 54 TYR B C 1
ATOM 6916 O O . TYR B 1 54 ? 5.194 -35.111 22.830 1.00 12.31 54 TYR B O 1
ATOM 6934 N N . ILE B 1 55 ? 4.083 -36.908 22.053 1.00 11.57 55 ILE B N 1
ATOM 6935 C CA . ILE B 1 55 ? 5.256 -37.781 22.014 1.00 10.15 55 ILE B CA 1
ATOM 6936 C C . ILE B 1 55 ? 5.265 -38.526 20.687 1.00 12.35 55 ILE B C 1
ATOM 6937 O O . ILE B 1 55 ? 4.240 -39.088 20.281 1.00 13.19 55 ILE B O 1
ATOM 6953 N N . SER B 1 56 ? 6.402 -38.469 19.993 1.00 11.50 56 SER B N 1
ATOM 6954 C CA . SER B 1 56 ? 6.600 -39.152 18.725 1.00 11.44 56 SER B CA 1
ATOM 6955 C C . SER B 1 56 ? 8.051 -39.615 18.639 1.00 12.31 56 SER B C 1
ATOM 6956 O O . SER B 1 56 ? 8.838 -39.444 19.569 1.00 12.38 56 SER B O 1
ATOM 6964 N N . GLU B 1 57 ? 8.415 -40.191 17.497 1.00 12.25 57 GLU B N 1
ATOM 6965 C CA . GLU B 1 57 ? 9.748 -40.777 17.383 1.00 12.35 57 GLU B CA 1
ATOM 6966 C C . GLU B 1 57 ? 10.846 -39.766 17.705 1.00 11.17 57 GLU B C 1
ATOM 6967 O O . GLU B 1 57 ? 11.855 -40.106 18.331 1.00 12.66 57 GLU B O 1
ATOM 6979 N N . ARG B 1 58 ? 10.674 -38.519 17.278 1.00 12.10 58 ARG B N 1
ATOM 6980 C CA . ARG B 1 58 ? 11.711 -37.515 17.503 1.00 13.04 58 ARG B CA 1
ATOM 6981 C C . ARG B 1 58 ? 12.002 -37.310 18.987 1.00 12.43 58 ARG B C 1
ATOM 6982 O O . ARG B 1 58 ? 13.120 -36.953 19.350 1.00 12.96 58 ARG B O 1
ATOM 7003 N N . ASP B 1 59 ? 11.031 -37.562 19.851 1.00 12.93 59 ASP B N 1
ATOM 7004 C CA . ASP B 1 59 ? 11.286 -37.443 21.288 1.00 13.46 59 ASP B CA 1
ATOM 7005 C C . ASP B 1 59 ? 12.219 -38.533 21.799 1.00 13.23 59 ASP B C 1
ATOM 7006 O O . ASP B 1 59 ? 13.056 -38.283 22.679 1.00 12.91 59 ASP B O 1
ATOM 7015 N N . PHE B 1 60 ? 12.076 -39.750 21.272 1.00 12.11 60 PHE B N 1
ATOM 7016 C CA . PHE B 1 60 ? 12.990 -40.832 21.636 1.00 11.73 60 PHE B CA 1
ATOM 7017 C C . PHE B 1 60 ? 14.408 -40.542 21.159 1.00 14.25 60 PHE B C 1
ATOM 7018 O O . PHE B 1 60 ? 15.379 -40.802 21.884 1.00 13.83 60 PHE B O 1
ATOM 7035 N N . ALA B 1 61 ? 14.546 -39.939 19.978 1.00 13.54 61 ALA B N 1
ATOM 7036 C CA . ALA B 1 61 ? 15.860 -39.520 19.504 1.00 13.27 61 ALA B CA 1
ATOM 7037 C C . ALA B 1 61 ? 16.472 -38.472 20.430 1.00 13.47 61 ALA B C 1
ATOM 7038 O O . ALA B 1 61 ? 17.674 -38.517 20.719 1.00 14.08 61 ALA B O 1
ATOM 7045 N N . ARG B 1 62 ? 15.661 -37.517 20.915 1.00 13.39 62 ARG B N 1
ATOM 7046 C CA . ARG B 1 62 ? 16.169 -36.501 21.839 1.00 14.08 62 ARG B CA 1
ATOM 7047 C C . ARG B 1 62 ? 16.585 -37.124 23.165 1.00 12.94 62 ARG B C 1
ATOM 7048 O O . ARG B 1 62 ? 17.662 -36.822 23.689 1.00 14.16 62 ARG B O 1
ATOM 7069 N N . ILE B 1 63 ? 15.763 -38.024 23.703 1.00 13.29 63 ILE B N 1
ATOM 7070 C CA . ILE B 1 63 ? 16.071 -38.646 24.992 1.00 13.29 63 ILE B CA 1
ATOM 7071 C C . ILE B 1 63 ? 17.378 -39.423 24.914 1.00 12.89 63 ILE B C 1
ATOM 7072 O O . ILE B 1 63 ? 18.240 -39.313 25.799 1.00 13.61 63 ILE B O 1
ATOM 7088 N N . LYS B 1 64 ? 17.566 -40.198 23.846 1.00 12.79 64 LYS B N 1
ATOM 7089 C CA . LYS B 1 64 ? 18.838 -40.882 23.654 1.00 14.53 64 LYS B CA 1
ATOM 7090 C C . LYS B 1 64 ? 19.992 -39.890 23.546 1.00 15.38 64 LYS B C 1
ATOM 7091 O O . LYS B 1 64 ? 21.060 -40.100 24.134 1.00 16.74 64 LYS B O 1
ATOM 7110 N N . ALA B 1 65 ? 19.792 -38.788 22.825 1.00 15.85 65 ALA B N 1
ATOM 7111 C CA . ALA B 1 65 ? 20.879 -37.836 22.620 1.00 16.48 65 ALA B CA 1
ATOM 7112 C C . ALA B 1 65 ? 21.296 -37.171 23.916 1.00 18.79 65 ALA B C 1
ATOM 7113 O O . ALA B 1 65 ? 22.456 -36.764 24.054 1.00 19.10 65 ALA B O 1
ATOM 7120 N N . MET B 1 66 ? 20.377 -37.021 24.860 1.00 15.50 66 MET B N 1
ATOM 7121 C CA . MET B 1 66 ? 20.725 -36.476 26.165 1.00 17.17 66 MET B CA 1
ATOM 7122 C C . MET B 1 66 ? 21.434 -37.485 27.071 1.00 18.44 66 MET B C 1
ATOM 7123 O O . MET B 1 66 ? 21.819 -37.106 28.184 1.00 21.46 66 MET B O 1
ATOM 7137 N N . GLY B 1 67 ? 21.620 -38.737 26.638 1.00 17.75 67 GLY B N 1
ATOM 7138 C CA . GLY B 1 67 ? 22.343 -39.736 27.412 1.00 20.50 67 GLY B CA 1
ATOM 7139 C C . GLY B 1 67 ? 21.501 -40.639 28.295 1.00 16.31 67 GLY B C 1
ATOM 7140 O O . GLY B 1 67 ? 22.061 -41.502 28.992 1.00 17.71 67 GLY B O 1
ATOM 7144 N N . PHE B 1 68 ? 20.184 -40.476 28.290 1.00 14.93 68 PHE B N 1
ATOM 7145 C CA . PHE B 1 68 ? 19.324 -41.358 29.061 1.00 14.59 68 PHE B CA 1
ATOM 7146 C C . PHE B 1 68 ? 19.295 -42.738 28.429 1.00 14.42 68 PHE B C 1
ATOM 7147 O O . PHE B 1 68 ? 19.540 -42.901 27.231 1.00 15.13 68 PHE B O 1
ATOM 7164 N N . ASN B 1 69 ? 19.018 -43.750 29.244 1.00 13.33 69 ASN B N 1
ATOM 7165 C CA . ASN B 1 69 ? 18.875 -45.106 28.729 1.00 13.24 69 ASN B CA 1
ATOM 7166 C C . ASN B 1 69 ? 17.487 -45.694 28.944 1.00 13.61 69 ASN B C 1
ATOM 7167 O O . ASN B 1 69 ? 17.209 -46.797 28.441 1.00 13.43 69 ASN B O 1
ATOM 7178 N N . SER B 1 70 ? 16.601 -44.975 29.628 1.00 13.87 70 SER B N 1
ATOM 7179 C CA . SER B 1 70 ? 15.321 -45.539 30.015 1.00 13.01 70 SER B CA 1
ATOM 7180 C C . SER B 1 70 ? 14.240 -44.469 30.013 1.00 12.35 70 SER B C 1
ATOM 7181 O O . SER B 1 70 ? 14.510 -43.269 30.172 1.00 12.59 70 SER B O 1
ATOM 7189 N N . VAL B 1 71 ? 12.996 -44.927 29.850 1.00 12.87 71 VAL B N 1
ATOM 7190 C CA . VAL B 1 71 ? 11.814 -44.071 29.889 1.00 12.33 71 VAL B CA 1
ATOM 7191 C C . VAL B 1 71 ? 10.730 -44.752 30.720 1.00 12.38 71 VAL B C 1
ATOM 7192 O O . VAL B 1 71 ? 10.458 -45.945 30.550 1.00 13.57 71 VAL B O 1
ATOM 7205 N N . ARG B 1 72 ? 10.134 -44.008 31.636 1.00 13.00 72 ARG B N 1
ATOM 7206 C CA . ARG B 1 72 ? 9.006 -44.466 32.423 1.00 11.91 72 ARG B CA 1
ATOM 7207 C C . ARG B 1 72 ? 7.760 -43.877 31.775 1.00 11.67 72 ARG B C 1
ATOM 7208 O O . ARG B 1 72 ? 7.672 -42.654 31.603 1.00 11.59 72 ARG B O 1
ATOM 7229 N N . ILE B 1 73 ? 6.821 -44.737 31.385 1.00 11.84 73 ILE B N 1
ATOM 7230 C CA . ILE B 1 73 ? 5.615 -44.322 30.664 1.00 9.60 73 ILE B CA 1
ATOM 7231 C C . ILE B 1 73 ? 4.380 -44.539 31.537 1.00 12.37 73 ILE B C 1
ATOM 7232 O O . ILE B 1 73 ? 3.917 -45.674 31.685 1.00 12.40 73 ILE B O 1
ATOM 7248 N N . PRO B 1 74 ? 3.834 -43.486 32.149 1.00 11.25 74 PRO B N 1
ATOM 7249 C CA . PRO B 1 74 ? 2.515 -43.592 32.790 1.00 11.12 74 PRO B CA 1
ATOM 7250 C C . PRO B 1 74 ? 1.466 -44.007 31.779 1.00 10.80 74 PRO B C 1
ATOM 7251 O O . PRO B 1 74 ? 1.342 -43.401 30.712 1.00 11.44 74 PRO B O 1
ATOM 7262 N N . ILE B 1 75 ? 0.736 -45.076 32.094 1.00 11.52 75 ILE B N 1
ATOM 7263 C CA . ILE B 1 75 ? -0.376 -45.506 31.249 1.00 11.47 75 ILE B CA 1
ATOM 7264 C C . ILE B 1 75 ? -1.665 -45.495 32.056 1.00 11.76 75 ILE B C 1
ATOM 7265 O O . ILE B 1 75 ? -1.644 -45.676 33.289 1.00 11.41 75 ILE B O 1
ATOM 7281 N N . PRO B 1 76 ? -2.806 -45.330 31.394 1.00 12.50 76 PRO B N 1
ATOM 7282 C CA . PRO B 1 76 ? -4.091 -45.358 32.091 1.00 13.19 76 PRO B CA 1
ATOM 7283 C C . PRO B 1 76 ? -4.711 -46.751 32.090 1.00 11.76 76 PRO B C 1
ATOM 7284 O O . PRO B 1 76 ? -4.466 -47.586 31.219 1.00 11.67 76 PRO B O 1
ATOM 7295 N N . TYR B 1 77 ? -5.577 -46.985 33.072 1.00 11.35 77 TYR B N 1
ATOM 7296 C CA . TYR B 1 77 ? -6.227 -48.290 33.158 1.00 11.26 77 TYR B CA 1
ATOM 7297 C C . TYR B 1 77 ? -7.092 -48.617 31.944 1.00 12.34 77 TYR B C 1
ATOM 7298 O O . TYR B 1 77 ? -7.394 -49.798 31.716 1.00 13.11 77 TYR B O 1
ATOM 7316 N N . PHE B 1 78 ? -7.488 -47.607 31.165 1.00 13.72 78 PHE B N 1
ATOM 7317 C CA . PHE B 1 78 ? -8.393 -47.758 30.035 1.00 14.41 78 PHE B CA 1
ATOM 7318 C C . PHE B 1 78 ? -7.658 -47.980 28.714 1.00 12.23 78 PHE B C 1
ATOM 7319 O O . PHE B 1 78 ? -8.283 -47.913 27.645 1.00 13.95 78 PHE B O 1
ATOM 7336 N N . ILE B 1 79 ? -6.365 -48.311 28.775 1.00 12.35 79 ILE B N 1
ATOM 7337 C CA . ILE B 1 79 ? -5.510 -48.391 27.594 1.00 13.70 79 ILE B CA 1
ATOM 7338 C C . ILE B 1 79 ? -6.039 -49.352 26.531 1.00 11.93 79 ILE B C 1
ATOM 7339 O O . ILE B 1 79 ? -5.826 -49.116 25.336 1.00 13.24 79 ILE B O 1
ATOM 7355 N N . TYR B 1 80 ? -6.688 -50.453 26.916 1.00 13.87 80 TYR B N 1
ATOM 7356 C CA . TYR B 1 80 ? -7.177 -51.403 25.911 1.00 15.20 80 TYR B CA 1
ATOM 7357 C C . TYR B 1 80 ? -8.481 -50.962 25.230 1.00 18.36 80 TYR B C 1
ATOM 7358 O O . TYR B 1 80 ? -8.973 -51.680 24.348 1.00 19.30 80 TYR B O 1
ATOM 7376 N N . GLY B 1 81 ? -9.033 -49.801 25.579 1.00 16.01 81 GLY B N 1
ATOM 7377 C CA . GLY B 1 81 ? -10.195 -49.293 24.883 1.00 17.04 81 GLY B CA 1
ATOM 7378 C C . GLY B 1 81 ? -11.487 -49.944 25.292 1.00 19.96 81 GLY B C 1
ATOM 7379 O O . GLY B 1 81 ? -12.476 -49.866 24.555 1.00 20.83 81 GLY B O 1
ATOM 7383 N N . ASP B 1 82 ? -11.505 -50.570 26.462 1.00 16.73 82 ASP B N 1
ATOM 7384 C CA . ASP B 1 82 ? -12.647 -51.315 26.977 1.00 16.48 82 ASP B CA 1
ATOM 7385 C C . ASP B 1 82 ? -13.386 -50.578 28.094 1.00 17.49 82 ASP B C 1
ATOM 7386 O O . ASP B 1 82 ? -14.194 -51.194 28.801 1.00 18.59 82 ASP B O 1
ATOM 7395 N N . ARG B 1 83 ? -13.130 -49.276 28.286 1.00 15.11 83 ARG B N 1
ATOM 7396 C CA . ARG B 1 83 ? -13.731 -48.497 29.383 1.00 16.11 83 ARG B CA 1
ATOM 7397 C C . ARG B 1 83 ? -14.308 -47.183 28.853 1.00 19.74 83 ARG B C 1
ATOM 7398 O O . ARG B 1 83 ? -13.719 -46.111 28.983 1.00 17.84 83 ARG B O 1
ATOM 7419 N N . ALA B 1 84 ? -15.508 -47.252 28.292 1.00 24.22 84 ALA B N 1
ATOM 7420 C CA . ALA B 1 84 ? -16.137 -46.039 27.793 1.00 24.37 84 ALA B CA 1
ATOM 7421 C C . ALA B 1 84 ? -16.313 -45.031 28.929 1.00 22.92 84 ALA B C 1
ATOM 7422 O O . ALA B 1 84 ? -16.550 -45.414 30.081 1.00 25.46 84 ALA B O 1
ATOM 7429 N N . PRO B 1 85 ? -16.214 -43.719 28.638 1.00 18.49 85 PRO B N 1
ATOM 7430 C CA . PRO B 1 85 ? -15.999 -43.072 27.341 1.00 17.02 85 PRO B CA 1
ATOM 7431 C C . PRO B 1 85 ? -14.532 -42.812 26.991 1.00 17.06 85 PRO B C 1
ATOM 7432 O O . PRO B 1 85 ? -14.220 -42.039 26.077 1.00 19.12 85 PRO B O 1
ATOM 7443 N N . PHE B 1 86 ? -13.625 -43.460 27.700 1.00 15.57 86 PHE B N 1
ATOM 7444 C CA . PHE B 1 86 ? -12.210 -43.210 27.499 1.00 16.42 86 PHE B CA 1
ATOM 7445 C C . PHE B 1 86 ? -11.700 -43.947 26.274 1.00 16.75 86 PHE B C 1
ATOM 7446 O O . PHE B 1 86 ? -12.234 -44.988 25.866 1.00 18.77 86 PHE B O 1
ATOM 7463 N N . ILE B 1 87 ? -10.633 -43.401 25.699 1.00 14.59 87 ILE B N 1
ATOM 7464 C CA . ILE B 1 87 ? -10.110 -43.841 24.410 1.00 14.73 87 ILE B CA 1
ATOM 7465 C C . ILE B 1 87 ? -8.852 -44.673 24.629 1.00 14.85 87 ILE B C 1
ATOM 7466 O O . ILE B 1 87 ? -7.925 -44.247 25.329 1.00 14.69 87 ILE B O 1
ATOM 7482 N N . GLY B 1 88 ? -8.821 -45.869 24.029 1.00 15.42 88 GLY B N 1
ATOM 7483 C CA . GLY B 1 88 ? -7.682 -46.751 24.178 1.00 14.76 88 GLY B CA 1
ATOM 7484 C C . GLY B 1 88 ? -6.439 -46.188 23.521 1.00 13.98 88 GLY B C 1
ATOM 7485 O O . GLY B 1 88 ? -6.501 -45.306 22.660 1.00 17.20 88 GLY B O 1
ATOM 7489 N N . CYS B 1 89 ? -5.287 -46.741 23.922 1.00 12.94 89 CYS B N 1
ATOM 7490 C CA . CYS B 1 89 ? -4.000 -46.245 23.445 1.00 12.76 89 CYS B CA 1
ATOM 7491 C C . CYS B 1 89 ? -2.946 -47.342 23.434 1.00 13.83 89 CYS B C 1
ATOM 7492 O O . CYS B 1 89 ? -1.753 -47.067 23.627 1.00 13.44 89 CYS B O 1
ATOM 7500 N N . ILE B 1 90 ? -3.351 -48.584 23.180 1.00 14.88 90 ILE B N 1
ATOM 7501 C CA . ILE B 1 90 ? -2.345 -49.632 23.056 1.00 15.75 90 ILE B CA 1
ATOM 7502 C C . ILE B 1 90 ? -1.468 -49.383 21.833 1.00 14.66 90 ILE B C 1
ATOM 7503 O O . ILE B 1 90 ? -0.259 -49.651 21.857 1.00 15.75 90 ILE B O 1
ATOM 7519 N N . ASP B 1 91 ? -2.023 -48.783 20.781 1.00 14.83 91 ASP B N 1
ATOM 7520 C CA . ASP B 1 91 ? -1.206 -48.522 19.604 1.00 17.22 91 ASP B CA 1
ATOM 7521 C C . ASP B 1 91 ? -0.077 -47.550 19.923 1.00 14.47 91 ASP B C 1
ATOM 7522 O O . ASP B 1 91 ? 1.055 -47.733 19.458 1.00 13.86 91 ASP B O 1
ATOM 7531 N N . GLU B 1 92 ? -0.363 -46.521 20.726 1.00 14.14 92 GLU B N 1
ATOM 7532 C CA . GLU B 1 92 ? 0.676 -45.581 21.138 1.00 14.09 92 GLU B CA 1
ATOM 7533 C C . GLU B 1 92 ? 1.773 -46.287 21.920 1.00 11.94 92 GLU B C 1
ATOM 7534 O O . GLU B 1 92 ? 2.972 -46.046 21.698 1.00 12.66 92 GLU B O 1
ATOM 7546 N N . LEU B 1 93 ? 1.388 -47.166 22.848 1.00 12.50 93 LEU B N 1
ATOM 7547 C CA . LEU B 1 93 ? 2.400 -47.884 23.618 1.00 14.55 93 LEU B CA 1
ATOM 7548 C C . LEU B 1 93 ? 3.219 -48.808 22.718 1.00 13.49 93 LEU B C 1
ATOM 7549 O O . LEU B 1 93 ? 4.445 -48.893 22.864 1.00 13.18 93 LEU B O 1
ATOM 7565 N N . ASP B 1 94 ? 2.571 -49.458 21.749 1.00 12.60 94 ASP B N 1
ATOM 7566 C CA . ASP B 1 94 ? 3.291 -50.270 20.774 1.00 12.85 94 ASP B CA 1
ATOM 7567 C C . ASP B 1 94 ? 4.312 -49.430 20.024 1.00 13.51 94 ASP B C 1
ATOM 7568 O O . ASP B 1 94 ? 5.466 -49.831 19.855 1.00 13.18 94 ASP B O 1
ATOM 7577 N N . ARG B 1 95 ? 3.895 -48.249 19.563 1.00 13.13 95 ARG B N 1
ATOM 7578 C CA . ARG B 1 95 ? 4.823 -47.361 18.865 1.00 13.20 95 ARG B CA 1
ATOM 7579 C C . ARG B 1 95 ? 5.978 -46.941 19.763 1.00 12.93 95 ARG B C 1
ATOM 7580 O O . ARG B 1 95 ? 7.141 -46.919 19.328 1.00 12.79 95 ARG B O 1
ATOM 7601 N N . ALA B 1 96 ? 5.685 -46.625 21.031 1.00 12.52 96 ALA B N 1
ATOM 7602 C CA . ALA B 1 96 ? 6.758 -46.280 21.960 1.00 12.44 96 ALA B CA 1
ATOM 7603 C C . ALA B 1 96 ? 7.793 -47.387 22.060 1.00 11.49 96 ALA B C 1
ATOM 7604 O O . ALA B 1 96 ? 9.002 -47.117 22.088 1.00 12.14 96 ALA B O 1
ATOM 7611 N N . PHE B 1 97 ? 7.346 -48.639 22.092 1.00 12.35 97 PHE B N 1
ATOM 7612 C CA . PHE B 1 97 ? 8.302 -49.741 22.115 1.00 12.75 97 PHE B CA 1
ATOM 7613 C C . PHE B 1 97 ? 9.147 -49.783 20.853 1.00 12.21 97 PHE B C 1
ATOM 7614 O O . PHE B 1 97 ? 10.358 -50.033 20.920 1.00 12.61 97 PHE B O 1
ATOM 7631 N N . SER B 1 98 ? 8.532 -49.530 19.699 1.00 12.55 98 SER B N 1
ATOM 7632 C CA . SER B 1 98 ? 9.291 -49.537 18.453 1.00 14.62 98 SER B CA 1
ATOM 7633 C C . SER B 1 98 ? 10.345 -48.432 18.451 1.00 13.73 98 SER B C 1
ATOM 7634 O O . SER B 1 98 ? 11.474 -48.636 17.986 1.00 13.00 98 SER B O 1
ATOM 7642 N N . TRP B 1 99 ? 10.004 -47.255 18.984 1.00 12.34 99 TRP B N 1
ATOM 7643 C CA . TRP B 1 99 ? 10.944 -46.133 19.004 1.00 12.63 99 TRP B CA 1
ATOM 7644 C C . TRP B 1 99 ? 12.029 -46.360 20.046 1.00 12.73 99 TRP B C 1
ATOM 7645 O O . TRP B 1 99 ? 13.214 -46.093 19.800 1.00 14.68 99 TRP B O 1
ATOM 7666 N N . ALA B 1 100 ? 11.659 -46.912 21.203 1.00 13.71 100 ALA B N 1
ATOM 7667 C CA . ALA B 1 100 ? 12.671 -47.215 22.205 1.00 15.48 100 ALA B CA 1
ATOM 7668 C C . ALA B 1 100 ? 13.672 -48.216 21.657 1.00 15.53 100 ALA B C 1
ATOM 7669 O O . ALA B 1 100 ? 14.888 -48.073 21.852 1.00 15.02 100 ALA B O 1
ATOM 7676 N N . GLU B 1 101 ? 13.182 -49.226 20.949 1.00 14.51 101 GLU B N 1
ATOM 7677 C CA . GLU B 1 101 ? 14.082 -50.259 20.449 1.00 15.44 101 GLU B CA 1
ATOM 7678 C C . GLU B 1 101 ? 15.001 -49.696 19.368 1.00 15.71 101 GLU B C 1
ATOM 7679 O O . GLU B 1 101 ? 16.200 -50.009 19.336 1.00 17.68 101 GLU B O 1
ATOM 7691 N N . LYS B 1 102 ? 14.475 -48.809 18.520 1.00 15.25 102 LYS B N 1
ATOM 7692 C CA . LYS B 1 102 ? 15.325 -48.152 17.533 1.00 17.09 102 LYS B CA 1
ATOM 7693 C C . LYS B 1 102 ? 16.498 -47.429 18.190 1.00 16.44 102 LYS B C 1
ATOM 7694 O O . LYS B 1 102 ? 17.630 -47.494 17.697 1.00 15.24 102 LYS B O 1
ATOM 7713 N N . TYR B 1 103 ? 16.254 -46.746 19.309 1.00 14.82 103 TYR B N 1
ATOM 7714 C CA . TYR B 1 103 ? 17.250 -45.903 19.959 1.00 15.13 103 TYR B CA 1
ATOM 7715 C C . TYR B 1 103 ? 17.929 -46.574 21.149 1.00 15.54 103 TYR B C 1
ATOM 7716 O O . TYR B 1 103 ? 18.639 -45.900 21.900 1.00 17.87 103 TYR B O 1
ATOM 7734 N N . ASP B 1 104 ? 17.753 -47.882 21.319 1.00 14.95 104 ASP B N 1
ATOM 7735 C CA . ASP B 1 104 ? 18.432 -48.620 22.385 1.00 16.67 104 ASP B CA 1
ATOM 7736 C C . ASP B 1 104 ? 18.083 -48.057 23.760 1.00 18.81 104 ASP B C 1
ATOM 7737 O O . ASP B 1 104 ? 18.947 -47.883 24.626 1.00 18.77 104 ASP B O 1
ATOM 7746 N N . LEU B 1 105 ? 16.800 -47.769 23.954 1.00 15.64 105 LEU B N 1
ATOM 7747 C CA . LEU B 1 105 ? 16.245 -47.343 25.228 1.00 14.30 105 LEU B CA 1
ATOM 7748 C C . LEU B 1 105 ? 15.320 -48.440 25.747 1.00 13.20 105 LEU B C 1
ATOM 7749 O O . LEU B 1 105 ? 14.794 -49.252 24.975 1.00 14.89 105 LEU B O 1
ATOM 7765 N N . LYS B 1 106 ? 15.111 -48.474 27.061 1.00 13.81 106 LYS B N 1
ATOM 7766 C CA . LYS B 1 106 ? 14.168 -49.421 27.643 1.00 14.15 106 LYS B CA 1
ATOM 7767 C C . LYS B 1 106 ? 13.054 -48.690 28.372 1.00 13.20 106 LYS B C 1
ATOM 7768 O O . LYS B 1 106 ? 13.251 -47.575 28.875 1.00 16.18 106 LYS B O 1
ATOM 7787 N N . ILE B 1 107 ? 11.886 -49.337 28.420 1.00 13.23 107 ILE B N 1
ATOM 7788 C CA . ILE B 1 107 ? 10.643 -48.760 28.927 1.00 12.29 107 ILE B CA 1
ATOM 7789 C C . ILE B 1 107 ? 10.231 -49.444 30.226 1.00 12.23 107 ILE B C 1
ATOM 7790 O O . ILE B 1 107 ? 10.128 -50.679 30.281 1.00 12.81 107 ILE B O 1
ATOM 7806 N N . LEU B 1 108 ? 9.913 -48.630 31.242 1.00 11.37 108 LEU B N 1
ATOM 7807 C CA . LEU B 1 108 ? 9.184 -49.051 32.429 1.00 11.20 108 LEU B CA 1
ATOM 7808 C C . LEU B 1 108 ? 7.723 -48.678 32.213 1.00 11.94 108 LEU B C 1
ATOM 7809 O O . LEU B 1 108 ? 7.384 -47.494 32.134 1.00 12.60 108 LEU B O 1
ATOM 7825 N N . ILE B 1 109 ? 6.862 -49.681 32.085 1.00 12.82 109 ILE B N 1
ATOM 7826 C CA . ILE B 1 109 ? 5.427 -49.440 31.984 1.00 12.00 109 ILE B CA 1
ATOM 7827 C C . ILE B 1 109 ? 4.916 -49.180 33.387 1.00 13.07 109 ILE B C 1
ATOM 7828 O O . ILE B 1 109 ? 5.070 -50.031 34.265 1.00 13.70 109 ILE B O 1
ATOM 7844 N N . ASP B 1 110 ? 4.289 -48.023 33.600 1.00 11.91 110 ASP B N 1
ATOM 7845 C CA . ASP B 1 110 ? 3.820 -47.599 34.919 1.00 12.27 110 ASP B CA 1
ATOM 7846 C C . ASP B 1 110 ? 2.302 -47.462 34.866 1.00 11.47 110 ASP B C 1
ATOM 7847 O O . ASP B 1 110 ? 1.792 -46.567 34.193 1.00 11.80 110 ASP B O 1
ATOM 7856 N N . LEU B 1 111 ? 1.575 -48.360 35.535 1.00 12.97 111 LEU B N 1
ATOM 7857 C CA . LEU B 1 111 ? 0.123 -48.231 35.574 1.00 12.72 111 LEU B CA 1
ATOM 7858 C C . LEU B 1 111 ? -0.212 -47.116 36.546 1.00 12.49 111 LEU B C 1
ATOM 7859 O O . LEU B 1 111 ? -0.138 -47.289 37.768 1.00 13.18 111 LEU B O 1
ATOM 7875 N N . HIS B 1 112 ? -0.524 -45.944 36.001 1.00 11.74 112 HIS B N 1
ATOM 7876 C CA . HIS B 1 112 ? -0.569 -44.723 36.784 1.00 11.73 112 HIS B CA 1
ATOM 7877 C C . HIS B 1 112 ? -1.952 -44.427 37.325 1.00 12.63 112 HIS B C 1
ATOM 7878 O O . HIS B 1 112 ? -2.068 -43.702 38.326 1.00 12.63 112 HIS B O 1
ATOM 7892 N N . THR B 1 113 ? -2.999 -44.941 36.684 1.00 13.04 113 THR B N 1
ATOM 7893 C CA . THR B 1 113 ? -4.363 -44.725 37.126 1.00 13.80 113 THR B CA 1
ATOM 7894 C C . THR B 1 113 ? -5.116 -46.041 37.157 1.00 13.15 113 THR B C 1
ATOM 7895 O O . THR B 1 113 ? -4.819 -46.965 36.393 1.00 13.17 113 THR B O 1
ATOM 7906 N N . VAL B 1 114 ? -6.112 -46.095 38.036 1.00 12.58 114 VAL B N 1
ATOM 7907 C CA . VAL B 1 114 ? -6.955 -47.275 38.223 1.00 11.92 114 VAL B CA 1
ATOM 7908 C C . VAL B 1 114 ? -8.391 -46.810 38.423 1.00 13.78 114 VAL B C 1
ATOM 7909 O O . VAL B 1 114 ? -8.637 -45.662 38.820 1.00 12.71 114 VAL B O 1
ATOM 7922 N N . PRO B 1 115 ? -9.364 -47.681 38.156 1.00 12.14 115 PRO B N 1
ATOM 7923 C CA . PRO B 1 115 ? -10.766 -47.265 38.282 1.00 12.78 115 PRO B CA 1
ATOM 7924 C C . PRO B 1 115 ? -11.089 -46.895 39.723 1.00 11.72 115 PRO B C 1
ATOM 7925 O O . PRO B 1 115 ? -10.820 -47.663 40.649 1.00 13.77 115 PRO B O 1
ATOM 7936 N N . MET B 1 116 ? -11.633 -45.683 39.917 1.00 13.75 116 MET B N 1
ATOM 7937 C CA . MET B 1 116 ? -12.065 -45.148 41.216 1.00 14.50 116 MET B CA 1
ATOM 7938 C C . MET B 1 116 ? -10.903 -44.734 42.098 1.00 12.94 116 MET B C 1
ATOM 7939 O O . MET B 1 116 ? -11.124 -44.333 43.262 1.00 12.82 116 MET B O 1
ATOM 7953 N N . SER B 1 117 ? -9.669 -44.811 41.590 1.00 12.92 117 SER B N 1
ATOM 7954 C CA . SER B 1 117 ? -8.442 -44.233 42.148 1.00 12.65 117 SER B CA 1
ATOM 7955 C C . SER B 1 117 ? -7.828 -44.877 43.388 1.00 12.27 117 SER B C 1
ATOM 7956 O O . SER B 1 117 ? -8.516 -45.362 44.291 1.00 12.66 117 SER B O 1
ATOM 7964 N N . GLN B 1 118 ? -6.493 -44.865 43.397 1.00 11.46 118 GLN B N 1
ATOM 7965 C CA . GLN B 1 118 ? -5.662 -45.363 44.472 1.00 13.44 118 GLN B CA 1
ATOM 7966 C C . GLN B 1 118 ? -5.120 -44.256 45.346 1.00 12.71 118 GLN B C 1
ATOM 7967 O O . GLN B 1 118 ? -4.351 -44.540 46.265 1.00 12.48 118 GLN B O 1
ATOM 7981 N N . ASN B 1 119 ? -5.436 -42.992 45.043 1.00 12.46 119 ASN B N 1
ATOM 7982 C CA . ASN B 1 119 ? -4.928 -41.882 45.846 1.00 11.67 119 ASN B CA 1
ATOM 7983 C C . ASN B 1 119 ? -5.804 -40.638 45.980 1.00 13.25 119 ASN B C 1
ATOM 7984 O O . ASN B 1 119 ? -5.574 -39.844 46.900 1.00 14.70 119 ASN B O 1
ATOM 7995 N N . GLY B 1 120 ? -6.810 -40.449 45.124 1.00 13.18 120 GLY B N 1
ATOM 7996 C CA . GLY B 1 120 ? -7.586 -39.219 45.123 1.00 14.25 120 GLY B CA 1
ATOM 7997 C C . GLY B 1 120 ? -6.835 -38.006 44.616 1.00 14.99 120 GLY B C 1
ATOM 7998 O O . GLY B 1 120 ? -7.382 -36.894 44.665 1.00 15.38 120 GLY B O 1
ATOM 8002 N N . PHE B 1 121 ? -5.601 -38.171 44.142 1.00 13.84 121 PHE B N 1
ATOM 8003 C CA . PHE B 1 121 ? -4.871 -37.040 43.574 1.00 16.61 121 PHE B CA 1
ATOM 8004 C C . PHE B 1 121 ? -5.423 -36.710 42.188 1.00 18.55 121 PHE B C 1
ATOM 8005 O O . PHE B 1 121 ? -5.957 -37.565 41.490 1.00 16.05 121 PHE B O 1
ATOM 8022 N N . ASP B 1 122 ? -5.256 -35.462 41.754 1.00 18.64 122 ASP B N 1
ATOM 8023 C CA . ASP B 1 122 ? -5.645 -35.180 40.376 1.00 21.14 122 ASP B CA 1
ATOM 8024 C C . ASP B 1 122 ? -4.837 -36.013 39.372 1.00 17.18 122 ASP B C 1
ATOM 8025 O O . ASP B 1 122 ? -5.387 -36.413 38.335 1.00 21.93 122 ASP B O 1
ATOM 8034 N N . ASN B 1 123 ? -3.571 -36.348 39.678 1.00 19.37 123 ASN B N 1
ATOM 8035 C CA . ASN B 1 123 ? -2.770 -37.160 38.757 1.00 23.10 123 ASN B CA 1
ATOM 8036 C C . ASN B 1 123 ? -3.304 -38.579 38.624 1.00 21.40 123 ASN B C 1
ATOM 8037 O O . ASN B 1 123 ? -2.975 -39.271 37.650 1.00 21.06 123 ASN B O 1
ATOM 8048 N N . GLY B 1 124 ? -4.123 -39.025 39.570 1.00 18.23 124 GLY B N 1
ATOM 8049 C CA . GLY B 1 124 ? -4.758 -40.318 39.455 1.00 17.76 124 GLY B CA 1
ATOM 8050 C C . GLY B 1 124 ? -6.007 -40.334 38.604 1.00 16.12 124 GLY B C 1
ATOM 8051 O O . GLY B 1 124 ? -6.600 -41.398 38.418 1.00 16.31 124 GLY B O 1
ATOM 8055 N N . GLY B 1 125 ? -6.436 -39.179 38.097 1.00 16.09 125 GLY B N 1
ATOM 8056 C CA . GLY B 1 125 ? -7.492 -39.092 37.118 1.00 15.53 125 GLY B CA 1
ATOM 8057 C C . GLY B 1 125 ? -8.849 -38.753 37.686 1.00 15.99 125 GLY B C 1
ATOM 8058 O O . GLY B 1 125 ? -9.759 -38.436 36.912 1.00 15.54 125 GLY B O 1
ATOM 8062 N N . LEU B 1 126 ? -9.033 -38.843 39.001 1.00 15.44 126 LEU B N 1
ATOM 8063 C CA . LEU B 1 126 ? -10.354 -38.670 39.609 1.00 15.86 126 LEU B CA 1
ATOM 8064 C C . LEU B 1 126 ? -10.131 -37.967 40.947 1.00 15.28 126 LEU B C 1
ATOM 8065 O O . LEU B 1 126 ? -9.781 -38.612 41.941 1.00 16.81 126 LEU B O 1
ATOM 8081 N N . SER B 1 127 ? -10.350 -36.653 40.970 1.00 15.58 127 SER B N 1
ATOM 8082 C CA . SER B 1 127 ? -9.985 -35.864 42.139 1.00 14.06 127 SER B CA 1
ATOM 8083 C C . SER B 1 127 ? -10.844 -36.209 43.346 1.00 13.56 127 SER B C 1
ATOM 8084 O O . SER B 1 127 ? -12.080 -36.217 43.272 1.00 15.31 127 SER B O 1
ATOM 8092 N N . GLY B 1 128 ? -10.190 -36.430 44.477 1.00 14.97 128 GLY B N 1
ATOM 8093 C CA . GLY B 1 128 ? -10.895 -36.533 45.741 1.00 16.58 128 GLY B CA 1
ATOM 8094 C C . GLY B 1 128 ? -11.603 -37.845 46.006 1.00 17.15 128 GLY B C 1
ATOM 8095 O O . GLY B 1 128 ? -12.278 -37.967 47.045 1.00 17.85 128 GLY B O 1
ATOM 8099 N N . VAL B 1 129 ? -11.503 -38.815 45.104 1.00 14.83 129 VAL B N 1
ATOM 8100 C CA . VAL B 1 129 ? -12.108 -40.135 45.261 1.00 14.21 129 VAL B CA 1
ATOM 8101 C C . VAL B 1 129 ? -10.970 -41.135 45.389 1.00 14.36 129 VAL B C 1
ATOM 8102 O O . VAL B 1 129 ? -9.996 -41.065 44.635 1.00 15.63 129 VAL B O 1
ATOM 8115 N N . CYS B 1 130 ? -11.078 -42.059 46.347 1.00 14.55 130 CYS B N 1
ATOM 8116 C CA . CYS B 1 130 ? -10.041 -43.078 46.528 1.00 14.54 130 CYS B CA 1
ATOM 8117 C C . CYS B 1 130 ? -10.752 -44.346 47.007 1.00 14.12 130 CYS B C 1
ATOM 8118 O O . CYS B 1 130 ? -10.874 -44.589 48.211 1.00 14.48 130 CYS B O 1
ATOM 8126 N N . LYS B 1 131 ? -11.222 -45.138 46.042 1.00 13.47 131 LYS B N 1
ATOM 8127 C CA . LYS B 1 131 ? -12.020 -46.309 46.348 1.00 12.78 131 LYS B CA 1
ATOM 8128 C C . LYS B 1 131 ? -11.631 -47.546 45.561 1.00 13.51 131 LYS B C 1
ATOM 8129 O O . LYS B 1 131 ? -12.214 -48.605 45.811 1.00 12.96 131 LYS B O 1
ATOM 8148 N N . TRP B 1 132 ? -10.674 -47.460 44.631 1.00 12.18 132 TRP B N 1
ATOM 8149 C CA . TRP B 1 132 ? -10.287 -48.630 43.847 1.00 12.50 132 TRP B CA 1
ATOM 8150 C C . TRP B 1 132 ? -10.094 -49.864 44.723 1.00 13.43 132 TRP B C 1
ATOM 8151 O O . TRP B 1 132 ? -10.642 -50.933 44.440 1.00 13.70 132 TRP B O 1
ATOM 8172 N N . ALA B 1 133 ? -9.264 -49.748 45.763 1.00 12.92 133 ALA B N 1
ATOM 8173 C CA . ALA B 1 133 ? -8.882 -50.895 46.577 1.00 13.45 133 ALA B CA 1
ATOM 8174 C C . ALA B 1 133 ? -10.038 -51.451 47.393 1.00 14.74 133 ALA B C 1
ATOM 8175 O O . ALA B 1 133 ? -9.931 -52.576 47.887 1.00 16.50 133 ALA B O 1
ATOM 8182 N N . GLN B 1 134 ? -11.135 -50.715 47.528 1.00 14.50 134 GLN B N 1
ATOM 8183 C CA . GLN B 1 134 ? -12.352 -51.190 48.178 1.00 14.66 134 GLN B CA 1
ATOM 8184 C C . GLN B 1 134 ? -13.303 -51.909 47.226 1.00 14.48 134 GLN B C 1
ATOM 8185 O O . GLN B 1 134 ? -14.336 -52.406 47.684 1.00 16.57 134 GLN B O 1
ATOM 8199 N N . ILE B 1 135 ? -12.974 -52.000 45.940 1.00 12.87 135 ILE B N 1
ATOM 8200 C CA . ILE B 1 135 ? -13.883 -52.508 44.917 1.00 14.01 135 ILE B CA 1
ATOM 8201 C C . ILE B 1 135 ? -13.222 -53.710 44.250 1.00 14.88 135 ILE B C 1
ATOM 8202 O O . ILE B 1 135 ? -12.434 -53.546 43.308 1.00 13.90 135 ILE B O 1
ATOM 8218 N N . PRO B 1 136 ? -13.506 -54.931 44.689 1.00 14.32 136 PRO B N 1
ATOM 8219 C CA . PRO B 1 136 ? -12.772 -56.069 44.125 1.00 12.98 136 PRO B CA 1
ATOM 8220 C C . PRO B 1 136 ? -12.889 -56.213 42.620 1.00 11.83 136 PRO B C 1
ATOM 8221 O O . PRO B 1 136 ? -11.945 -56.693 41.981 1.00 13.30 136 PRO B O 1
ATOM 8232 N N . GLU B 1 137 ? -14.013 -55.813 42.035 1.00 14.27 137 GLU B N 1
ATOM 8233 C CA . GLU B 1 137 ? -14.154 -55.886 40.585 1.00 13.09 137 GLU B CA 1
ATOM 8234 C C . GLU B 1 137 ? -13.053 -55.108 39.890 1.00 14.13 137 GLU B C 1
ATOM 8235 O O . GLU B 1 137 ? -12.525 -55.549 38.869 1.00 13.56 137 GLU B O 1
ATOM 8247 N N . GLU B 1 138 ? -12.728 -53.935 40.405 1.00 13.20 138 GLU B N 1
ATOM 8248 C CA . GLU B 1 138 ? -11.759 -53.077 39.734 1.00 13.08 138 GLU B CA 1
ATOM 8249 C C . GLU B 1 138 ? -10.333 -53.464 40.087 1.00 11.61 138 GLU B C 1
ATOM 8250 O O . GLU B 1 138 ? -9.425 -53.212 39.296 1.00 13.08 138 GLU B O 1
ATOM 8262 N N . VAL B 1 139 ? -10.122 -54.082 41.250 1.00 12.37 139 VAL B N 1
ATOM 8263 C CA . VAL B 1 139 ? -8.825 -54.692 41.530 1.00 11.49 139 VAL B CA 1
ATOM 8264 C C . VAL B 1 139 ? -8.585 -55.840 40.558 1.00 14.69 139 VAL B C 1
ATOM 8265 O O . VAL B 1 139 ? -7.515 -55.951 39.952 1.00 12.83 139 VAL B O 1
ATOM 8278 N N . ASP B 1 140 ? -9.603 -56.702 40.380 1.00 14.08 140 ASP B N 1
ATOM 8279 C CA A ASP B 1 140 ? -9.496 -57.794 39.421 0.62 13.94 140 ASP B CA 1
ATOM 8280 C CA B ASP B 1 140 ? -9.498 -57.791 39.412 0.38 13.99 140 ASP B CA 1
ATOM 8281 C C . ASP B 1 140 ? -9.297 -57.263 38.002 1.00 13.61 140 ASP B C 1
ATOM 8282 O O . ASP B 1 140 ? -8.520 -57.822 37.226 1.00 13.73 140 ASP B O 1
ATOM 8299 N N . PHE B 1 141 ? -9.992 -56.183 37.644 1.00 12.49 141 PHE B N 1
ATOM 8300 C CA . PHE B 1 141 ? -9.786 -55.587 36.327 1.00 15.10 141 PHE B CA 1
ATOM 8301 C C . PHE B 1 141 ? -8.314 -55.223 36.126 1.00 13.13 141 PHE B C 1
ATOM 8302 O O . PHE B 1 141 ? -7.733 -55.475 35.068 1.00 13.14 141 PHE B O 1
ATOM 8319 N N . VAL B 1 142 ? -7.713 -54.581 37.127 1.00 12.83 142 VAL B N 1
ATOM 8320 C CA . VAL B 1 142 ? -6.315 -54.167 37.042 1.00 11.91 142 VAL B CA 1
ATOM 8321 C C . VAL B 1 142 ? -5.376 -55.369 36.959 1.00 12.95 142 VAL B C 1
ATOM 8322 O O . VAL B 1 142 ? -4.389 -55.354 36.209 1.00 12.77 142 VAL B O 1
ATOM 8335 N N . LEU B 1 143 ? -5.658 -56.426 37.720 1.00 13.84 143 LEU B N 1
ATOM 8336 C CA . LEU B 1 143 ? -4.796 -57.602 37.657 1.00 13.95 143 LEU B CA 1
ATOM 8337 C C . LEU B 1 143 ? -4.861 -58.234 36.271 1.00 12.69 143 LEU B C 1
ATOM 8338 O O . LEU B 1 143 ? -3.839 -58.653 35.722 1.00 13.40 143 LEU B O 1
ATOM 8354 N N . ASN B 1 144 ? -6.052 -58.283 35.676 1.00 13.80 144 ASN B N 1
ATOM 8355 C CA . ASN B 1 144 ? -6.160 -58.792 34.310 1.00 14.48 144 ASN B CA 1
ATOM 8356 C C . ASN B 1 144 ? -5.413 -57.897 33.332 1.00 14.41 144 ASN B C 1
ATOM 8357 O O . ASN B 1 144 ? -4.782 -58.382 32.383 1.00 15.19 144 ASN B O 1
ATOM 8368 N N . LEU B 1 145 ? -5.476 -56.582 33.539 1.00 14.15 145 LEU B N 1
ATOM 8369 C CA . LEU B 1 145 ? -4.774 -55.664 32.659 1.00 11.89 145 LEU B CA 1
ATOM 8370 C C . LEU B 1 145 ? -3.280 -55.898 32.736 1.00 13.72 145 LEU B C 1
ATOM 8371 O O . LEU B 1 145 ? -2.589 -55.927 31.713 1.00 12.67 145 LEU B O 1
ATOM 8387 N N . LEU B 1 146 ? -2.769 -56.050 33.950 1.00 12.92 146 LEU B N 1
ATOM 8388 C CA . LEU B 1 146 ? -1.340 -56.244 34.125 1.00 12.82 146 LEU B CA 1
ATOM 8389 C C . LEU B 1 146 ? -0.892 -57.537 33.455 1.00 13.01 146 LEU B C 1
ATOM 8390 O O . LEU B 1 146 ? 0.168 -57.576 32.826 1.00 12.63 146 LEU B O 1
ATOM 8406 N N . GLU B 1 147 ? -1.699 -58.601 33.572 1.00 14.36 147 GLU B N 1
ATOM 8407 C CA . GLU B 1 147 ? -1.403 -59.859 32.890 1.00 14.01 147 GLU B CA 1
ATOM 8408 C C . GLU B 1 147 ? -1.342 -59.678 31.380 1.00 13.58 147 GLU B C 1
ATOM 8409 O O . GLU B 1 147 ? -0.428 -60.184 30.720 1.00 15.04 147 GLU B O 1
ATOM 8421 N N . LYS B 1 148 ? -2.313 -58.959 30.812 1.00 14.74 148 LYS B N 1
ATOM 8422 C CA . LYS B 1 148 ? -2.319 -58.721 29.369 1.00 14.02 148 LYS B CA 1
ATOM 8423 C C . LYS B 1 148 ? -1.082 -57.943 28.940 1.00 12.90 148 LYS B C 1
ATOM 8424 O O . LYS B 1 148 ? -0.457 -58.248 27.914 1.00 13.77 148 LYS B O 1
ATOM 8443 N N . LEU B 1 149 ? -0.721 -56.913 29.705 1.00 13.70 149 LEU B N 1
ATOM 8444 C CA . LEU B 1 149 ? 0.441 -56.110 29.348 1.00 13.00 149 LEU B CA 1
ATOM 8445 C C . LEU B 1 149 ? 1.729 -56.912 29.445 1.00 13.93 149 LEU B C 1
ATOM 8446 O O . LEU B 1 149 ? 2.599 -56.804 28.576 1.00 13.42 149 LEU B O 1
ATOM 8462 N N . ALA B 1 150 ? 1.852 -57.749 30.474 1.00 13.04 150 ALA B N 1
ATOM 8463 C CA . ALA B 1 150 ? 3.030 -58.598 30.596 1.00 13.64 150 ALA B CA 1
ATOM 8464 C C . ALA B 1 150 ? 3.135 -59.553 29.409 1.00 13.61 150 ALA B C 1
ATOM 8465 O O . ALA B 1 150 ? 4.222 -59.751 28.847 1.00 15.07 150 ALA B O 1
ATOM 8472 N N . LYS B 1 151 ? 2.015 -60.151 29.004 1.00 13.97 151 LYS B N 1
ATOM 8473 C CA . LYS B 1 151 ? 2.054 -61.073 27.871 1.00 15.24 151 LYS B CA 1
ATOM 8474 C C . LYS B 1 151 ? 2.387 -60.340 26.585 1.00 16.96 151 LYS B C 1
ATOM 8475 O O . LYS B 1 151 ? 3.065 -60.887 25.710 1.00 17.58 151 LYS B O 1
ATOM 8494 N N . ARG B 1 152 ? 1.932 -59.091 26.454 1.00 12.91 152 ARG B N 1
ATOM 8495 C CA . ARG B 1 152 ? 2.149 -58.362 25.213 1.00 14.16 152 ARG B CA 1
ATOM 8496 C C . ARG B 1 152 ? 3.608 -57.950 25.063 1.00 14.24 152 ARG B C 1
ATOM 8497 O O . ARG B 1 152 ? 4.174 -58.037 23.961 1.00 15.48 152 ARG B O 1
ATOM 8518 N N . TYR B 1 153 ? 4.234 -57.490 26.148 1.00 13.22 153 TYR B N 1
ATOM 8519 C CA . TYR B 1 153 ? 5.545 -56.868 26.065 1.00 13.84 153 TYR B CA 1
ATOM 8520 C C . TYR B 1 153 ? 6.643 -57.628 26.766 1.00 13.84 153 TYR B C 1
ATOM 8521 O O . TYR B 1 153 ? 7.801 -57.214 26.699 1.00 14.21 153 TYR B O 1
ATOM 8539 N N . GLY B 1 154 ? 6.324 -58.750 27.412 1.00 13.56 154 GLY B N 1
ATOM 8540 C CA . GLY B 1 154 ? 7.261 -59.399 28.306 1.00 16.94 154 GLY B CA 1
ATOM 8541 C C . GLY B 1 154 ? 8.507 -59.961 27.656 1.00 15.87 154 GLY B C 1
ATOM 8542 O O . GLY B 1 154 ? 9.462 -60.254 28.372 1.00 16.10 154 GLY B O 1
ATOM 8546 N N . LYS B 1 155 ? 8.511 -60.167 26.338 1.00 15.50 155 LYS B N 1
ATOM 8547 C CA . LYS B 1 155 ? 9.690 -60.654 25.636 1.00 17.36 155 LYS B CA 1
ATOM 8548 C C . LYS B 1 155 ? 10.410 -59.555 24.870 1.00 18.85 155 LYS B C 1
ATOM 8549 O O . LYS B 1 155 ? 11.434 -59.823 24.231 1.00 17.53 155 LYS B O 1
ATOM 8568 N N . ARG B 1 156 ? 9.943 -58.315 24.955 1.00 15.74 156 ARG B N 1
ATOM 8569 C CA . ARG B 1 156 ? 10.485 -57.270 24.099 1.00 15.70 156 ARG B CA 1
ATOM 8570 C C . ARG B 1 156 ? 11.842 -56.772 24.589 1.00 15.32 156 ARG B C 1
ATOM 8571 O O . ARG B 1 156 ? 12.030 -56.508 25.784 1.00 13.62 156 ARG B O 1
ATOM 8592 N N . LYS B 1 157 ? 12.790 -56.622 23.650 1.00 16.03 157 LYS B N 1
ATOM 8593 C CA . LYS B 1 157 ? 14.077 -56.009 23.964 1.00 15.42 157 LYS B CA 1
ATOM 8594 C C . LYS B 1 157 ? 13.885 -54.676 24.671 1.00 16.01 157 LYS B C 1
ATOM 8595 O O . LYS B 1 157 ? 14.644 -54.332 25.580 1.00 17.68 157 LYS B O 1
ATOM 8614 N N . GLY B 1 158 ? 12.875 -53.912 24.266 1.00 16.13 158 GLY B N 1
ATOM 8615 C CA . GLY B 1 158 ? 12.685 -52.591 24.825 1.00 14.73 158 GLY B CA 1
ATOM 8616 C C . GLY B 1 158 ? 12.010 -52.569 26.168 1.00 14.59 158 GLY B C 1
ATOM 8617 O O . GLY B 1 158 ? 11.830 -51.475 26.715 1.00 15.09 158 GLY B O 1
ATOM 8621 N N . LEU B 1 159 ? 11.620 -53.700 26.734 1.00 14.11 159 LEU B N 1
ATOM 8622 C CA . LEU B 1 159 ? 11.017 -53.684 28.061 1.00 13.25 159 LEU B CA 1
ATOM 8623 C C . LEU B 1 159 ? 12.087 -53.682 29.155 1.00 14.52 159 LEU B C 1
ATOM 8624 O O . LEU B 1 159 ? 12.954 -54.570 29.188 1.00 15.64 159 LEU B O 1
ATOM 8640 N N . LEU B 1 160 ? 12.011 -52.703 30.068 1.00 14.04 160 LEU B N 1
ATOM 8641 C CA . LEU B 1 160 ? 12.741 -52.748 31.332 1.00 12.88 160 LEU B CA 1
ATOM 8642 C C . LEU B 1 160 ? 11.944 -53.523 32.378 1.00 11.69 160 LEU B C 1
ATOM 8643 O O . LEU B 1 160 ? 12.433 -54.503 32.961 1.00 13.98 160 LEU B O 1
ATOM 8659 N N . GLY B 1 161 ? 10.673 -53.179 32.532 1.00 12.29 161 GLY B N 1
ATOM 8660 C CA . GLY B 1 161 ? 9.847 -53.825 33.531 1.00 14.61 161 GLY B CA 1
ATOM 8661 C C . GLY B 1 161 ? 8.471 -53.192 33.601 1.00 13.60 161 GLY B C 1
ATOM 8662 O O . GLY B 1 161 ? 8.118 -52.307 32.806 1.00 13.27 161 GLY B O 1
ATOM 8666 N N . ILE B 1 162 ? 7.701 -53.644 34.581 1.00 12.07 162 ILE B N 1
ATOM 8667 C CA . ILE B 1 162 ? 6.325 -53.205 34.783 1.00 11.50 162 ILE B CA 1
ATOM 8668 C C . ILE B 1 162 ? 6.140 -52.803 36.237 1.00 12.72 162 ILE B C 1
ATOM 8669 O O . ILE B 1 162 ? 6.512 -53.552 37.149 1.00 12.27 162 ILE B O 1
ATOM 8685 N N . GLU B 1 163 ? 5.527 -51.649 36.451 1.00 13.02 163 GLU B N 1
ATOM 8686 C CA . GLU B 1 163 ? 5.200 -51.139 37.776 1.00 12.20 163 GLU B CA 1
ATOM 8687 C C . GLU B 1 163 ? 3.699 -51.277 37.990 1.00 13.37 163 GLU B C 1
ATOM 8688 O O . GLU B 1 163 ? 2.911 -50.634 37.276 1.00 14.25 163 GLU B O 1
ATOM 8700 N N . PRO B 1 164 ? 3.249 -52.131 38.907 1.00 12.87 164 PRO B N 1
ATOM 8701 C CA . PRO B 1 164 ? 1.813 -52.471 38.932 1.00 13.23 164 PRO B CA 1
ATOM 8702 C C . PRO B 1 164 ? 0.884 -51.332 39.297 1.00 12.72 164 PRO B C 1
ATOM 8703 O O . PRO B 1 164 ? -0.291 -51.360 38.902 1.00 14.18 164 PRO B O 1
ATOM 8714 N N . ILE B 1 165 ? 1.350 -50.357 40.074 1.00 11.87 165 ILE B N 1
ATOM 8715 C CA . ILE B 1 165 ? 0.530 -49.202 40.436 1.00 13.24 165 ILE B CA 1
ATOM 8716 C C . ILE B 1 165 ? 1.376 -48.051 40.942 1.00 15.01 165 ILE B C 1
ATOM 8717 O O . ILE B 1 165 ? 2.270 -48.216 41.779 1.00 14.71 165 ILE B O 1
ATOM 8733 N N . ASN B 1 166 ? 1.102 -46.870 40.413 1.00 12.84 166 ASN B N 1
ATOM 8734 C CA . ASN B 1 166 ? 1.730 -45.646 40.886 1.00 12.03 166 ASN B CA 1
ATOM 8735 C C . ASN B 1 166 ? 1.091 -45.180 42.187 1.00 12.21 166 ASN B C 1
ATOM 8736 O O . ASN B 1 166 ? -0.124 -45.208 42.339 1.00 12.57 166 ASN B O 1
ATOM 8747 N N . GLN B 1 167 ? 1.904 -44.718 43.132 1.00 11.62 167 GLN B N 1
ATOM 8748 C CA . GLN B 1 167 ? 1.451 -43.885 44.244 1.00 11.94 167 GLN B CA 1
ATOM 8749 C C . GLN B 1 167 ? 0.154 -44.350 44.936 1.00 12.42 167 GLN B C 1
ATOM 8750 O O . GLN B 1 167 ? -0.776 -43.555 45.103 1.00 11.75 167 GLN B O 1
ATOM 8764 N N . PRO B 1 168 ? 0.101 -45.596 45.420 1.00 12.02 168 PRO B N 1
ATOM 8765 C CA . PRO B 1 168 ? -1.026 -46.014 46.274 1.00 12.11 168 PRO B CA 1
ATOM 8766 C C . PRO B 1 168 ? -0.906 -45.327 47.629 1.00 12.32 168 PRO B C 1
ATOM 8767 O O . PRO B 1 168 ? 0.118 -45.436 48.307 1.00 14.07 168 PRO B O 1
ATOM 8778 N N . VAL B 1 169 ? -1.924 -44.540 47.973 1.00 13.00 169 VAL B N 1
ATOM 8779 C CA . VAL B 1 169 ? -1.805 -43.603 49.082 1.00 13.20 169 VAL B CA 1
ATOM 8780 C C . VAL B 1 169 ? -1.834 -44.337 50.419 1.00 14.83 169 VAL B C 1
ATOM 8781 O O . VAL B 1 169 ? -2.653 -45.240 50.650 1.00 14.39 169 VAL B O 1
ATOM 8794 N N . SER B 1 170 ? -0.922 -43.953 51.314 1.00 14.49 170 SER B N 1
ATOM 8795 C CA . SER B 1 170 ? -0.867 -44.496 52.661 1.00 13.49 170 SER B CA 1
ATOM 8796 C C . SER B 1 170 ? -1.821 -43.735 53.571 1.00 14.26 170 SER B C 1
ATOM 8797 O O . SER B 1 170 ? -2.305 -42.650 53.239 1.00 15.46 170 SER B O 1
ATOM 8805 N N . GLU B 1 171 ? -2.053 -44.296 54.759 1.00 16.43 171 GLU B N 1
ATOM 8806 C CA . GLU B 1 171 ? -2.866 -43.591 55.747 1.00 16.57 171 GLU B CA 1
ATOM 8807 C C . GLU B 1 171 ? -2.248 -42.244 56.116 1.00 16.94 171 GLU B C 1
ATOM 8808 O O . GLU B 1 171 ? -2.952 -41.231 56.200 1.00 19.63 171 GLU B O 1
ATOM 8820 N N . GLU B 1 172 ? -0.932 -42.210 56.310 1.00 18.85 172 GLU B N 1
ATOM 8821 C CA . GLU B 1 172 ? -0.272 -40.965 56.704 1.00 18.40 172 GLU B CA 1
ATOM 8822 C C . GLU B 1 172 ? -0.374 -39.916 55.605 1.00 21.13 172 GLU B C 1
ATOM 8823 O O . GLU B 1 172 ? -0.682 -38.742 55.875 1.00 21.05 172 GLU B O 1
ATOM 8835 N N . MET B 1 173 ? -0.128 -40.315 54.357 1.00 16.17 173 MET B N 1
ATOM 8836 C CA . MET B 1 173 ? -0.195 -39.364 53.257 1.00 17.81 173 MET B CA 1
ATOM 8837 C C . MET B 1 173 ? -1.616 -38.872 53.040 1.00 21.89 173 MET B C 1
ATOM 8838 O O . MET B 1 173 ? -1.833 -37.683 52.790 1.00 20.78 173 MET B O 1
ATOM 8852 N N . TRP B 1 174 ? -2.595 -39.768 53.137 1.00 19.19 174 TRP B N 1
ATOM 8853 C CA . TRP B 1 174 ? -3.994 -39.388 52.973 1.00 21.42 174 TRP B CA 1
ATOM 8854 C C . TRP B 1 174 ? -4.385 -38.325 53.980 1.00 26.10 174 TRP B C 1
ATOM 8855 O O . TRP B 1 174 ? -4.971 -37.297 53.624 1.00 25.02 174 TRP B O 1
ATOM 8876 N N . ASN B 1 175 ? -4.045 -38.543 55.248 1.00 21.37 175 ASN B N 1
ATOM 8877 C CA . ASN B 1 175 ? -4.456 -37.588 56.272 1.00 29.11 175 ASN B CA 1
ATOM 8878 C C . ASN B 1 175 ? -3.636 -36.305 56.204 1.00 29.75 175 ASN B C 1
ATOM 8879 O O . ASN B 1 175 ? -4.198 -35.201 56.240 1.00 30.67 175 ASN B O 1
ATOM 8890 N N . ASP B 1 176 ? -2.314 -36.422 56.060 1.00 29.24 176 ASP B N 1
ATOM 8891 C CA . ASP B 1 176 ? -1.453 -35.244 56.090 1.00 30.61 176 ASP B CA 1
ATOM 8892 C C . ASP B 1 176 ? -1.661 -34.334 54.882 1.00 32.10 176 ASP B C 1
ATOM 8893 O O . ASP B 1 176 ? -1.487 -33.116 54.999 1.00 33.01 176 ASP B O 1
ATOM 8902 N N . MET B 1 177 ? -2.016 -34.885 53.720 1.00 28.97 177 MET B N 1
ATOM 8903 C CA . MET B 1 177 ? -2.211 -34.070 52.527 1.00 28.07 177 MET B CA 1
ATOM 8904 C C . MET B 1 177 ? -3.607 -33.470 52.416 1.00 28.19 177 MET B C 1
ATOM 8905 O O . MET B 1 177 ? -3.847 -32.688 51.484 1.00 29.10 177 MET B O 1
ATOM 8919 N N . GLY B 1 178 ? -4.531 -33.838 53.305 1.00 23.76 178 GLY B N 1
ATOM 8920 C CA . GLY B 1 178 ? -5.914 -33.389 53.214 1.00 22.43 178 GLY B CA 1
ATOM 8921 C C . GLY B 1 178 ? -6.458 -33.551 51.809 1.00 22.18 178 GLY B C 1
ATOM 8922 O O . GLY B 1 178 ? -6.920 -32.591 51.186 1.00 19.10 178 GLY B O 1
ATOM 8926 N N . VAL B 1 179 ? -6.427 -34.785 51.313 1.00 21.93 179 VAL B N 1
ATOM 8927 C CA . VAL B 1 179 ? -6.563 -35.024 49.878 1.00 17.35 179 VAL B CA 1
ATOM 8928 C C . VAL B 1 179 ? -7.881 -34.491 49.337 1.00 18.17 179 VAL B C 1
ATOM 8929 O O . VAL B 1 179 ? -7.915 -33.890 48.254 1.00 17.99 179 VAL B O 1
ATOM 8942 N N . GLN B 1 180 ? -8.994 -34.729 50.046 1.00 18.73 180 GLN B N 1
ATOM 8943 C CA . GLN B 1 180 ? -10.297 -34.359 49.506 1.00 16.90 180 GLN B CA 1
ATOM 8944 C C . GLN B 1 180 ? -10.564 -32.861 49.567 1.00 19.14 180 GLN B C 1
ATOM 8945 O O . GLN B 1 180 ? -11.526 -32.392 48.955 1.00 20.03 180 GLN B O 1
ATOM 8959 N N . LYS B 1 181 ? -9.740 -32.096 50.261 1.00 19.56 181 LYS B N 1
ATOM 8960 C CA . LYS B 1 181 ? -9.816 -30.642 50.164 1.00 18.26 181 LYS B CA 1
ATOM 8961 C C . LYS B 1 181 ? -8.823 -30.099 49.151 1.00 20.73 181 LYS B C 1
ATOM 8962 O O . LYS B 1 181 ? -9.133 -29.147 48.427 1.00 19.28 181 LYS B O 1
ATOM 8981 N N . ARG B 1 182 ? -7.636 -30.696 49.080 1.00 18.16 182 ARG B N 1
ATOM 8982 C CA . ARG B 1 182 ? -6.651 -30.298 48.080 1.00 19.21 182 ARG B CA 1
ATOM 8983 C C . ARG B 1 182 ? -7.143 -30.581 46.662 1.00 24.21 182 ARG B C 1
ATOM 8984 O O . ARG B 1 182 ? -6.910 -29.785 45.747 1.00 22.62 182 ARG B O 1
ATOM 9005 N N . TYR B 1 183 ? -7.825 -31.711 46.459 1.00 20.07 183 TYR B N 1
ATOM 9006 C CA . TYR B 1 183 ? -8.368 -32.113 45.161 1.00 21.11 183 TYR B CA 1
ATOM 9007 C C . TYR B 1 183 ? -9.856 -32.372 45.353 1.00 21.15 183 TYR B C 1
ATOM 9008 O O . TYR B 1 183 ? -10.290 -33.522 45.462 1.00 19.46 183 TYR B O 1
ATOM 9026 N N . PRO B 1 184 ? -10.667 -31.329 45.399 1.00 19.68 184 PRO B N 1
ATOM 9027 C CA . PRO B 1 184 ? -12.067 -31.488 45.820 1.00 20.74 184 PRO B CA 1
ATOM 9028 C C . PRO B 1 184 ? -12.847 -32.340 44.838 1.00 22.18 184 PRO B C 1
ATOM 9029 O O . PRO B 1 184 ? -12.762 -32.134 43.618 1.00 21.58 184 PRO B O 1
ATOM 9040 N N . PRO B 1 185 ? -13.640 -33.292 45.326 1.00 18.82 185 PRO B N 1
ATOM 9041 C CA . PRO B 1 185 ? -14.410 -34.132 44.409 1.00 20.01 185 PRO B CA 1
ATOM 9042 C C . PRO B 1 185 ? -15.648 -33.434 43.875 1.00 21.71 185 PRO B C 1
ATOM 9043 O O . PRO B 1 185 ? -16.333 -32.680 44.574 1.00 22.73 185 PRO B O 1
ATOM 9054 N N . LEU B 1 186 ? -15.953 -33.740 42.622 1.00 18.40 186 LEU B N 1
ATOM 9055 C CA . LEU B 1 186 ? -17.130 -33.163 41.991 1.00 22.04 186 LEU B CA 1
ATOM 9056 C C . LEU B 1 186 ? -18.401 -33.820 42.507 1.00 23.95 186 LEU B C 1
ATOM 9057 O O . LEU B 1 186 ? -19.380 -33.132 42.823 1.00 27.60 186 LEU B O 1
ATOM 9073 N N . ASP B 1 187 ? -18.391 -35.144 42.625 1.00 24.30 187 ASP B N 1
ATOM 9074 C CA . ASP B 1 187 ? -19.537 -35.935 43.060 1.00 24.40 187 ASP B CA 1
ATOM 9075 C C . ASP B 1 187 ? -19.275 -36.314 44.516 1.00 27.75 187 ASP B C 1
ATOM 9076 O O . ASP B 1 187 ? -18.521 -37.247 44.802 1.00 23.41 187 ASP B O 1
ATOM 9085 N N . LYS B 1 188 ? -19.873 -35.566 45.444 1.00 26.70 188 LYS B N 1
ATOM 9086 C CA . LYS B 1 188 ? -19.571 -35.785 46.856 1.00 29.81 188 LYS B CA 1
ATOM 9087 C C . LYS B 1 188 ? -19.989 -37.176 47.311 1.00 26.93 188 LYS B C 1
ATOM 9088 O O . LYS B 1 188 ? -19.318 -37.784 48.157 1.00 29.24 188 LYS B O 1
ATOM 9107 N N . GLU B 1 189 ? -21.058 -37.719 46.732 1.00 29.64 189 GLU B N 1
ATOM 9108 C CA . GLU B 1 189 ? -21.511 -39.048 47.130 1.00 33.78 189 GLU B CA 1
ATOM 9109 C C . GLU B 1 189 ? -20.565 -40.125 46.609 1.00 28.62 189 GLU B C 1
ATOM 9110 O O . GLU B 1 189 ? -20.300 -41.119 47.298 1.00 30.77 189 GLU B O 1
ATOM 9122 N N . MET B 1 190 ? -20.026 -39.935 45.400 1.00 29.59 190 MET B N 1
ATOM 9123 C CA . MET B 1 190 ? -18.988 -40.833 44.903 1.00 27.84 190 MET B CA 1
ATOM 9124 C C . MET B 1 190 ? -17.786 -40.866 45.841 1.00 25.03 190 MET B C 1
ATOM 9125 O O . MET B 1 190 ? -17.180 -41.922 46.057 1.00 25.11 190 MET B O 1
ATOM 9139 N N . ALA B 1 191 ? -17.427 -39.719 46.402 1.00 21.00 191 ALA B N 1
ATOM 9140 C CA . ALA B 1 191 ? -16.219 -39.603 47.199 1.00 18.26 191 ALA B CA 1
ATOM 9141 C C . ALA B 1 191 ? -16.375 -40.145 48.613 1.00 23.26 191 ALA B C 1
ATOM 9142 O O . ALA B 1 191 ? -15.386 -40.588 49.208 1.00 20.47 191 ALA B O 1
ATOM 9149 N N . GLU B 1 192 ? -17.572 -40.077 49.191 1.00 26.25 192 GLU B N 1
ATOM 9150 C CA . GLU B 1 192 ? -17.727 -40.460 50.593 1.00 25.17 192 GLU B CA 1
ATOM 9151 C C . GLU B 1 192 ? -17.437 -41.952 50.766 1.00 24.07 192 GLU B C 1
ATOM 9152 O O . GLU B 1 192 ? -17.813 -42.780 49.937 1.00 27.11 192 GLU B O 1
ATOM 9164 N N . GLY B 1 193 ? -16.742 -42.289 51.847 1.00 19.88 193 GLY B N 1
ATOM 9165 C CA . GLY B 1 193 ? -16.322 -43.648 52.090 1.00 21.60 193 GLY B CA 1
ATOM 9166 C C . GLY B 1 193 ? -14.942 -43.981 51.566 1.00 21.62 193 GLY B C 1
ATOM 9167 O O . GLY B 1 193 ? -14.451 -45.086 51.823 1.00 23.71 193 GLY B O 1
ATOM 9171 N N . SER B 1 194 ? -14.304 -43.071 50.836 1.00 19.09 194 SER B N 1
ATOM 9172 C CA . SER B 1 194 ? -12.944 -43.310 50.360 1.00 17.38 194 SER B CA 1
ATOM 9173 C C . SER B 1 194 ? -12.020 -43.631 51.532 1.00 20.10 194 SER B C 1
ATOM 9174 O O . SER B 1 194 ? -12.158 -43.066 52.622 1.00 20.36 194 SER B O 1
ATOM 9182 N N . ALA B 1 195 ? -11.055 -44.525 51.301 1.00 18.21 195 ALA B N 1
ATOM 9183 C CA . ALA B 1 195 ? -10.139 -45.005 52.334 1.00 18.57 195 ALA B CA 1
ATOM 9184 C C . ALA B 1 195 ? -8.715 -45.084 51.788 1.00 17.57 195 ALA B C 1
ATOM 9185 O O . ALA B 1 195 ? -8.511 -45.449 50.622 1.00 16.63 195 ALA B O 1
ATOM 9192 N N . PRO B 1 196 ? -7.708 -44.832 52.621 1.00 17.27 196 PRO B N 1
ATOM 9193 C CA . PRO B 1 196 ? -6.329 -45.062 52.175 1.00 16.63 196 PRO B CA 1
ATOM 9194 C C . PRO B 1 196 ? -6.056 -46.552 52.063 1.00 14.97 196 PRO B C 1
ATOM 9195 O O . PRO B 1 196 ? -6.848 -47.396 52.485 1.00 15.70 196 PRO B O 1
ATOM 9206 N N . ILE B 1 197 ? -4.908 -46.871 51.483 1.00 14.28 197 ILE B N 1
ATOM 9207 C CA . ILE B 1 197 ? -4.517 -48.250 51.216 1.00 15.87 197 ILE B CA 1
ATOM 9208 C C . ILE B 1 197 ? -3.475 -48.673 52.247 1.00 14.58 197 ILE B C 1
ATOM 9209 O O . ILE B 1 197 ? -2.404 -48.067 52.345 1.00 15.19 197 ILE B O 1
ATOM 9225 N N . SER B 1 198 ? -3.792 -49.700 53.033 1.00 14.74 198 SER B N 1
ATOM 9226 C CA . SER B 1 198 ? -2.894 -50.156 54.088 1.00 14.74 198 SER B CA 1
ATOM 9227 C C . SER B 1 198 ? -1.705 -50.918 53.504 1.00 14.80 198 SER B C 1
ATOM 9228 O O . SER B 1 198 ? -1.757 -51.461 52.397 1.00 15.52 198 SER B O 1
ATOM 9236 N N . PHE B 1 199 ? -0.625 -50.973 54.288 1.00 14.97 199 PHE B N 1
ATOM 9237 C CA . PHE B 1 199 ? 0.574 -51.702 53.888 1.00 15.15 199 PHE B CA 1
ATOM 9238 C C . PHE B 1 199 ? 0.273 -53.180 53.655 1.00 14.81 199 PHE B C 1
ATOM 9239 O O . PHE B 1 199 ? 0.723 -53.775 52.664 1.00 15.29 199 PHE B O 1
ATOM 9256 N N . GLU B 1 200 ? -0.490 -53.803 54.566 1.00 15.56 200 GLU B N 1
ATOM 9257 C CA . GLU B 1 200 ? -0.810 -55.222 54.408 1.00 15.65 200 GLU B CA 1
ATOM 9258 C C . GLU B 1 200 ? -1.658 -55.482 53.164 1.00 15.31 200 GLU B C 1
ATOM 9259 O O . GLU B 1 200 ? -1.418 -56.448 52.431 1.00 15.06 200 GLU B O 1
ATOM 9271 N N . TRP B 1 201 ? -2.638 -54.624 52.891 1.00 15.53 201 TRP B N 1
ATOM 9272 C CA . TRP B 1 201 ? -3.439 -54.802 51.686 1.00 16.35 201 TRP B CA 1
ATOM 9273 C C . TRP B 1 201 ? -2.559 -54.661 50.453 1.00 17.66 201 TRP B C 1
ATOM 9274 O O . TRP B 1 201 ? -2.661 -55.448 49.508 1.00 13.98 201 TRP B O 1
ATOM 9295 N N . LEU B 1 202 ? -1.665 -53.678 50.464 1.00 14.51 202 LEU B N 1
ATOM 9296 C CA . LEU B 1 202 ? -0.812 -53.437 49.305 1.00 13.47 202 LEU B CA 1
ATOM 9297 C C . LEU B 1 202 ? 0.109 -54.621 49.039 1.00 13.78 202 LEU B C 1
ATOM 9298 O O . LEU B 1 202 ? 0.308 -55.017 47.883 1.00 14.59 202 LEU B O 1
ATOM 9314 N N . LYS B 1 203 ? 0.653 -55.230 50.098 1.00 15.97 203 LYS B N 1
ATOM 9315 C CA . LYS B 1 203 ? 1.480 -56.416 49.917 1.00 16.57 203 LYS B CA 1
ATOM 9316 C C . LYS B 1 203 ? 0.676 -57.546 49.291 1.00 14.07 203 LYS B C 1
ATOM 9317 O O . LYS B 1 203 ? 1.179 -58.266 48.421 1.00 14.62 203 LYS B O 1
ATOM 9336 N N . GLY B 1 204 ? -0.589 -57.702 49.704 1.00 14.41 204 GLY B N 1
ATOM 9337 C CA . GLY B 1 204 ? -1.437 -58.705 49.089 1.00 15.80 204 GLY B CA 1
ATOM 9338 C C . GLY B 1 204 ? -1.672 -58.429 47.614 1.00 15.20 204 GLY B C 1
ATOM 9339 O O . GLY B 1 204 ? -1.630 -59.340 46.785 1.00 16.02 204 GLY B O 1
ATOM 9343 N N . PHE B 1 205 ? -1.895 -57.162 47.261 1.00 14.40 205 PHE B N 1
ATOM 9344 C CA . PHE B 1 205 ? -2.053 -56.815 45.854 1.00 14.42 205 PHE B CA 1
ATOM 9345 C C . PHE B 1 205 ? -0.763 -57.066 45.086 1.00 13.28 205 PHE B C 1
ATOM 9346 O O . PHE B 1 205 ? -0.787 -57.599 43.966 1.00 14.75 205 PHE B O 1
ATOM 9363 N N . TYR B 1 206 ? 0.381 -56.690 45.669 1.00 12.96 206 TYR B N 1
ATOM 9364 C CA . TYR B 1 206 ? 1.668 -56.950 45.029 1.00 14.45 206 TYR B CA 1
ATOM 9365 C C . TYR B 1 206 ? 1.895 -58.443 44.795 1.00 13.98 206 TYR B C 1
ATOM 9366 O O . TYR B 1 206 ? 2.388 -58.837 43.734 1.00 13.19 206 TYR B O 1
ATOM 9384 N N . ASP B 1 207 ? 1.499 -59.288 45.750 1.00 14.96 207 ASP B N 1
ATOM 9385 C CA . ASP B 1 207 ? 1.598 -60.734 45.529 1.00 16.41 207 ASP B CA 1
ATOM 9386 C C . ASP B 1 207 ? 0.816 -61.160 44.292 1.00 15.72 207 ASP B C 1
ATOM 9387 O O . ASP B 1 207 ? 1.302 -61.947 43.466 1.00 15.98 207 ASP B O 1
ATOM 9396 N N . LYS B 1 208 ? -0.422 -60.694 44.179 1.00 13.83 208 LYS B N 1
ATOM 9397 C CA . LYS B 1 208 ? -1.252 -61.055 43.039 1.00 15.28 208 LYS B CA 1
ATOM 9398 C C . LYS B 1 208 ? -0.717 -60.442 41.755 1.00 15.36 208 LYS B C 1
ATOM 9399 O O . LYS B 1 208 ? -0.776 -61.061 40.687 1.00 16.02 208 LYS B O 1
ATOM 9418 N N . ALA B 1 209 ? -0.212 -59.216 41.829 1.00 14.43 209 ALA B N 1
ATOM 9419 C CA . ALA B 1 209 ? 0.335 -58.616 40.623 1.00 14.66 209 ALA B CA 1
ATOM 9420 C C . ALA B 1 209 ? 1.554 -59.393 40.146 1.00 14.47 209 ALA B C 1
ATOM 9421 O O . ALA B 1 209 ? 1.717 -59.639 38.941 1.00 15.13 209 ALA B O 1
ATOM 9428 N N . ALA B 1 210 ? 2.418 -59.804 41.084 1.00 14.34 210 ALA B N 1
ATOM 9429 C CA . ALA B 1 210 ? 3.572 -60.625 40.725 1.00 14.35 210 ALA B CA 1
ATOM 9430 C C . ALA B 1 210 ? 3.146 -61.946 40.086 1.00 14.76 210 ALA B C 1
ATOM 9431 O O . ALA B 1 210 ? 3.789 -62.426 39.141 1.00 16.04 210 ALA B O 1
ATOM 9438 N N . ASP B 1 211 ? 2.054 -62.543 40.580 1.00 15.28 211 ASP B N 1
ATOM 9439 C CA . ASP B 1 211 ? 1.569 -63.786 39.991 1.00 16.95 211 ASP B CA 1
ATOM 9440 C C . ASP B 1 211 ? 1.125 -63.584 38.548 1.00 15.38 211 ASP B C 1
ATOM 9441 O O . ASP B 1 211 ? 1.195 -64.524 37.750 1.00 18.05 211 ASP B O 1
ATOM 9450 N N . ARG B 1 212 ? 0.651 -62.385 38.195 1.00 15.31 212 ARG B N 1
ATOM 9451 C CA . ARG B 1 212 ? 0.233 -62.110 36.823 1.00 16.62 212 ARG B CA 1
ATOM 9452 C C . ARG B 1 212 ? 1.393 -61.686 35.932 1.00 18.64 212 ARG B C 1
ATOM 9453 O O . ARG B 1 212 ? 1.346 -61.899 34.712 1.00 19.25 212 ARG B O 1
ATOM 9474 N N . ILE B 1 213 ? 2.410 -61.053 36.509 1.00 15.03 213 ILE B N 1
ATOM 9475 C CA . ILE B 1 213 ? 3.491 -60.461 35.721 1.00 14.99 213 ILE B CA 1
ATOM 9476 C C . ILE B 1 213 ? 4.679 -61.404 35.574 1.00 16.55 213 ILE B C 1
ATOM 9477 O O . ILE B 1 213 ? 5.136 -61.667 34.455 1.00 16.54 213 ILE B O 1
ATOM 9493 N N . LEU B 1 214 ? 5.210 -61.930 36.681 1.00 17.84 214 LEU B N 1
ATOM 9494 C CA . LEU B 1 214 ? 6.473 -62.665 36.603 1.00 18.22 214 LEU B CA 1
ATOM 9495 C C . LEU B 1 214 ? 6.426 -63.884 35.698 1.00 18.76 214 LEU B C 1
ATOM 9496 O O . LEU B 1 214 ? 7.417 -64.117 34.986 1.00 19.06 214 LEU B O 1
ATOM 9512 N N . PRO B 1 215 ? 5.351 -64.674 35.644 1.00 17.33 215 PRO B N 1
ATOM 9513 C CA . PRO B 1 215 ? 5.343 -65.822 34.720 1.00 19.81 215 PRO B CA 1
ATOM 9514 C C . PRO B 1 215 ? 5.311 -65.421 33.266 1.00 17.78 215 PRO B C 1
ATOM 9515 O O . PRO B 1 215 ? 5.587 -66.249 32.388 1.00 18.58 215 PRO B O 1
ATOM 9526 N N . ASN B 1 216 ? 4.981 -64.168 32.978 1.00 15.88 216 ASN B N 1
ATOM 9527 C CA . ASN B 1 216 ? 4.726 -63.721 31.619 1.00 17.16 216 ASN B CA 1
ATOM 9528 C C . ASN B 1 216 ? 5.750 -62.717 31.115 1.00 17.60 216 ASN B C 1
ATOM 9529 O O . ASN B 1 216 ? 5.564 -62.171 30.026 1.00 21.06 216 ASN B O 1
ATOM 9540 N N . ILE B 1 217 ? 6.829 -62.471 31.859 1.00 19.01 217 ILE B N 1
ATOM 9541 C CA . ILE B 1 217 ? 7.937 -61.668 31.356 1.00 18.91 217 ILE B CA 1
ATOM 9542 C C . ILE B 1 217 ? 9.199 -62.516 31.367 1.00 15.74 217 ILE B C 1
ATOM 9543 O O . ILE B 1 217 ? 9.323 -63.479 32.135 1.00 17.54 217 ILE B O 1
ATOM 9559 N N . ASP B 1 218 ? 10.123 -62.173 30.482 1.00 16.34 218 ASP B N 1
ATOM 9560 C CA . ASP B 1 218 ? 11.392 -62.876 30.435 1.00 17.12 218 ASP B CA 1
ATOM 9561 C C . ASP B 1 218 ? 12.178 -62.659 31.720 1.00 17.42 218 ASP B C 1
ATOM 9562 O O . ASP B 1 218 ? 11.941 -61.716 32.500 1.00 16.53 218 ASP B O 1
ATOM 9571 N N . ASP B 1 219 ? 13.127 -63.567 31.947 1.00 17.72 219 ASP B N 1
ATOM 9572 C CA . ASP B 1 219 ? 13.766 -63.646 33.253 1.00 17.88 219 ASP B CA 1
ATOM 9573 C C . ASP B 1 219 ? 14.758 -62.514 33.496 1.00 16.20 219 ASP B C 1
ATOM 9574 O O . ASP B 1 219 ? 15.210 -62.352 34.634 1.00 17.86 219 ASP B O 1
ATOM 9583 N N . ASP B 1 220 ? 15.040 -61.683 32.494 1.00 15.79 220 ASP B N 1
ATOM 9584 C CA . ASP B 1 220 ? 15.846 -60.488 32.670 1.00 17.09 220 ASP B CA 1
ATOM 9585 C C . ASP B 1 220 ? 15.016 -59.242 32.958 1.00 15.40 220 ASP B C 1
ATOM 9586 O O . ASP B 1 220 ? 15.600 -58.177 33.196 1.00 21.10 220 ASP B O 1
ATOM 9595 N N . LYS B 1 221 ? 13.690 -59.338 32.946 1.00 14.36 221 LYS B N 1
ATOM 9596 C CA . LYS B 1 221 ? 12.840 -58.172 33.133 1.00 14.05 221 LYS B CA 1
ATOM 9597 C C . LYS B 1 221 ? 12.504 -58.018 34.611 1.00 14.56 221 LYS B C 1
ATOM 9598 O O . LYS B 1 221 ? 12.605 -58.959 35.400 1.00 16.41 221 LYS B O 1
ATOM 9617 N N . TYR B 1 222 ? 12.083 -56.818 34.987 1.00 13.83 222 TYR B N 1
ATOM 9618 C CA . TYR B 1 222 ? 11.816 -56.484 36.374 1.00 15.76 222 TYR B CA 1
ATOM 9619 C C . TYR B 1 222 ? 10.347 -56.211 36.647 1.00 14.75 222 TYR B C 1
ATOM 9620 O O . TYR B 1 222 ? 9.604 -55.732 35.784 1.00 15.18 222 TYR B O 1
ATOM 9638 N N . ILE B 1 223 ? 9.945 -56.492 37.883 1.00 12.87 223 ILE B N 1
ATOM 9639 C CA . ILE B 1 223 ? 8.744 -55.903 38.472 1.00 13.32 223 ILE B CA 1
ATOM 9640 C C . ILE B 1 223 ? 9.214 -54.775 39.377 1.00 13.38 223 ILE B C 1
ATOM 9641 O O . ILE B 1 223 ? 10.190 -54.927 40.127 1.00 14.51 223 ILE B O 1
ATOM 9657 N N . VAL B 1 224 ? 8.579 -53.613 39.249 1.00 13.35 224 VAL B N 1
ATOM 9658 C CA . VAL B 1 224 ? 8.977 -52.398 39.957 1.00 12.01 224 VAL B CA 1
ATOM 9659 C C . VAL B 1 224 ? 7.833 -52.015 40.878 1.00 13.19 224 VAL B C 1
ATOM 9660 O O . VAL B 1 224 ? 6.724 -51.744 40.412 1.00 14.20 224 VAL B O 1
ATOM 9673 N N . PHE B 1 225 ? 8.071 -52.030 42.180 1.00 13.76 225 PHE B N 1
ATOM 9674 C CA . PHE B 1 225 ? 7.017 -51.772 43.139 1.00 12.45 225 PHE B CA 1
ATOM 9675 C C . PHE B 1 225 ? 7.175 -50.361 43.693 1.00 12.94 225 PHE B C 1
ATOM 9676 O O . PHE B 1 225 ? 8.211 -50.034 44.278 1.00 14.52 225 PHE B O 1
ATOM 9693 N N . HIS B 1 226 ? 6.124 -49.563 43.589 1.00 12.57 226 HIS B N 1
ATOM 9694 C CA . HIS B 1 226 ? 6.109 -48.284 44.278 1.00 10.60 226 HIS B CA 1
ATOM 9695 C C . HIS B 1 226 ? 6.088 -48.479 45.792 1.00 14.99 226 HIS B C 1
ATOM 9696 O O . HIS B 1 226 ? 5.481 -49.418 46.300 1.00 14.33 226 HIS B O 1
ATOM 9710 N N . ASP B 1 227 ? 6.778 -47.593 46.518 1.00 12.69 227 ASP B N 1
ATOM 9711 C CA . ASP B 1 227 ? 6.919 -47.754 47.967 1.00 13.19 227 ASP B CA 1
ATOM 9712 C C . ASP B 1 227 ? 5.658 -47.412 48.747 1.00 13.00 227 ASP B C 1
ATOM 9713 O O . ASP B 1 227 ? 5.645 -47.563 49.972 1.00 14.14 227 ASP B O 1
ATOM 9722 N N . GLY B 1 228 ? 4.592 -46.978 48.087 1.00 12.96 228 GLY B N 1
ATOM 9723 C CA . GLY B 1 228 ? 3.371 -46.620 48.789 1.00 11.90 228 GLY B CA 1
ATOM 9724 C C . GLY B 1 228 ? 3.602 -45.586 49.863 1.00 14.87 228 GLY B C 1
ATOM 9725 O O . GLY B 1 228 ? 2.924 -45.598 50.906 1.00 15.95 228 GLY B O 1
ATOM 9729 N N . PHE B 1 229 ? 4.560 -44.688 49.631 1.00 14.02 229 PHE B N 1
ATOM 9730 C CA . PHE B 1 229 ? 4.940 -43.615 50.546 1.00 13.05 229 PHE B CA 1
ATOM 9731 C C . PHE B 1 229 ? 5.533 -44.135 51.854 1.00 14.57 229 PHE B C 1
ATOM 9732 O O . PHE B 1 229 ? 5.560 -43.408 52.863 1.00 16.26 229 PHE B O 1
ATOM 9749 N N . ARG B 1 230 ? 6.045 -45.366 51.844 1.00 14.70 230 ARG B N 1
ATOM 9750 C CA . ARG B 1 230 ? 6.663 -45.991 53.018 1.00 14.89 230 ARG B CA 1
ATOM 9751 C C . ARG B 1 230 ? 8.051 -46.458 52.579 1.00 15.10 230 ARG B C 1
ATOM 9752 O O . ARG B 1 230 ? 8.272 -47.637 52.315 1.00 15.34 230 ARG B O 1
ATOM 9773 N N . 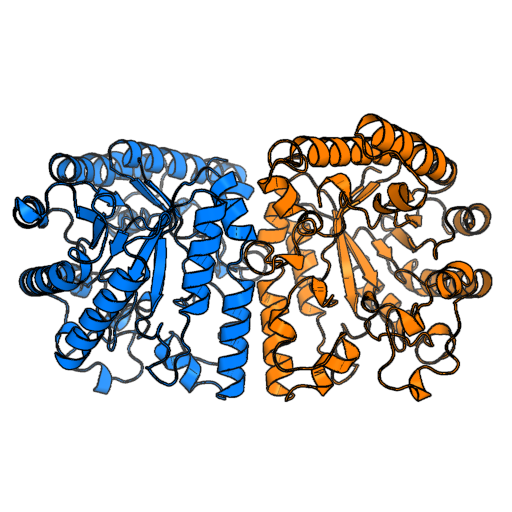LEU B 1 231 ? 8.991 -45.520 52.510 1.00 16.28 231 LEU B N 1
ATOM 9774 C CA . LEU B 1 231 ? 10.312 -45.811 51.962 1.00 14.62 231 LEU B CA 1
ATOM 9775 C C . LEU B 1 231 ? 10.991 -47.012 52.624 1.00 14.19 231 LEU B C 1
ATOM 9776 O O . LEU B 1 231 ? 11.640 -47.812 51.938 1.00 15.99 231 LEU B O 1
ATOM 9792 N N . HIS B 1 232 ? 10.882 -47.136 53.948 1.00 16.99 232 HIS B N 1
ATOM 9793 C CA . HIS B 1 232 ? 11.676 -48.077 54.722 1.00 19.35 232 HIS B CA 1
ATOM 9794 C C . HIS B 1 232 ? 10.905 -49.332 55.120 1.00 21.72 232 HIS B C 1
ATOM 9795 O O . HIS B 1 232 ? 11.395 -50.124 55.937 1.00 21.61 232 HIS B O 1
ATOM 9809 N N . ALA B 1 233 ? 9.742 -49.572 54.532 1.00 16.01 233 ALA B N 1
ATOM 9810 C CA . ALA B 1 233 ? 8.871 -50.632 55.022 1.00 17.18 233 ALA B CA 1
ATOM 9811 C C . ALA B 1 233 ? 9.095 -51.983 54.354 1.00 15.88 233 ALA B C 1
ATOM 9812 O O . ALA B 1 233 ? 8.499 -52.971 54.797 1.00 18.65 233 ALA B O 1
ATOM 9819 N N . TRP B 1 234 ? 9.959 -52.091 53.351 1.00 15.86 234 TRP B N 1
ATOM 9820 C CA . TRP B 1 234 ? 9.835 -53.171 52.386 1.00 15.65 234 TRP B CA 1
ATOM 9821 C C . TRP B 1 234 ? 10.909 -54.252 52.473 1.00 15.90 234 TRP B C 1
ATOM 9822 O O . TRP B 1 234 ? 10.930 -55.126 51.611 1.00 16.60 234 TRP B O 1
ATOM 9843 N N . GLU B 1 235 ? 11.807 -54.230 53.473 1.00 18.81 235 GLU B N 1
ATOM 9844 C CA . GLU B 1 235 ? 12.926 -55.179 53.449 1.00 19.19 235 GLU B CA 1
ATOM 9845 C C . GLU B 1 235 ? 12.439 -56.628 53.474 1.00 17.82 235 GLU B C 1
ATOM 9846 O O . GLU B 1 235 ? 12.863 -57.454 52.661 1.00 18.84 235 GLU B O 1
ATOM 9858 N N . GLU B 1 236 ? 11.552 -56.955 54.411 1.00 18.94 236 GLU B N 1
ATOM 9859 C CA . GLU B 1 236 ? 11.086 -58.337 54.517 1.00 22.00 236 GLU B CA 1
ATOM 9860 C C . GLU B 1 236 ? 10.359 -58.765 53.242 1.00 19.17 236 GLU B C 1
ATOM 9861 O O . GLU B 1 236 ? 10.625 -59.834 52.681 1.00 20.85 236 GLU B O 1
ATOM 9873 N N . TYR B 1 237 ? 9.476 -57.905 52.736 1.00 18.00 237 TYR B N 1
ATOM 9874 C CA . TYR B 1 237 ? 8.664 -58.263 51.577 1.00 17.25 237 TYR B CA 1
ATOM 9875 C C . TYR B 1 237 ? 9.524 -58.453 50.328 1.00 17.77 237 TYR B C 1
ATOM 9876 O O . TYR B 1 237 ? 9.371 -59.436 49.581 1.00 16.56 237 TYR B O 1
ATOM 9894 N N . LEU B 1 238 ? 10.436 -57.523 50.075 1.00 17.54 238 LEU B N 1
ATOM 9895 C CA . LEU B 1 238 ? 11.180 -57.515 48.819 1.00 17.12 238 LEU B CA 1
ATOM 9896 C C . LEU B 1 238 ? 12.458 -58.348 48.855 1.00 21.03 238 LEU B C 1
ATOM 9897 O O . LEU B 1 238 ? 13.137 -58.455 47.827 1.00 21.59 238 LEU B O 1
ATOM 9913 N N . THR B 1 239 ? 12.789 -58.969 49.986 1.00 19.69 239 THR B N 1
ATOM 9914 C CA . THR B 1 239 ? 13.897 -59.915 50.016 1.00 21.43 239 THR B CA 1
ATOM 9915 C C . THR B 1 239 ? 13.431 -61.371 49.975 1.00 25.30 239 THR B C 1
ATOM 9916 O O . THR B 1 239 ? 14.250 -62.274 50.149 1.00 26.44 239 THR B O 1
ATOM 9927 N N . GLN B 1 240 ? 12.150 -61.618 49.703 1.00 20.99 240 GLN B N 1
ATOM 9928 C CA . GLN B 1 240 ? 11.673 -62.986 49.517 1.00 24.22 240 GLN B CA 1
ATOM 9929 C C . GLN B 1 240 ? 12.340 -63.656 48.316 1.00 25.94 240 GLN B C 1
ATOM 9930 O O . GLN B 1 240 ? 12.691 -63.011 47.324 1.00 22.53 240 GLN B O 1
ATOM 9944 N N . ASP B 1 241 ? 12.453 -64.990 48.393 1.00 27.96 241 ASP B N 1
ATOM 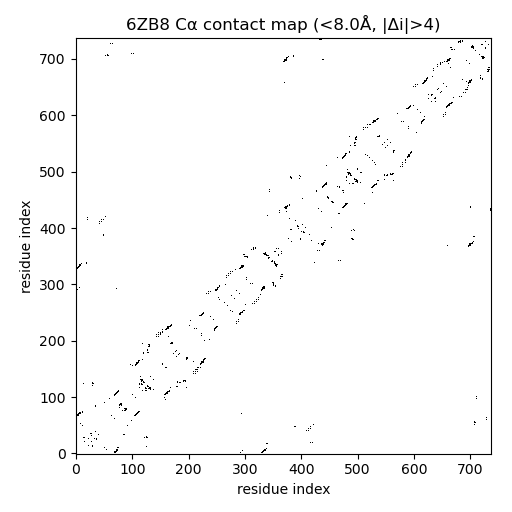9945 C CA A ASP B 1 241 ? 13.221 -65.728 47.393 0.56 27.17 241 ASP B CA 1
ATOM 9946 C CA B ASP B 1 241 ? 13.216 -65.733 47.394 0.44 27.19 241 ASP B CA 1
ATOM 9947 C C . ASP B 1 241 ? 12.730 -65.448 45.977 1.00 23.61 241 ASP B C 1
ATOM 9948 O O . ASP B 1 241 ? 13.540 -65.265 45.061 1.00 29.00 241 ASP B O 1
ATOM 9964 N N . ARG B 1 242 ? 11.407 -65.423 45.772 1.00 24.43 242 ARG B N 1
ATOM 9965 C CA . ARG B 1 242 ? 10.868 -65.272 44.420 1.00 28.12 242 ARG B CA 1
ATOM 9966 C C . ARG B 1 242 ? 11.290 -63.963 43.778 1.00 28.00 242 ARG B C 1
ATOM 9967 O O . ARG B 1 242 ? 11.269 -63.842 42.548 1.00 28.57 242 ARG B O 1
ATOM 9988 N N . TYR B 1 243 ? 11.658 -62.972 44.583 1.00 24.83 243 TYR B N 1
ATOM 9989 C CA . TYR B 1 243 ? 11.960 -61.657 44.060 1.00 24.88 243 TYR B CA 1
ATOM 9990 C C . TYR B 1 243 ? 13.451 -61.400 43.894 1.00 22.68 243 TYR B C 1
ATOM 9991 O O . TYR B 1 243 ? 13.813 -60.355 43.352 1.00 20.06 243 TYR B O 1
ATOM 10009 N N . LYS B 1 244 ? 14.324 -62.309 44.338 1.00 26.74 244 LYS B N 1
ATOM 10010 C CA . LYS B 1 244 ? 15.758 -62.034 44.294 1.00 25.28 244 LYS B CA 1
ATOM 10011 C C . LYS B 1 244 ? 16.182 -61.773 42.860 1.00 20.15 244 LYS B C 1
ATOM 10012 O O . LYS B 1 244 ? 15.993 -62.620 41.986 1.00 21.49 244 LYS B O 1
ATOM 10031 N N . GLY B 1 245 ? 16.759 -60.595 42.627 1.00 19.76 245 GLY B N 1
ATOM 10032 C CA . GLY B 1 245 ? 17.244 -60.214 41.324 1.00 19.15 245 GLY B CA 1
ATOM 10033 C C . GLY B 1 245 ? 16.179 -59.762 40.354 1.00 15.83 245 GLY B C 1
ATOM 10034 O O . GLY B 1 245 ? 16.515 -59.425 39.213 1.00 17.37 245 GLY B O 1
ATOM 10038 N N . ARG B 1 246 ? 14.910 -59.766 40.761 1.00 16.41 246 ARG B N 1
ATOM 10039 C CA . ARG B 1 246 ? 13.807 -59.492 39.849 1.00 16.38 246 ARG B CA 1
ATOM 10040 C C . ARG B 1 246 ? 13.014 -58.237 40.197 1.00 18.43 246 ARG B C 1
ATOM 10041 O O . ARG B 1 246 ? 12.010 -57.961 39.524 1.00 16.15 246 ARG B O 1
ATOM 10062 N N . VAL B 1 247 ? 13.407 -57.480 41.228 1.00 14.76 247 VAL B N 1
ATOM 10063 C CA . VAL B 1 247 ? 12.570 -56.411 41.758 1.00 15.83 247 VAL B CA 1
ATOM 10064 C C . VAL B 1 247 ? 13.361 -55.122 41.922 1.00 15.09 247 VAL B C 1
ATOM 10065 O O . VAL B 1 247 ? 14.574 -55.117 42.161 1.00 14.99 247 VAL B O 1
ATOM 10078 N N . ILE B 1 248 ? 12.642 -54.014 41.803 1.00 14.06 248 ILE B N 1
ATOM 10079 C CA . ILE B 1 248 ? 13.148 -52.672 42.055 1.00 14.66 248 ILE B CA 1
ATOM 10080 C C . ILE B 1 248 ? 12.077 -51.966 42.858 1.00 14.27 248 ILE B C 1
ATOM 10081 O O . ILE B 1 248 ? 10.881 -52.160 42.605 1.00 14.58 248 ILE B O 1
ATOM 10097 N N . LEU B 1 249 ? 12.496 -51.188 43.850 1.00 15.07 249 LEU B N 1
ATOM 10098 C CA . LEU B 1 249 ? 11.603 -50.336 44.615 1.00 13.88 249 LEU B CA 1
ATOM 10099 C C . LEU B 1 249 ? 11.634 -48.941 43.994 1.00 12.80 249 LEU B C 1
ATOM 10100 O O . LEU B 1 249 ? 12.712 -48.401 43.734 1.00 14.34 249 LEU B O 1
ATOM 10116 N N . ASP B 1 250 ? 10.456 -48.370 43.750 1.00 12.43 250 ASP B N 1
ATOM 10117 C CA . ASP B 1 250 ? 10.324 -47.010 43.218 1.00 11.98 250 ASP B CA 1
ATOM 10118 C C . ASP B 1 250 ? 9.888 -46.060 44.335 1.00 12.55 250 ASP B C 1
ATOM 10119 O O . ASP B 1 250 ? 8.833 -46.254 44.948 1.00 13.95 250 ASP B O 1
ATOM 10128 N N . THR B 1 251 ? 10.695 -45.033 44.595 1.00 12.55 251 THR B N 1
ATOM 10129 C CA . THR B 1 251 ? 10.374 -43.994 45.571 1.00 13.63 251 THR B CA 1
ATOM 10130 C C . THR B 1 251 ? 10.390 -42.649 44.867 1.00 11.67 251 THR B C 1
ATOM 10131 O O . THR B 1 251 ? 11.188 -42.435 43.956 1.00 12.97 251 THR B O 1
ATOM 10142 N N . HIS B 1 252 ? 9.459 -41.777 45.244 1.00 11.20 252 HIS B N 1
ATOM 10143 C CA . HIS B 1 252 ? 9.332 -40.451 44.639 1.00 10.93 252 HIS B CA 1
ATOM 10144 C C . HIS B 1 252 ? 9.765 -39.394 45.645 1.00 15.65 252 HIS B C 1
ATOM 10145 O O . HIS B 1 252 ? 9.264 -39.362 46.769 1.00 13.67 252 HIS B O 1
ATOM 10159 N N . GLN B 1 253 ? 10.712 -38.538 45.252 1.00 13.89 253 GLN B N 1
ATOM 10160 C CA . GLN B 1 253 ? 11.356 -37.627 46.194 1.00 13.35 253 GLN B CA 1
ATOM 10161 C C . GLN B 1 253 ? 11.492 -36.277 45.521 1.00 12.17 253 GLN B C 1
ATOM 10162 O O . GLN B 1 253 ? 12.179 -36.158 44.506 1.00 14.49 253 GLN B O 1
ATOM 10176 N N . TYR B 1 254 ? 10.868 -35.262 46.111 1.00 15.33 254 TYR B N 1
ATOM 10177 C CA . TYR B 1 254 ? 10.865 -33.914 45.563 1.00 15.87 254 TYR B CA 1
ATOM 10178 C C . TYR B 1 254 ? 11.645 -32.984 46.474 1.00 16.27 254 TYR B C 1
ATOM 10179 O O . TYR B 1 254 ? 11.362 -32.881 47.677 1.00 15.66 254 TYR B O 1
ATOM 10197 N N . LEU B 1 255 ? 12.599 -32.282 45.876 1.00 17.33 255 LEU B N 1
ATOM 10198 C CA . LEU B 1 255 ? 13.475 -31.377 46.608 1.00 18.15 255 LEU B CA 1
ATOM 10199 C C . LEU B 1 255 ? 12.702 -30.321 47.371 1.00 16.92 255 LEU B C 1
ATOM 10200 O O . LEU B 1 255 ? 13.149 -29.861 48.432 1.00 19.72 255 LEU B O 1
ATOM 10216 N N . MET B 1 256 ? 11.550 -29.914 46.847 1.00 16.60 256 MET B N 1
ATOM 10217 C CA . MET B 1 256 ? 10.785 -28.842 47.479 1.00 23.60 256 MET B CA 1
ATOM 10218 C C . MET B 1 256 ? 10.503 -29.108 48.957 1.00 27.07 256 MET B C 1
ATOM 10219 O O . MET B 1 256 ? 10.288 -28.156 49.714 1.00 29.78 256 MET B O 1
ATOM 10233 N N . ILE B 1 257 ? 10.517 -30.364 49.403 1.00 23.07 257 ILE B N 1
ATOM 10234 C CA . ILE B 1 257 ? 10.256 -30.619 50.819 1.00 23.59 257 ILE B CA 1
ATOM 10235 C C . ILE B 1 257 ? 11.310 -29.988 51.715 1.00 28.52 257 ILE B C 1
ATOM 10236 O O . ILE B 1 257 ? 11.049 -29.748 52.898 1.00 27.58 257 ILE B O 1
ATOM 10252 N N . ALA B 1 258 ? 12.508 -29.740 51.188 1.00 25.39 258 ALA B N 1
ATOM 10253 C CA . ALA B 1 258 ? 13.549 -29.112 51.992 1.00 24.92 258 ALA B CA 1
ATOM 10254 C C . ALA B 1 258 ? 13.067 -27.795 52.578 1.00 26.03 258 ALA B C 1
ATOM 10255 O O . ALA B 1 258 ? 13.301 -27.503 53.755 1.00 24.74 258 ALA B O 1
ATOM 10262 N N . GLU B 1 259 ? 12.400 -26.982 51.806 1.00 25.74 259 GLU B N 1
ATOM 10263 C CA . GLU B 1 259 ? 11.953 -25.722 52.293 1.00 28.45 259 GLU B CA 1
ATOM 10264 C C . GLU B 1 259 ? 10.902 -25.839 53.365 1.00 35.23 259 GLU B C 1
ATOM 10265 O O . GLU B 1 259 ? 10.872 -25.060 54.246 1.00 30.25 259 GLU B O 1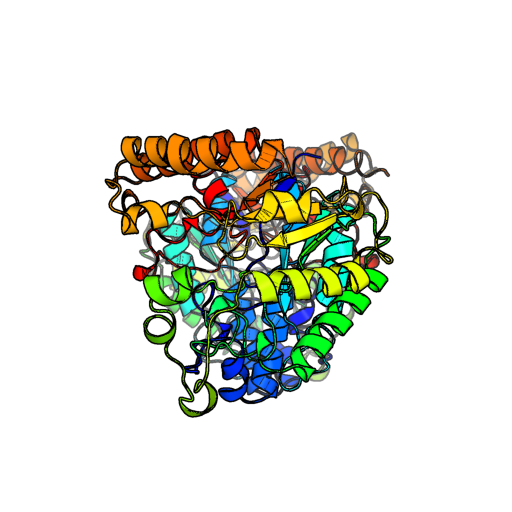
ATOM 10277 N N . MET B 1 260 ? 10.028 -26.805 53.224 1.00 33.90 260 MET B N 1
ATOM 10278 C CA . MET B 1 260 ? 8.985 -26.998 54.225 1.00 36.01 260 MET B CA 1
ATOM 10279 C C . MET B 1 260 ? 9.574 -27.424 55.563 1.00 30.10 260 MET B C 1
ATOM 10280 O O . MET B 1 260 ? 9.001 -27.132 56.615 1.00 34.63 260 MET B O 1
ATOM 10294 N N . LEU B 1 261 ? 10.720 -28.088 55.544 1.00 25.40 261 LEU B N 1
ATOM 10295 C CA . LEU B 1 261 ? 11.395 -28.542 56.750 1.00 22.55 261 LEU B CA 1
ATOM 10296 C C . LEU B 1 261 ? 12.385 -27.521 57.289 1.00 25.99 261 LEU B C 1
ATOM 10297 O O . LEU B 1 261 ? 13.124 -27.834 58.225 1.00 29.36 261 LEU B O 1
ATOM 10313 N N . GLY B 1 262 ? 12.434 -26.324 56.709 1.00 29.26 262 GLY B N 1
ATOM 10314 C CA . GLY B 1 262 ? 13.252 -25.247 57.227 1.00 27.82 262 GLY B CA 1
ATOM 10315 C C . GLY B 1 262 ? 14.620 -25.083 56.602 1.00 26.25 262 GLY B C 1
ATOM 10316 O O . GLY B 1 262 ? 15.428 -24.307 57.126 1.00 28.32 262 GLY B O 1
ATOM 10320 N N . CYS B 1 263 ? 14.909 -25.768 55.497 1.00 26.83 263 CYS B N 1
ATOM 10321 C CA . CYS B 1 263 ? 16.219 -25.636 54.871 1.00 23.11 263 CYS B CA 1
ATOM 10322 C C . CYS B 1 263 ? 16.464 -24.185 54.464 1.00 24.22 263 CYS B C 1
ATOM 10323 O O . CYS B 1 263 ? 15.615 -23.547 53.838 1.00 26.90 263 CYS B O 1
ATOM 10331 N N . GLU B 1 264 ? 17.636 -23.668 54.804 1.00 30.00 264 GLU B N 1
ATOM 10332 C CA . GLU B 1 264 ? 18.006 -22.334 54.353 1.00 31.38 264 GLU B CA 1
ATOM 10333 C C . GLU B 1 264 ? 18.078 -22.318 52.829 1.00 35.28 264 GLU B C 1
ATOM 10334 O O . GLU B 1 264 ? 18.398 -23.324 52.192 1.00 32.65 264 GLU B O 1
ATOM 10346 N N . GLN B 1 265 ? 17.760 -21.168 52.238 1.00 38.04 265 GLN B N 1
ATOM 10347 C CA . GLN B 1 265 ? 17.667 -21.049 50.781 1.00 39.02 265 GLN B CA 1
ATOM 10348 C C . GLN B 1 265 ? 19.007 -20.615 50.193 1.00 42.20 265 GLN B C 1
ATOM 10349 O O . GLN B 1 265 ? 19.130 -19.588 49.527 1.00 43.40 265 GLN B O 1
ATOM 10363 N N . THR B 1 266 ? 20.025 -21.410 50.482 1.00 32.02 266 THR B N 1
ATOM 10364 C CA . THR B 1 266 ? 21.321 -21.285 49.849 1.00 36.13 266 THR B CA 1
ATOM 10365 C C . THR B 1 266 ? 21.663 -22.610 49.192 1.00 35.53 266 THR B C 1
ATOM 10366 O O . THR B 1 266 ? 21.148 -23.669 49.568 1.00 29.79 266 THR B O 1
ATOM 10377 N N . LEU B 1 267 ? 22.562 -22.537 48.215 1.00 35.34 267 LEU B N 1
ATOM 10378 C CA . LEU B 1 267 ? 23.016 -23.745 47.542 1.00 33.06 267 LEU B CA 1
ATOM 10379 C C . LEU B 1 267 ? 23.695 -24.690 48.522 1.00 33.73 267 LEU B C 1
ATOM 10380 O O . LEU B 1 267 ? 23.508 -25.912 48.455 1.00 28.26 267 LEU B O 1
ATOM 10396 N N . GLU B 1 268 ? 24.489 -24.148 49.443 1.00 32.54 268 GLU B N 1
ATOM 10397 C CA . GLU B 1 268 ? 25.192 -25.006 50.388 1.00 30.80 268 GLU B CA 1
ATOM 10398 C C . GLU B 1 268 ? 24.209 -25.769 51.271 1.00 29.65 268 GLU B C 1
ATOM 10399 O O . GLU B 1 268 ? 24.410 -26.956 51.561 1.00 30.95 268 GLU B O 1
ATOM 10411 N N . ALA B 1 269 ? 23.128 -25.111 51.687 1.00 26.51 269 ALA B N 1
ATOM 10412 C CA . ALA B 1 269 ? 22.142 -25.792 52.517 1.00 28.60 269 ALA B CA 1
ATOM 10413 C C . ALA B 1 269 ? 21.358 -26.817 51.713 1.00 26.73 269 ALA B C 1
ATOM 10414 O O . ALA B 1 269 ? 21.086 -27.916 52.212 1.00 22.68 269 ALA B O 1
ATOM 10421 N N . TYR B 1 270 ? 20.952 -26.465 50.483 1.00 24.64 270 TYR B N 1
ATOM 10422 C CA . TYR B 1 270 ? 20.235 -27.428 49.647 1.00 22.80 270 TYR B CA 1
ATOM 10423 C C . TYR B 1 270 ? 21.095 -28.663 49.395 1.00 20.70 270 TYR B C 1
ATOM 10424 O O . TYR B 1 270 ? 20.590 -29.791 49.379 1.00 20.51 270 TYR B O 1
ATOM 10442 N N . LYS B 1 271 ? 22.400 -28.477 49.184 1.00 21.29 271 LYS B N 1
ATOM 10443 C CA . LYS B 1 271 ? 23.268 -29.612 48.899 1.00 25.92 271 LYS B CA 1
ATOM 10444 C C . LYS B 1 271 ? 23.436 -30.486 50.132 1.00 22.90 271 LYS B C 1
ATOM 10445 O O . LYS B 1 271 ? 23.503 -31.721 50.027 1.00 22.41 271 LYS B O 1
ATOM 10464 N N . THR B 1 272 ? 23.475 -29.872 51.317 1.00 23.03 272 THR B N 1
ATOM 10465 C CA . THR B 1 272 ? 23.531 -30.671 52.534 1.00 24.46 272 THR B CA 1
ATOM 10466 C C . THR B 1 272 ? 22.248 -31.471 52.706 1.00 20.50 272 THR B C 1
ATOM 10467 O O . THR B 1 272 ? 22.285 -32.650 53.067 1.00 21.65 272 THR B O 1
ATOM 10478 N N . PHE B 1 273 ? 21.108 -30.845 52.443 1.00 22.78 273 PHE B N 1
ATOM 10479 C CA . PHE B 1 273 ? 19.831 -31.535 52.544 1.00 21.04 273 PHE B CA 1
ATOM 10480 C C . PHE B 1 273 ? 19.775 -32.727 51.600 1.00 21.44 273 PHE B C 1
ATOM 10481 O O . PHE B 1 273 ? 19.339 -33.828 51.977 1.00 20.79 273 PHE B O 1
ATOM 10498 N N . ILE B 1 274 ? 20.174 -32.515 50.349 1.00 19.63 274 ILE B N 1
ATOM 10499 C CA . ILE B 1 274 ? 20.163 -33.600 49.376 1.00 18.80 274 ILE B CA 1
ATOM 10500 C C . ILE B 1 274 ? 21.026 -34.755 49.867 1.00 19.99 274 ILE B C 1
ATOM 10501 O O . ILE B 1 274 ? 20.645 -35.928 49.755 1.00 21.19 274 ILE B O 1
ATOM 10517 N N . LYS B 1 275 ? 22.210 -34.447 50.403 1.00 22.34 275 LYS B N 1
ATOM 10518 C CA . LYS B 1 275 ? 23.090 -35.488 50.919 1.00 24.50 275 LYS B CA 1
ATOM 10519 C C . LYS B 1 275 ? 22.461 -36.213 52.107 1.00 23.55 275 LYS B C 1
ATOM 10520 O O . LYS B 1 275 ? 22.498 -37.448 52.187 1.00 25.75 275 LYS B O 1
ATOM 10539 N N . GLU B 1 276 ? 21.901 -35.468 53.058 1.00 20.27 276 GLU B N 1
ATOM 10540 C CA . GLU B 1 276 ? 21.451 -36.096 54.297 1.00 25.17 276 GLU B CA 1
ATOM 10541 C C . GLU B 1 276 ? 20.070 -36.722 54.150 1.00 28.51 276 GLU B C 1
ATOM 10542 O O . GLU B 1 276 ? 19.854 -37.866 54.568 1.00 32.14 276 GLU B O 1
ATOM 10554 N N . LYS B 1 277 ? 19.122 -35.984 53.570 1.00 23.62 277 LYS B N 1
ATOM 10555 C CA . LYS B 1 277 ? 17.740 -36.443 53.519 1.00 22.81 277 LYS B CA 1
ATOM 10556 C C . LYS B 1 277 ? 17.487 -37.385 52.351 1.00 26.91 277 LYS B C 1
ATOM 10557 O O . LYS B 1 277 ? 16.600 -38.241 52.440 1.00 25.87 277 LYS B O 1
ATOM 10576 N N . PHE B 1 278 ? 18.226 -37.241 51.253 1.00 19.13 278 PHE B N 1
ATOM 10577 C CA . PHE B 1 278 ? 17.992 -38.086 50.086 1.00 20.45 278 PHE B CA 1
ATOM 10578 C C . PHE B 1 278 ? 19.053 -39.183 50.018 1.00 24.47 278 PHE B C 1
ATOM 10579 O O . PHE B 1 278 ? 18.730 -40.359 50.221 1.00 24.50 278 PHE B O 1
ATOM 10596 N N . GLU B 1 279 ? 20.319 -38.824 49.761 1.00 21.35 279 GLU B N 1
ATOM 10597 C CA . GLU B 1 279 ? 21.351 -39.847 49.585 1.00 23.46 279 GLU B CA 1
ATOM 10598 C C . GLU B 1 279 ? 21.481 -40.730 50.827 1.00 24.58 279 GLU B C 1
ATOM 10599 O O . GLU B 1 279 ? 21.347 -41.958 50.749 1.00 24.41 279 GLU B O 1
ATOM 10611 N N . ASP B 1 280 ? 21.691 -40.122 51.997 1.00 25.17 280 ASP B N 1
ATOM 10612 C CA . ASP B 1 280 ? 21.970 -40.924 53.188 1.00 24.54 280 ASP B CA 1
ATOM 10613 C C . ASP B 1 280 ? 20.789 -41.815 53.567 1.00 24.32 280 ASP B C 1
ATOM 10614 O O . ASP B 1 280 ? 20.985 -42.939 54.037 1.00 31.24 280 ASP B O 1
ATOM 10623 N N . GLU B 1 281 ? 19.552 -41.339 53.393 1.00 22.04 281 GLU B N 1
ATOM 10624 C CA . GLU B 1 281 ? 18.409 -42.155 53.793 1.00 22.17 281 GLU B CA 1
ATOM 10625 C C . GLU B 1 281 ? 18.112 -43.254 52.780 1.00 22.36 281 GLU B C 1
ATOM 10626 O O . GLU B 1 281 ? 17.864 -44.401 53.158 1.00 21.62 281 GLU B O 1
ATOM 10638 N N . ILE B 1 282 ? 18.119 -42.928 51.493 1.00 16.58 282 ILE B N 1
ATOM 10639 C CA . ILE B 1 282 ? 17.687 -43.904 50.505 1.00 17.94 282 ILE B CA 1
ATOM 10640 C C . ILE B 1 282 ? 18.747 -44.977 50.282 1.00 18.70 282 ILE B C 1
ATOM 10641 O O . ILE B 1 282 ? 18.403 -46.117 49.947 1.00 17.69 282 ILE B O 1
ATOM 10657 N N . THR B 1 283 ? 20.040 -44.647 50.435 1.00 16.49 283 THR B N 1
ATOM 10658 C CA . THR B 1 283 ? 21.059 -45.684 50.304 1.00 19.11 283 THR B CA 1
ATOM 10659 C C . THR B 1 283 ? 20.885 -46.780 51.351 1.00 19.89 283 THR B C 1
ATOM 10660 O O . THR B 1 283 ? 21.324 -47.910 51.120 1.00 20.08 283 THR B O 1
ATOM 10671 N N . LYS B 1 284 ? 20.224 -46.490 52.476 1.00 18.48 284 LYS B N 1
ATOM 10672 C CA . LYS B 1 284 ? 19.960 -47.536 53.461 1.00 19.04 284 LYS B CA 1
ATOM 10673 C C . LYS B 1 284 ? 19.041 -48.609 52.899 1.00 18.49 284 LYS B C 1
ATOM 10674 O O . LYS B 1 284 ? 19.146 -49.783 53.275 1.00 20.16 284 LYS B O 1
ATOM 10693 N N . VAL B 1 285 ? 18.135 -48.224 51.997 1.00 16.18 285 VAL B N 1
ATOM 10694 C CA . VAL B 1 285 ? 17.228 -49.169 51.364 1.00 15.44 285 VAL B CA 1
ATOM 10695 C C . VAL B 1 285 ? 17.950 -49.922 50.251 1.00 16.46 285 VAL B C 1
ATOM 10696 O O . VAL B 1 285 ? 17.770 -51.137 50.073 1.00 15.93 285 VAL B O 1
ATOM 10709 N N . GLU B 1 286 ? 18.792 -49.205 49.493 1.00 16.43 286 GLU B N 1
ATOM 10710 C CA . GLU B 1 286 ? 19.597 -49.808 48.438 1.00 18.35 286 GLU B CA 1
ATOM 10711 C C . GLU B 1 286 ? 20.428 -50.977 48.958 1.00 18.24 286 GLU B C 1
ATOM 10712 O O . GLU B 1 286 ? 20.774 -51.873 48.188 1.00 18.29 286 GLU B O 1
ATOM 10724 N N . LYS B 1 287 ? 20.741 -50.991 50.257 1.00 17.76 287 LYS B N 1
ATOM 10725 C CA . LYS B 1 287 ? 21.504 -52.100 50.834 1.00 19.85 287 LYS B CA 1
ATOM 10726 C C . LYS B 1 287 ? 20.825 -53.437 50.585 1.00 21.10 287 LYS B C 1
ATOM 10727 O O . LYS B 1 287 ? 21.511 -54.454 50.416 1.00 22.88 287 LYS B O 1
ATOM 10746 N N . TYR B 1 288 ? 19.492 -53.471 50.564 1.00 18.12 288 TYR B N 1
ATOM 10747 C CA . TYR B 1 288 ? 18.776 -54.739 50.448 1.00 19.54 288 TYR B CA 1
ATOM 10748 C C . TYR B 1 288 ? 17.846 -54.861 49.245 1.00 23.17 288 TYR B C 1
ATOM 10749 O O . TYR B 1 288 ? 17.378 -55.969 48.973 1.00 20.53 288 TYR B O 1
ATOM 10767 N N . VAL B 1 289 ? 17.575 -53.788 48.507 1.00 17.83 289 VAL B N 1
ATOM 10768 C CA . VAL B 1 289 ? 16.801 -53.906 47.272 1.00 18.88 289 VAL B CA 1
ATOM 10769 C C . VAL B 1 289 ? 17.212 -52.778 46.334 1.00 15.56 289 VAL B C 1
ATOM 10770 O O . VAL B 1 289 ? 17.485 -51.662 46.806 1.00 16.35 289 VAL B O 1
ATOM 10783 N N . PRO B 1 290 ? 17.291 -53.004 45.028 1.00 15.35 290 PRO B N 1
ATOM 10784 C CA . PRO B 1 290 ? 17.551 -51.879 44.116 1.00 16.24 290 PRO B CA 1
ATOM 10785 C C . PRO B 1 290 ? 16.452 -50.830 44.225 1.00 16.21 290 PRO B C 1
ATOM 10786 O O . PRO B 1 290 ? 15.262 -51.147 44.308 1.00 15.91 290 PRO B O 1
ATOM 10797 N N . VAL B 1 291 ? 16.866 -49.567 44.242 1.00 14.10 291 VAL B N 1
ATOM 10798 C CA . VAL B 1 291 ? 15.946 -48.441 44.340 1.00 13.08 291 VAL B CA 1
ATOM 10799 C C . VAL B 1 291 ? 16.137 -47.533 43.144 1.00 14.00 291 VAL B C 1
ATOM 10800 O O . VAL B 1 291 ? 17.268 -47.169 42.827 1.00 14.40 291 VAL B O 1
ATOM 10813 N N . VAL B 1 292 ? 15.028 -47.111 42.534 1.00 12.65 292 VAL B N 1
ATOM 10814 C CA . VAL B 1 292 ? 15.022 -45.997 41.597 1.00 12.40 292 VAL B CA 1
ATOM 10815 C C . VAL B 1 292 ? 14.192 -44.878 42.204 1.00 11.61 292 VAL B C 1
ATOM 10816 O O . VAL B 1 292 ? 13.164 -45.120 42.860 1.00 13.74 292 VAL B O 1
ATOM 10829 N N . VAL B 1 293 ? 14.663 -43.648 42.015 1.00 12.75 293 VAL B N 1
ATOM 10830 C CA . VAL B 1 293 ? 13.872 -42.465 42.336 1.00 13.24 293 VAL B CA 1
ATOM 10831 C C . VAL B 1 293 ? 13.065 -42.168 41.075 1.00 12.26 293 VAL B C 1
ATOM 10832 O O . VAL B 1 293 ? 13.532 -41.507 40.144 1.00 12.64 293 VAL B O 1
ATOM 10845 N N . GLY B 1 294 ? 11.841 -42.706 41.033 1.00 12.43 294 GLY B N 1
ATOM 10846 C CA . GLY B 1 294 ? 11.047 -42.730 39.814 1.00 10.78 294 GLY B CA 1
ATOM 10847 C C . GLY B 1 294 ? 10.387 -41.429 39.427 1.00 12.22 294 GLY B C 1
ATOM 10848 O O . GLY B 1 294 ? 9.900 -41.319 38.297 1.00 12.07 294 GLY B O 1
ATOM 10852 N N . GLN B 1 295 ? 10.310 -40.474 40.352 1.00 11.08 295 GLN B N 1
ATOM 10853 C CA . GLN B 1 295 ? 9.892 -39.103 40.089 1.00 10.60 295 GLN B CA 1
ATOM 10854 C C . GLN B 1 295 ? 10.712 -38.206 41.006 1.00 11.40 295 GLN B C 1
ATOM 10855 O O . GLN B 1 295 ? 10.808 -38.460 42.210 1.00 13.25 295 GLN B O 1
ATOM 10869 N N . TRP B 1 296 ? 11.324 -37.179 40.421 1.00 12.49 296 TRP B N 1
ATOM 10870 C CA . TRP B 1 296 ? 12.084 -36.155 41.129 1.00 12.05 296 TRP B CA 1
ATOM 10871 C C . TRP B 1 296 ? 12.214 -34.966 40.188 1.00 12.04 296 TRP B C 1
ATOM 10872 O O . TRP B 1 296 ? 11.967 -35.082 38.981 1.00 13.50 296 TRP B O 1
ATOM 10893 N N . CYS B 1 297 ? 12.661 -33.834 40.723 1.00 12.36 297 CYS B N 1
ATOM 10894 C CA . CYS B 1 297 ? 12.845 -32.660 39.872 1.00 13.74 297 CYS B CA 1
ATOM 10895 C C . CYS B 1 297 ? 13.727 -31.633 40.582 1.00 12.81 297 CYS B C 1
ATOM 10896 O O . CYS B 1 297 ? 14.236 -31.871 41.682 1.00 13.82 297 CYS B O 1
ATOM 10904 N N . ILE B 1 298 ? 13.909 -30.480 39.938 1.00 12.70 298 ILE B N 1
ATOM 10905 C CA . ILE B 1 298 ? 14.738 -29.406 40.490 1.00 12.35 298 ILE B CA 1
ATOM 10906 C C . ILE B 1 298 ? 13.919 -28.208 40.959 1.00 13.62 298 ILE B C 1
ATOM 10907 O O . ILE B 1 298 ? 14.493 -27.156 41.277 1.00 14.28 298 ILE B O 1
ATOM 10923 N N . PHE B 1 299 ? 12.594 -28.325 40.993 1.00 12.59 299 PHE B N 1
ATOM 10924 C CA . PHE B 1 299 ? 11.765 -27.222 41.449 1.00 13.95 299 PHE B CA 1
ATOM 10925 C C . PHE B 1 299 ? 12.122 -26.824 42.874 1.00 15.73 299 PHE B C 1
ATOM 10926 O O . PHE B 1 299 ? 12.287 -27.674 43.754 1.00 17.30 299 PHE B O 1
ATOM 10943 N N . ASN B 1 300 ? 12.229 -25.517 43.093 1.00 15.87 300 ASN B N 1
ATOM 10944 C CA . ASN B 1 300 ? 12.600 -24.965 44.390 1.00 16.85 300 ASN B CA 1
ATOM 10945 C C . ASN B 1 300 ? 12.113 -23.527 44.469 1.00 18.98 300 ASN B C 1
ATOM 10946 O O . ASN B 1 300 ? 11.984 -22.845 43.451 1.00 18.22 300 ASN B O 1
ATOM 10957 N N . SER B 1 301 ? 11.873 -23.062 45.695 1.00 20.48 301 SER B N 1
ATOM 10958 C CA . SER B 1 301 ? 11.296 -21.735 45.852 1.00 22.92 301 SER B CA 1
ATOM 10959 C C . SER B 1 301 ? 12.307 -20.624 45.663 1.00 22.13 301 SER B C 1
ATOM 10960 O O . SER B 1 301 ? 11.914 -19.508 45.314 1.00 27.85 301 SER B O 1
ATOM 10968 N N . TYR B 1 302 ? 13.595 -20.890 45.880 1.00 22.58 302 TYR B N 1
ATOM 10969 C CA . TYR B 1 302 ? 14.587 -19.844 45.663 1.00 21.30 302 TYR B CA 1
ATOM 10970 C C . TYR B 1 302 ? 14.502 -19.300 44.247 1.00 21.09 302 TYR B C 1
ATOM 10971 O O . TYR B 1 302 ? 14.546 -18.084 44.033 1.00 23.25 302 TYR B O 1
ATOM 10989 N N . CYS B 1 303 ? 14.405 -20.198 43.262 1.00 19.09 303 CYS B N 1
ATOM 10990 C CA . CYS B 1 303 ? 14.340 -19.799 41.866 1.00 20.24 303 CYS B CA 1
ATOM 10991 C C . CYS B 1 303 ? 12.966 -19.291 41.433 1.00 23.05 303 CYS B C 1
ATOM 10992 O O . CYS B 1 303 ? 12.847 -18.792 40.310 1.00 28.88 303 CYS B O 1
ATOM 11000 N N . VAL B 1 304 ? 11.928 -19.401 42.265 1.00 26.21 304 VAL B N 1
ATOM 11001 C CA . VAL B 1 304 ? 10.637 -18.776 41.942 1.00 25.01 304 VAL B CA 1
ATOM 11002 C C . VAL B 1 304 ? 10.699 -17.278 42.254 1.00 29.88 304 VAL B C 1
ATOM 11003 O O . VAL B 1 304 ? 11.413 -16.857 43.172 1.00 36.30 304 VAL B O 1
ATOM 11016 N N . VAL B 1 326 ? 16.172 -12.281 42.494 1.00 43.67 326 VAL B N 1
ATOM 11017 C CA . VAL B 1 326 ? 17.054 -13.278 41.889 1.00 32.59 326 VAL B CA 1
ATOM 11018 C C . VAL B 1 326 ? 17.076 -13.113 40.373 1.00 31.70 326 VAL B C 1
ATOM 11019 O O . VAL B 1 326 ? 16.037 -13.126 39.724 1.00 34.21 326 VAL B O 1
ATOM 11031 N N . SER B 1 327 ? 18.276 -12.965 39.819 1.00 30.34 327 SER B N 1
ATOM 11032 C CA . SER B 1 327 ? 18.461 -12.795 38.388 1.00 29.09 327 SER B CA 1
ATOM 11033 C C . SER B 1 327 ? 18.325 -14.124 37.648 1.00 28.96 327 SER B C 1
ATOM 11034 O O . SER B 1 327 ? 18.390 -15.205 38.239 1.00 24.96 327 SER B O 1
ATOM 11042 N N . ASP B 1 328 ? 18.193 -14.033 36.320 1.00 22.69 328 ASP B N 1
ATOM 11043 C CA . ASP B 1 328 ? 18.123 -15.229 35.483 1.00 27.55 328 ASP B CA 1
ATOM 11044 C C . ASP B 1 328 ? 19.432 -16.017 35.513 1.00 26.88 328 ASP B C 1
ATOM 11045 O O . ASP B 1 328 ? 19.428 -17.256 35.461 1.00 23.10 328 ASP B O 1
ATOM 11054 N N . GLU B 1 329 ? 20.562 -15.314 35.551 1.00 20.81 329 GLU B N 1
ATOM 11055 C CA . GLU B 1 329 ? 21.856 -15.981 35.654 1.00 18.63 329 GLU B CA 1
ATOM 11056 C C . GLU B 1 329 ? 21.990 -16.724 36.978 1.00 16.37 329 GLU B C 1
ATOM 11057 O O . GLU B 1 329 ? 22.498 -17.852 37.017 1.00 16.20 329 GLU B O 1
ATOM 11069 N N . GLU B 1 330 ? 21.533 -16.113 38.071 1.00 17.30 330 GLU B N 1
ATOM 11070 C CA . GLU B 1 330 ? 21.618 -16.775 39.363 1.00 19.91 330 GLU B CA 1
ATOM 11071 C C . GLU B 1 330 ? 20.724 -17.995 39.395 1.00 21.61 330 GLU B C 1
ATOM 11072 O O . GLU B 1 330 ? 21.110 -19.041 39.918 1.00 20.12 330 GLU B O 1
ATOM 11084 N N . LYS B 1 331 ? 19.518 -17.887 38.865 1.00 20.30 331 LYS B N 1
ATOM 11085 C CA A LYS B 1 331 ? 18.642 -19.052 38.887 0.57 22.00 331 LYS B CA 1
ATOM 11086 C CA B LYS B 1 331 ? 18.657 -19.059 38.905 0.43 22.00 331 LYS B CA 1
ATOM 11087 C C . LYS B 1 331 ? 19.207 -20.174 38.023 1.00 18.46 331 LYS B C 1
ATOM 11088 O O . LYS B 1 331 ? 19.119 -21.345 38.396 1.00 19.00 331 LYS B O 1
ATOM 11125 N N . ARG B 1 332 ? 19.851 -19.840 36.899 1.00 17.90 332 ARG B N 1
ATOM 11126 C CA . ARG B 1 332 ? 20.529 -20.858 36.098 1.00 18.15 332 ARG B CA 1
ATOM 11127 C C . ARG B 1 332 ? 21.633 -21.566 36.894 1.00 18.14 332 ARG B C 1
ATOM 11128 O O . ARG B 1 332 ? 21.729 -22.805 36.884 1.00 17.91 332 ARG B O 1
ATOM 11149 N N . LYS B 1 333 ? 22.473 -20.796 37.591 1.00 16.83 333 LYS B N 1
ATOM 11150 C CA . LYS B 1 333 ? 23.525 -21.376 38.420 1.00 16.14 333 LYS B CA 1
ATOM 11151 C C . LYS B 1 333 ? 22.936 -22.335 39.451 1.00 15.01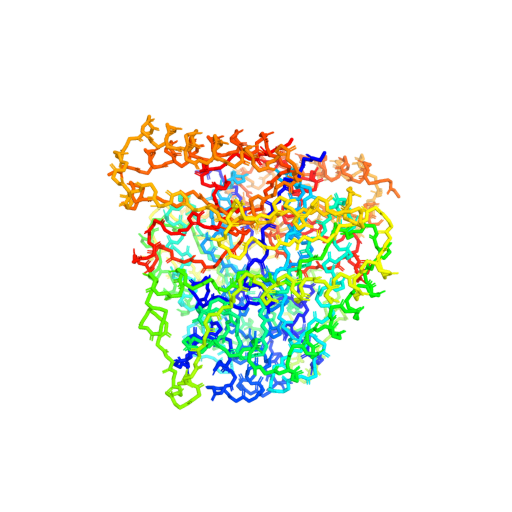 333 LYS B C 1
ATOM 11152 O O . LYS B 1 333 ? 23.404 -23.474 39.615 1.00 15.06 333 LYS B O 1
ATOM 11171 N N . VAL B 1 334 ? 21.896 -21.881 40.150 1.00 13.74 334 VAL B N 1
ATOM 11172 C CA . VAL B 1 334 ? 21.283 -22.680 41.205 1.00 14.09 334 VAL B CA 1
ATOM 11173 C C . VAL B 1 334 ? 20.654 -23.945 40.631 1.00 14.03 334 VAL B C 1
ATOM 11174 O O . VAL B 1 334 ? 20.869 -25.042 41.151 1.00 14.85 334 VAL B O 1
ATOM 11187 N N . TYR B 1 335 ? 19.849 -23.816 39.567 1.00 12.69 335 TYR B N 1
ATOM 11188 C CA . TYR B 1 335 ? 19.210 -25.001 39.000 1.00 13.27 335 TYR B CA 1
ATOM 11189 C C . TYR B 1 335 ? 20.254 -26.028 38.599 1.00 13.51 335 TYR B C 1
ATOM 11190 O O . TYR B 1 335 ? 20.087 -27.222 38.846 1.00 13.08 335 TYR B O 1
ATOM 11208 N N . MET B 1 336 ? 21.328 -25.593 37.942 1.00 12.66 336 MET B N 1
ATOM 11209 C CA . MET B 1 336 ? 22.309 -26.553 37.471 1.00 14.66 336 MET B CA 1
ATOM 11210 C C . MET B 1 336 ? 22.961 -27.281 38.634 1.00 16.07 336 MET B C 1
ATOM 11211 O O . MET B 1 336 ? 23.209 -28.488 38.550 1.00 14.25 336 MET B O 1
ATOM 11225 N N . GLU B 1 337 ? 23.265 -26.565 39.718 1.00 13.94 337 GLU B N 1
ATOM 11226 C CA . GLU B 1 337 ? 23.880 -27.217 40.870 1.00 16.19 337 GLU B CA 1
ATOM 11227 C C . GLU B 1 337 ? 22.917 -28.169 41.553 1.00 17.03 337 GLU B C 1
ATOM 11228 O O . GLU B 1 337 ? 23.350 -29.210 42.049 1.00 17.21 337 GLU B O 1
ATOM 11240 N N . LEU B 1 338 ? 21.623 -27.850 41.585 1.00 15.15 338 LEU B N 1
ATOM 11241 C CA . LEU B 1 338 ? 20.661 -28.774 42.175 1.00 13.77 338 LEU B CA 1
ATOM 11242 C C . LEU B 1 338 ? 20.466 -29.995 41.292 1.00 13.64 338 LEU B C 1
ATOM 11243 O O . LEU B 1 338 ? 20.250 -31.099 41.803 1.00 14.80 338 LEU B O 1
ATOM 11259 N N . SER B 1 339 ? 20.536 -29.822 39.972 1.00 13.01 339 SER B N 1
ATOM 11260 C CA . SER B 1 339 ? 20.529 -30.972 39.079 1.00 15.21 339 SER B CA 1
ATOM 11261 C C . SER B 1 339 ? 21.713 -31.880 39.367 1.00 14.67 339 SER B C 1
ATOM 11262 O O . SER B 1 339 ? 21.554 -33.094 39.563 1.00 14.62 339 SER B O 1
ATOM 11270 N N . LYS B 1 340 ? 22.916 -31.314 39.366 1.00 15.57 340 LYS B N 1
ATOM 11271 C CA . LYS B 1 340 ? 24.118 -32.108 39.576 1.00 15.92 340 LYS B CA 1
ATOM 11272 C C . LYS B 1 340 ? 24.136 -32.766 40.953 1.00 15.91 340 LYS B C 1
ATOM 11273 O O . LYS B 1 340 ? 24.517 -33.938 41.075 1.00 16.33 340 LYS B O 1
ATOM 11292 N N . ALA B 1 341 ? 23.702 -32.052 41.995 1.00 14.95 341 ALA B N 1
ATOM 11293 C CA . ALA B 1 341 ? 23.734 -32.612 43.346 1.00 16.89 341 ALA B CA 1
ATOM 11294 C C . ALA B 1 341 ? 22.791 -33.797 43.467 1.00 15.95 341 ALA B C 1
ATOM 11295 O O . ALA B 1 341 ? 23.137 -34.825 44.071 1.00 16.42 341 ALA B O 1
ATOM 11302 N N . GLN B 1 342 ? 21.597 -33.690 42.880 1.00 14.84 342 GLN B N 1
ATOM 11303 C CA . GLN B 1 342 ? 20.678 -34.824 42.916 1.00 13.95 342 GLN B CA 1
ATOM 11304 C C . GLN B 1 342 ? 21.175 -35.974 42.052 1.00 14.73 342 GLN B C 1
ATOM 11305 O O . GLN B 1 342 ? 21.129 -37.133 42.474 1.00 14.73 342 GLN B O 1
ATOM 11319 N N . LEU B 1 343 ? 21.717 -35.683 40.878 1.00 15.04 343 LEU B N 1
ATOM 11320 C CA . LEU B 1 343 ? 22.272 -36.746 40.050 1.00 14.20 343 LEU B CA 1
ATOM 11321 C C . LEU B 1 343 ? 23.385 -37.488 40.788 1.00 17.14 343 LEU B C 1
ATOM 11322 O O . LEU B 1 343 ? 23.501 -38.719 40.699 1.00 17.61 343 LEU B O 1
ATOM 11338 N N . LYS B 1 344 ? 24.209 -36.753 41.526 1.00 16.47 344 LYS B N 1
ATOM 11339 C CA . LYS B 1 344 ? 25.260 -37.382 42.320 1.00 18.63 344 LYS B CA 1
ATOM 11340 C C . LYS B 1 344 ? 24.666 -38.286 43.391 1.00 18.06 344 LYS B C 1
ATOM 11341 O O . LYS B 1 344 ? 25.142 -39.413 43.597 1.00 18.22 344 LYS B O 1
ATOM 11360 N N . ALA B 1 345 ? 23.612 -37.829 44.066 1.00 16.52 345 ALA B N 1
ATOM 11361 C CA . ALA B 1 345 ? 22.965 -38.676 45.063 1.00 17.47 345 ALA B CA 1
ATOM 11362 C C . ALA B 1 345 ? 22.422 -39.950 44.429 1.00 17.94 345 ALA B C 1
ATOM 11363 O O . ALA B 1 345 ? 22.573 -41.049 44.982 1.00 18.00 345 ALA B O 1
ATOM 11370 N N . TRP B 1 346 ? 21.785 -39.835 43.265 1.00 14.46 346 TRP B N 1
ATOM 11371 C CA . TRP B 1 346 ? 21.188 -41.007 42.646 1.00 16.02 346 TRP B CA 1
ATOM 11372 C C . TRP B 1 346 ? 22.237 -41.988 42.119 1.00 16.35 346 TRP B C 1
ATOM 11373 O O . TRP B 1 346 ? 21.910 -43.150 41.855 1.00 16.43 346 TRP B O 1
ATOM 11394 N N . ASP B 1 347 ? 23.495 -41.562 41.975 1.00 17.05 347 ASP B N 1
ATOM 11395 C CA . ASP B 1 347 ? 24.538 -42.489 41.543 1.00 18.95 347 ASP B CA 1
ATOM 11396 C C . ASP B 1 347 ? 24.818 -43.559 42.592 1.00 18.86 347 ASP B C 1
ATOM 11397 O O . ASP B 1 347 ? 25.393 -44.600 42.256 1.00 21.36 347 ASP B O 1
ATOM 11406 N N . SER B 1 348 ? 24.428 -43.325 43.843 1.00 18.73 348 SER B N 1
ATOM 11407 C CA . SER B 1 348 ? 24.546 -44.312 44.906 1.00 17.29 348 SER B CA 1
ATOM 11408 C C . SER B 1 348 ? 23.359 -45.267 44.966 1.00 19.80 348 SER B C 1
ATOM 11409 O O . SER B 1 348 ? 23.327 -46.141 45.846 1.00 21.19 348 SER B O 1
ATOM 11417 N N . LEU B 1 349 ? 22.370 -45.097 44.086 1.00 17.38 349 LEU B N 1
ATOM 11418 C CA . LEU B 1 349 ? 21.206 -45.953 43.979 1.00 14.84 349 LEU B CA 1
ATOM 11419 C C . LEU B 1 349 ? 21.256 -46.702 42.652 1.00 16.56 349 LEU B C 1
ATOM 11420 O O . LEU B 1 349 ? 22.277 -46.712 41.960 1.00 18.15 349 LEU B O 1
ATOM 11436 N N . SER B 1 350 ? 20.137 -47.323 42.289 1.00 14.93 350 SER B N 1
ATOM 11437 C CA . SER B 1 350 ? 20.052 -48.081 41.054 1.00 15.39 350 SER B CA 1
ATOM 11438 C C . SER B 1 350 ? 19.586 -47.229 39.885 1.00 14.88 350 SER B C 1
ATOM 11439 O O . SER B 1 350 ? 19.747 -47.648 38.729 1.00 16.07 350 SER B O 1
ATOM 11447 N N . GLY B 1 351 ? 19.035 -46.045 40.145 1.00 14.46 351 GLY B N 1
ATOM 11448 C CA . GLY B 1 351 ? 18.794 -45.097 39.086 1.00 14.79 351 GLY B CA 1
ATOM 11449 C C . GLY B 1 351 ? 17.644 -44.165 39.417 1.00 13.54 351 GLY B C 1
ATOM 11450 O O . GLY B 1 351 ? 17.281 -43.967 40.574 1.00 12.59 351 GLY B O 1
ATOM 11454 N N . TYR B 1 352 ? 17.066 -43.618 38.354 1.00 12.99 352 TYR B N 1
ATOM 11455 C CA . TYR B 1 352 ? 16.128 -42.510 38.517 1.00 11.85 352 TYR B CA 1
ATOM 11456 C C . TYR B 1 352 ? 15.339 -42.271 37.232 1.00 12.47 352 TYR B C 1
ATOM 11457 O O . TYR B 1 352 ? 15.770 -42.648 36.140 1.00 12.00 352 TYR B O 1
ATOM 11475 N N . PHE B 1 353 ? 14.197 -41.586 37.371 1.00 12.56 353 PHE B N 1
ATOM 11476 C CA . PHE B 1 353 ? 13.453 -41.046 36.230 1.00 11.44 353 PHE B CA 1
ATOM 11477 C C . PHE B 1 353 ? 13.004 -39.632 36.578 1.00 11.74 353 PHE B C 1
ATOM 11478 O O . PHE B 1 353 ? 12.229 -39.448 37.517 1.00 12.08 353 PHE B O 1
ATOM 11495 N N . TYR B 1 354 ? 13.471 -38.641 35.823 1.00 11.82 354 TYR B N 1
ATOM 11496 C CA . TYR B 1 354 ? 13.085 -37.255 36.071 1.00 10.95 354 TYR B CA 1
ATOM 11497 C C . TYR B 1 354 ? 11.596 -37.085 35.769 1.00 11.54 354 TYR B C 1
ATOM 11498 O O . TYR B 1 354 ? 11.081 -37.619 34.784 1.00 12.45 354 TYR B O 1
ATOM 11516 N N . TRP B 1 355 ? 10.895 -36.325 36.608 1.00 11.84 355 TRP B N 1
ATOM 11517 C CA . TRP B 1 355 ? 9.488 -35.984 36.367 1.00 10.65 355 TRP B CA 1
ATOM 11518 C C . TRP B 1 355 ? 9.470 -34.504 35.991 1.00 11.02 355 TRP B C 1
ATOM 11519 O O . TRP B 1 355 ? 9.637 -33.654 36.866 1.00 11.81 355 TRP B O 1
ATOM 11540 N N . THR B 1 356 ? 9.288 -34.166 34.700 1.00 11.40 356 THR B N 1
ATOM 11541 C CA . THR B 1 356 ? 8.918 -35.032 33.598 1.00 10.25 356 THR B CA 1
ATOM 11542 C C . THR B 1 356 ? 9.698 -34.599 32.350 1.00 12.33 356 THR B C 1
ATOM 11543 O O . THR B 1 356 ? 10.362 -33.568 32.363 1.00 11.06 356 THR B O 1
ATOM 11554 N N . TYR B 1 357 ? 9.629 -35.389 31.281 1.00 12.13 357 TYR B N 1
ATOM 11555 C CA . TYR B 1 357 ? 10.385 -35.074 30.068 1.00 11.19 357 TYR B CA 1
ATOM 11556 C C . TYR B 1 357 ? 9.924 -33.759 29.454 1.00 11.11 357 TYR B C 1
ATOM 11557 O O . TYR B 1 357 ? 10.745 -32.968 28.983 1.00 12.06 357 TYR B O 1
ATOM 11575 N N . LYS B 1 358 ? 8.604 -33.541 29.408 1.00 11.64 358 LYS B N 1
ATOM 11576 C CA . LYS B 1 358 ? 8.025 -32.495 28.578 1.00 12.94 358 LYS B CA 1
ATOM 11577 C C . LYS B 1 358 ? 6.715 -31.975 29.151 1.00 13.12 358 LYS B C 1
ATOM 11578 O O . LYS B 1 358 ? 5.847 -32.752 29.567 1.00 12.63 358 LYS B O 1
ATOM 11597 N N . MET B 1 359 ? 6.561 -30.652 29.113 1.00 10.96 359 MET B N 1
ATOM 11598 C CA . MET B 1 359 ? 5.305 -29.967 29.369 1.00 12.20 359 MET B CA 1
ATOM 11599 C C . MET B 1 359 ? 5.028 -29.011 28.219 1.00 14.65 359 MET B C 1
ATOM 11600 O O . MET B 1 359 ? 5.840 -28.866 27.301 1.00 13.48 359 MET B O 1
ATOM 11614 N N . LEU B 1 360 ? 3.871 -28.342 28.274 1.00 12.52 360 LEU B N 1
ATOM 11615 C CA . LEU B 1 360 ? 3.588 -27.262 27.332 1.00 12.69 360 LEU B CA 1
ATOM 11616 C C . LEU B 1 360 ? 3.282 -25.997 28.122 1.00 17.55 360 LEU B C 1
ATOM 11617 O O . LEU B 1 360 ? 2.306 -25.290 27.854 1.00 16.20 360 LEU B O 1
ATOM 11633 N N . LEU B 1 361 ? 4.129 -25.689 29.090 1.00 13.76 361 LEU B N 1
ATOM 11634 C CA . LEU B 1 361 ? 3.919 -24.520 29.921 1.00 14.23 361 LEU B CA 1
ATOM 11635 C C . LEU B 1 361 ? 4.259 -23.260 29.137 1.00 15.10 361 LEU B C 1
ATOM 11636 O O . LEU B 1 361 ? 5.112 -23.266 28.249 1.00 15.01 361 LEU B O 1
ATOM 11652 N N . ASP B 1 362 ? 3.605 -22.164 29.504 1.00 13.95 362 ASP B N 1
ATOM 11653 C CA . ASP B 1 362 ? 3.820 -20.854 28.883 1.00 13.69 362 ASP B CA 1
ATOM 11654 C C . ASP B 1 362 ? 4.053 -19.809 29.976 1.00 14.85 362 ASP B C 1
ATOM 11655 O O . ASP B 1 362 ? 3.213 -18.936 30.223 1.00 17.89 362 ASP B O 1
ATOM 11664 N N . PRO B 1 363 ? 5.189 -19.885 30.674 1.00 12.82 363 PRO B N 1
ATOM 11665 C CA . PRO B 1 363 ? 5.458 -18.901 31.731 1.00 13.24 363 PRO B CA 1
ATOM 11666 C C . PRO B 1 363 ? 5.626 -17.489 31.197 1.00 14.45 363 PRO B C 1
ATOM 11667 O O . PRO B 1 363 ? 5.427 -16.529 31.957 1.00 15.08 363 PRO B O 1
ATOM 11678 N N . THR B 1 364 ? 5.975 -17.315 29.920 1.00 14.16 364 THR B N 1
ATOM 11679 C CA . THR B 1 364 ? 6.087 -15.965 29.379 1.00 13.96 364 THR B CA 1
ATOM 11680 C C . THR B 1 364 ? 4.766 -15.237 29.497 1.00 16.28 364 THR B C 1
ATOM 11681 O O . THR B 1 364 ? 4.717 -14.068 29.912 1.00 17.64 364 THR B O 1
ATOM 11692 N N . ASN B 1 365 ? 3.687 -15.923 29.163 1.00 15.97 365 ASN B N 1
ATOM 11693 C CA . ASN B 1 365 ? 2.392 -15.273 29.114 1.00 17.69 365 ASN B CA 1
ATOM 11694 C C . ASN B 1 365 ? 1.512 -15.579 30.309 1.00 24.02 365 ASN B C 1
ATOM 11695 O O . ASN B 1 365 ? 0.664 -14.751 30.668 1.00 23.22 365 ASN B O 1
ATOM 11706 N N . GLN B 1 366 ? 1.729 -16.695 30.972 1.00 20.69 366 GLN B N 1
ATOM 11707 C CA . GLN B 1 366 ? 1.011 -17.027 32.197 1.00 19.63 366 GLN B CA 1
ATOM 11708 C C . GLN B 1 366 ? 2.006 -16.806 33.327 1.00 20.84 366 GLN B C 1
ATOM 11709 O O . GLN B 1 366 ? 2.713 -17.724 33.759 1.00 19.59 366 GLN B O 1
ATOM 11723 N N . ALA B 1 367 ? 2.081 -15.559 33.789 1.00 19.94 367 ALA B N 1
ATOM 11724 C CA . ALA B 1 367 ? 3.145 -15.173 34.694 1.00 22.21 367 ALA B CA 1
ATOM 11725 C C . ALA B 1 367 ? 3.093 -15.950 35.993 1.00 18.75 367 ALA B C 1
ATOM 11726 O O . ALA B 1 367 ? 4.127 -16.073 36.664 1.00 22.47 367 ALA B O 1
ATOM 11733 N N . THR B 1 368 ? 1.929 -16.494 36.352 1.00 22.67 368 THR B N 1
ATOM 11734 C CA . THR B 1 368 ? 1.841 -17.213 37.609 1.00 22.51 368 THR B CA 1
ATOM 11735 C C . THR B 1 368 ? 2.565 -18.547 37.534 1.00 20.20 368 THR B C 1
ATOM 11736 O O . THR B 1 368 ? 2.846 -19.131 38.583 1.00 25.06 368 THR B O 1
ATOM 11747 N N . TRP B 1 369 ? 2.897 -19.023 36.329 1.00 20.31 369 TRP B N 1
ATOM 11748 C CA . TRP B 1 369 ? 3.645 -20.272 36.187 1.00 18.10 369 TRP B CA 1
ATOM 11749 C C . TRP B 1 369 ? 5.148 -20.060 36.128 1.00 16.21 369 TRP B C 1
ATOM 11750 O O . TRP B 1 369 ? 5.892 -21.027 35.962 1.00 16.77 369 TRP B O 1
ATOM 11771 N N . ARG B 1 370 ? 5.625 -18.829 36.255 1.00 14.61 370 ARG B N 1
ATOM 11772 C CA . ARG B 1 370 ? 7.064 -18.613 36.296 1.00 14.52 370 ARG B CA 1
ATOM 11773 C C . ARG B 1 370 ? 7.670 -19.330 37.501 1.00 16.88 370 ARG B C 1
ATOM 11774 O O . ARG B 1 370 ? 7.104 -19.339 38.601 1.00 17.94 370 ARG B O 1
ATOM 11795 N N . GLY B 1 371 ? 8.826 -19.961 37.282 1.00 16.89 371 GLY B N 1
ATOM 11796 C CA . GLY B 1 371 ? 9.433 -20.812 38.277 1.00 17.49 371 GLY B CA 1
ATOM 11797 C C . GLY B 1 371 ? 9.013 -22.264 38.202 1.00 17.24 371 GLY B C 1
ATOM 11798 O O . GLY B 1 371 ? 9.560 -23.093 38.938 1.00 16.41 371 GLY B O 1
ATOM 11802 N N . TRP B 1 372 ? 8.056 -22.600 37.340 1.00 14.31 372 TRP B N 1
ATOM 11803 C CA . TRP B 1 372 ? 7.530 -23.958 37.232 1.00 13.72 372 TRP B CA 1
ATOM 11804 C C . TRP B 1 372 ? 7.918 -24.673 35.943 1.00 11.40 372 TRP B C 1
ATOM 11805 O O . TRP B 1 372 ? 7.674 -25.886 35.828 1.00 13.34 372 TRP B O 1
ATOM 11826 N N . ASP B 1 373 ? 8.537 -23.987 34.983 1.00 13.70 373 ASP B N 1
ATOM 11827 C CA . ASP B 1 373 ? 8.935 -24.674 33.759 1.00 12.93 373 ASP B CA 1
ATOM 11828 C C . ASP B 1 373 ? 10.114 -25.622 33.958 1.00 13.35 373 ASP B C 1
ATOM 11829 O O . ASP B 1 373 ? 10.392 -26.428 33.064 1.00 13.59 373 ASP B O 1
ATOM 11838 N N . CYS B 1 374 ? 10.775 -25.571 35.112 1.00 13.16 374 CYS B N 1
ATOM 11839 C CA . CYS B 1 374 ? 11.844 -26.511 35.413 1.00 14.06 374 CYS B CA 1
ATOM 11840 C C . CYS B 1 374 ? 11.357 -27.947 35.599 1.00 11.94 374 CYS B C 1
ATOM 11841 O O . CYS B 1 374 ? 12.195 -28.855 35.694 1.00 13.82 374 CYS B O 1
ATOM 11849 N N . TRP B 1 375 ? 10.046 -28.170 35.685 1.00 12.78 375 TRP B N 1
ATOM 11850 C CA . TRP B 1 375 ? 9.537 -29.536 35.653 1.00 11.85 375 TRP B CA 1
ATOM 11851 C C . TRP B 1 375 ? 9.598 -30.154 34.254 1.00 12.34 375 TRP B C 1
ATOM 11852 O O . TRP B 1 375 ? 9.265 -31.342 34.106 1.00 13.14 375 TRP B O 1
ATOM 11873 N N . ASP B 1 376 ? 9.987 -29.384 33.234 1.00 11.23 376 ASP B N 1
ATOM 11874 C CA . ASP B 1 376 ? 10.131 -29.849 31.849 1.00 10.91 376 ASP B CA 1
ATOM 11875 C C . ASP B 1 376 ? 11.627 -30.109 31.648 1.00 11.02 376 ASP B C 1
ATOM 11876 O O . ASP B 1 376 ? 12.418 -29.182 31.479 1.00 12.36 376 ASP B O 1
ATOM 11885 N N . LEU B 1 377 ? 12.034 -31.372 31.691 1.00 13.00 377 LEU B N 1
ATOM 11886 C CA . LEU B 1 377 ? 13.461 -31.689 31.671 1.00 11.21 377 LEU B CA 1
ATOM 11887 C C . LEU B 1 377 ? 14.138 -31.184 30.401 1.00 11.02 377 LEU B C 1
ATOM 11888 O O . LEU B 1 377 ? 15.260 -30.678 30.445 1.00 11.60 377 LEU B O 1
ATOM 11904 N N . ALA B 1 378 ? 13.536 -31.436 29.242 1.00 12.35 378 ALA B N 1
ATOM 11905 C CA . ALA B 1 378 ? 14.209 -31.046 28.005 1.00 14.23 378 ALA B CA 1
ATOM 11906 C C . ALA B 1 378 ? 14.393 -29.540 27.955 1.00 12.82 378 ALA B C 1
ATOM 11907 O O . ALA B 1 378 ? 15.417 -29.044 27.465 1.00 13.43 378 ALA B O 1
ATOM 11914 N N . LYS B 1 379 ? 13.404 -28.793 28.455 1.00 12.03 379 LYS B N 1
ATOM 11915 C CA . LYS B 1 379 ? 13.559 -27.351 28.535 1.00 13.31 379 LYS B CA 1
ATOM 11916 C C . LYS B 1 379 ? 14.647 -26.950 29.527 1.00 13.31 379 LYS B C 1
ATOM 11917 O O . LYS B 1 379 ? 15.382 -25.985 29.285 1.00 13.83 379 LYS B O 1
ATOM 11936 N N . CYS B 1 380 ? 14.776 -27.665 30.647 1.00 13.11 380 CYS B N 1
ATOM 11937 C CA . CYS B 1 380 ? 15.891 -27.412 31.556 1.00 11.77 380 CYS B CA 1
ATOM 11938 C C . CYS B 1 380 ? 17.217 -27.502 30.830 1.00 12.73 380 CYS B C 1
ATOM 11939 O O . CYS B 1 380 ? 18.101 -26.659 31.023 1.00 13.21 380 CYS B O 1
ATOM 11947 N N . VAL B 1 381 ? 17.385 -28.536 30.008 1.00 13.36 381 VAL B N 1
ATOM 11948 C CA . VAL B 1 381 ? 18.636 -28.667 29.269 1.00 14.27 381 VAL B CA 1
ATOM 11949 C C . VAL B 1 381 ? 18.863 -27.439 28.400 1.00 14.95 381 VAL B C 1
ATOM 11950 O O . VAL B 1 381 ? 19.968 -26.882 28.349 1.00 15.18 381 VAL B O 1
ATOM 11963 N N . ASP B 1 382 ? 17.821 -26.980 27.714 1.00 14.00 382 ASP B N 1
ATOM 11964 C CA . ASP B 1 382 ? 18.008 -25.865 26.790 1.00 15.31 382 ASP B CA 1
ATOM 11965 C C . ASP B 1 382 ? 18.270 -24.549 27.512 1.00 15.03 382 ASP B C 1
ATOM 11966 O O . ASP B 1 382 ? 18.855 -23.627 26.919 1.00 15.72 382 ASP B O 1
ATOM 11975 N N . GLU B 1 383 ? 17.802 -24.416 28.750 1.00 14.32 383 GLU B N 1
ATOM 11976 C CA . GLU B 1 383 ? 18.043 -23.231 29.561 1.00 13.39 383 GLU B CA 1
ATOM 11977 C C . GLU B 1 383 ? 19.373 -23.281 30.299 1.00 13.27 383 GLU B C 1
ATOM 11978 O O . GLU B 1 383 ? 19.718 -22.315 30.978 1.00 15.76 383 GLU B O 1
ATOM 11990 N N . GLY B 1 384 ? 20.103 -24.390 30.245 1.00 13.98 384 GLY B N 1
ATOM 11991 C CA . GLY B 1 384 ? 21.302 -24.503 31.059 1.00 16.46 384 GLY B CA 1
ATOM 11992 C C . GLY B 1 384 ? 21.037 -24.823 32.517 1.00 15.17 384 GLY B C 1
ATOM 11993 O O . GLY B 1 384 ? 21.889 -24.554 33.383 1.00 16.48 384 GLY B O 1
ATOM 11997 N N . TRP B 1 385 ? 19.884 -25.417 32.817 1.00 12.70 385 TRP B N 1
ATOM 11998 C CA . TRP B 1 385 ? 19.454 -25.749 34.171 1.00 11.84 385 TRP B CA 1
ATOM 11999 C C . TRP B 1 385 ? 19.744 -27.192 34.570 1.00 13.42 385 TRP B C 1
ATOM 12000 O O . TRP B 1 385 ? 19.617 -27.535 35.756 1.00 13.94 385 TRP B O 1
ATOM 12021 N N . PHE B 1 386 ? 20.144 -28.029 33.618 1.00 14.60 386 PHE B N 1
ATOM 12022 C CA . PHE B 1 386 ? 20.368 -29.460 33.799 1.00 14.58 386 PHE B CA 1
ATOM 12023 C C . PHE B 1 386 ? 21.432 -29.839 32.775 1.00 15.67 386 PHE B C 1
ATOM 12024 O O . PHE B 1 386 ? 21.432 -29.282 31.659 1.00 14.86 386 PHE B O 1
ATOM 12041 N N . PRO B 1 387 ? 22.357 -30.749 33.117 1.00 14.89 387 PRO B N 1
ATOM 12042 C CA . PRO B 1 387 ? 23.442 -31.101 32.182 1.00 16.04 387 PRO B CA 1
ATOM 12043 C C . PRO B 1 387 ? 22.938 -31.535 30.811 1.00 16.69 387 PRO B C 1
ATOM 12044 O O . PRO B 1 387 ? 21.953 -32.272 30.697 1.00 18.45 387 PRO B O 1
ATOM 12055 N N . GLY B 1 388 ? 23.652 -31.106 29.781 1.00 19.59 388 GLY B N 1
ATOM 12056 C CA . GLY B 1 388 ? 23.334 -31.481 28.419 1.00 22.36 388 GLY B CA 1
ATOM 12057 C C . GLY B 1 388 ? 23.339 -32.991 28.184 1.00 20.66 388 GLY B C 1
ATOM 12058 O O . GLY B 1 388 ? 22.598 -33.471 27.361 1.00 23.21 388 GLY B O 1
ATOM 12062 N N . ARG B 1 389 ? 24.244 -33.722 28.824 1.00 19.04 389 ARG B N 1
ATOM 12063 C CA . ARG B 1 389 ? 24.287 -35.150 28.731 1.00 23.48 389 ARG B CA 1
ATOM 12064 C C . ARG B 1 389 ? 24.415 -35.747 30.127 1.00 22.85 389 ARG B C 1
ATOM 12065 O O . ARG B 1 389 ? 25.076 -35.180 30.953 1.00 25.59 389 ARG B O 1
ATOM 12086 N N . VAL B 1 390 ? 23.815 -36.899 30.363 1.00 21.87 390 VAL B N 1
ATOM 12087 C CA . VAL B 1 390 ? 23.939 -37.594 31.620 1.00 23.39 390 VAL B CA 1
ATOM 12088 C C . VAL B 1 390 ? 24.809 -38.840 31.477 1.00 30.79 390 VAL B C 1
ATOM 12089 O O . VAL B 1 390 ? 25.036 -39.499 32.438 1.00 35.51 390 VAL B O 1
ATOM 12102 N N . ALA B 1 391 ? 25.257 -39.177 30.289 1.00 28.56 391 ALA B N 1
ATOM 12103 C CA . ALA B 1 391 ? 26.151 -40.314 30.097 1.00 39.91 391 ALA B CA 1
ATOM 12104 C C . ALA B 1 391 ? 27.140 -39.978 28.992 1.00 42.44 391 ALA B C 1
ATOM 12105 O O . ALA B 1 391 ? 26.840 -39.154 28.124 1.00 43.73 391 ALA B O 1
#